Protein 5IIP (pdb70)

B-factor: mean 50.78, std 11.0, range [22.79, 111.02]

Solvent-accessible surface area: 27337 Å² total; per-residue (Å²): 32,82,32,53,89,181,25,41,54,10,78,6,145,29,72,13,85,60,0,58,72,43,11,151,102,121,196,38,70,15,0,4,0,10,37,91,100,64,59,5,48,0,37,0,42,83,128,4,2,85,81,2,78,205,33,161,118,59,3,117,110,12,16,38,65,47,13,56,16,10,22,60,95,15,146,55,164,15,32,85,8,1,78,92,50,94,38,142,23,1,0,0,0,22,111,107,21,99,10,60,0,16,2,32,75,57,70,3,69,78,80,57,145,43,106,175,98,0,126,63,28,41,87,156,22,30,55,7,91,19,139,30,70,33,106,55,0,55,78,34,37,163,115,99,202,116,20,2,1,0,6,39,106,92,78,56,7,62,0,27,2,60,142,14,16,134,77,13,55,185,113,42,2,121,102,8,17,33,55,43,11,46,39,15,55,63,102,28,118,35,135,50,4,31,95,9,0,81,130,51,95,32,174,27,0,0,0,0,19,118,101,41,92,16,58,0,14,2,21,72,67,53,2,74,79,73,71,167,102,107,180,65,77,29,46,88,171,16,38,55,11,60,6,136,25,72,14,108,55,0,62,114,42,17,184,120,108,228,42,109,5,0,2,0,2,36,88,99,65,61,32,53,0,20,0,19,86,27,16,4,60,33,0,63,139,43,110,84,62,2,125,92,11,23,14,84,16,28,24,38,16,60,80,113,42,163,37,118,129,10,17,158,28,0,55,130,77,46,132,32,0,0,0,4,14,109,108,102,90,15,54,1,10,2,22,56,40,50,3,58,90,70,68,152,119,114,180,109,70,58,86,175,22,37,45,7,81,4,133,27,72,10,94,58,0,66,110,38,9,185,135,111,204,53,107,12,0,2,0,1,36,95,105,67,46,32,48,0,21,0,18,90,28,1,3,57,45,1,77,164,52,167,75,59,6,129,59,12,14,13,72,19,25,31,41,21,61,85,124,58,156,57,134,118,12,10,173,38,0,59,138,52,117,20,169,38,0,0,7,11,30,129,93,95,64,14,63,0,15,11,24,72,65,48,2,59,79,66,52,126,101,104,90,212

CATH classification: 3.10.580.10

Secondary structure (DSSP, 8-state):
--S-BPPPEEETTS-HHHHHHHHHHHT-SEEEEE-TT-BEEEEEEHHHHHHHHHTT--STTTSB-----EESSS-S--HHHHHHHT-SEE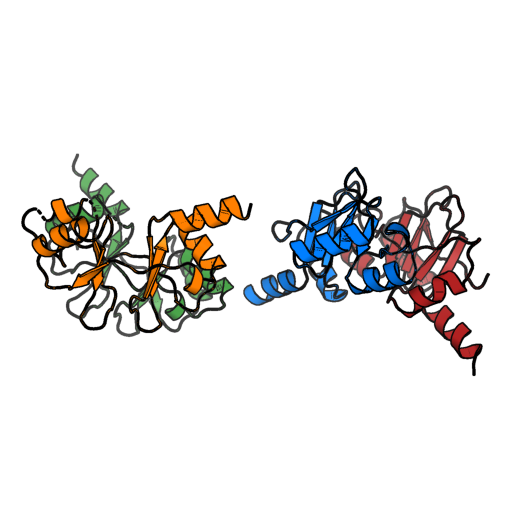EEE-TT-BEEEEEEHHHHHHHHHHH-/-HHHH-BPPPEEETTS-HHHHHHHHHHT---EEEE-TT-BEEEEE--HHHH-----HHHHSB-----EETTS-HHHHHHHHHHHT-SEEEEE-TTSBEEEEEEHHHHHHHHHHH-/--S-BPPPEEETTS-HHHHHHHHHHTT-SEEEEE-TT-BEEEEEEHHHHHHHHHTT--HHHHSB-----EETTS-GGGTHHHHHH---EEEEE-TT-BEEEEEEHHHHHHHHHTT-/---BPPPEEETTS-HHHHHHHHHHHT-SEEEEE-TT-BEEEEEEHHHHHHHHTTT--HHHHSB-----EETT--THHHHHHHHHS---EEEEE-TT-BEEEEEEHHHHHHHHHHH--

Radius of gyration: 31.88 Å; Cα contacts (8 Å, |Δi|>4): 758; chains: 4; bounding box: 97×48×64 Å

Nearest PDB structures (foldseek):
  5iip-assembly1_A  TM=1.009E+00  e=3.448E-26  Staphylococcus aureus
  5iip-assembly2_C  TM=9.701E-01  e=8.096E-23  Staphylococcus aureus
  5iip-assembly1_D  TM=9.818E-01  e=1.829E-21  Staphylococcus aureus
  7ahh-assembly1_D  TM=8.451E-01  e=3.496E-08  Lactococcus lactis subsp. lactis
  1vr9-assembly2_B  TM=7.811E-01  e=4.559E-08  Thermotoga maritima

Sequence (464 aa):
EGVMIKPITIQAEATLNDAVHIMRQKRVDTIFVVDSNNHLLGFLDIEDINQGIRGHKSLRDTMQQHIYTVQIDSKLQSVRTILKRNVRNVPVVDDQQRLVGLITRANVVDIVYDTITVEGVMIKPITIQAEATLNDAVHIMRQKRDTIFVVDSNNHLLGFLDEDINQGGHKSLRDTMQQHIYTVQIDSKLQDSVRTILKRNVRNVPVVDDQQRLVGLITRANVVDIVYDTIEGVMIKPITIQAEATLNDAVHIMRQKRVDTIFVVDSNNHLLGFLDIEDINQGIRGHKSLRDTMQQHIYTVQIDSKLQDSVRTILKRVRNVPVVDDQQRLVGLITRANVVDIVYDTIGVMIKPITIQAEATLNDAVHIMRQKRVDTIFVVDSNNHLLGFLDIEDINQGIRGHKSLRDTMQQHIYTVQIDSKLQDSVRTILKRNVRNVPVVDDQQRLVGLITRANVVDIVYDTIW

Structure (mmCIF, N/CA/C/O backbone):
data_5IIP
#
_entry.id   5IIP
#
_cell.length_a   52.150
_cell.length_b   88.260
_cell.length_c   61.790
_cell.angle_alpha   90.000
_cell.angle_beta   114.790
_cell.angle_gamma   90.000
#
_symmetry.space_group_name_H-M   'P 1 21 1'
#
loop_
_entity.id
_entity.type
_entity.pdbx_description
1 polymer 'Glycine betaine/carnitine/choline ABC transporter%2C ATP-binding protein%2C putative'
2 water water
#
loop_
_atom_site.group_PDB
_atom_site.id
_atom_site.type_symbol
_atom_site.label_atom_id
_atom_site.label_alt_id
_atom_site.label_comp_id
_atom_site.label_asym_id
_atom_site.label_entity_id
_atom_site.label_seq_id
_atom_site.pdbx_PDB_ins_code
_atom_site.Cartn_x
_atom_site.Cartn_y
_atom_site.Cartn_z
_atom_site.occupancy
_atom_site.B_iso_or_equiv
_atom_site.auth_seq_id
_atom_site.auth_comp_id
_atom_site.auth_asym_id
_atom_site.auth_atom_id
_atom_site.pdbx_PDB_model_num
ATOM 1 N N . GLU A 1 38 ? 5.973 -14.214 12.257 1.00 72.41 252 GLU A N 1
ATOM 2 C CA . GLU A 1 38 ? 6.180 -12.811 11.929 1.00 68.57 252 GLU A CA 1
ATOM 3 C C . GLU A 1 38 ? 4.953 -11.974 12.064 1.00 70.14 252 GLU A C 1
ATOM 4 O O . GLU A 1 38 ? 4.641 -11.129 11.262 1.00 65.00 252 GLU A O 1
ATOM 10 N N . GLY A 1 39 ? 4.247 -12.278 13.130 1.00 71.15 253 GLY A N 1
ATOM 11 C CA . GLY A 1 39 ? 3.142 -11.514 13.608 1.00 67.22 253 GLY A CA 1
ATOM 12 C C . GLY A 1 39 ? 3.662 -10.626 14.742 1.00 64.72 253 GLY A C 1
ATOM 13 O O . GLY A 1 39 ? 2.941 -9.784 15.230 1.00 64.55 253 GLY A O 1
ATOM 14 N N . VAL A 1 40 ? 4.889 -10.892 15.130 1.00 63.49 254 VAL A N 1
ATOM 15 C CA . VAL A 1 40 ? 5.568 -10.168 16.162 1.00 59.60 254 VAL A CA 1
ATOM 16 C C . VAL A 1 40 ? 6.199 -8.918 15.602 1.00 63.71 254 VAL A C 1
ATOM 17 O O . VAL A 1 40 ? 6.603 -8.049 16.343 1.00 59.09 254 VAL A O 1
ATOM 21 N N . MET A 1 41 ? 6.301 -8.849 14.296 1.00 57.71 255 MET A N 1
ATOM 22 C CA . MET A 1 41 ? 6.905 -7.714 13.644 1.00 52.71 255 MET A CA 1
ATOM 23 C C . MET A 1 41 ? 6.037 -6.477 13.510 1.00 56.69 255 MET A C 1
ATOM 24 O O . MET A 1 41 ? 4.820 -6.513 13.562 1.00 58.97 255 MET A O 1
ATOM 29 N N . ILE A 1 42 ? 6.710 -5.373 13.300 1.00 53.19 256 ILE A N 1
ATOM 30 C CA . ILE A 1 42 ? 6.073 -4.106 13.157 1.00 47.55 256 ILE A CA 1
ATOM 31 C C . ILE A 1 42 ? 6.671 -3.373 12.011 1.00 49.03 256 ILE A C 1
ATOM 32 O O . ILE A 1 42 ? 7.631 -3.828 11.437 1.00 44.70 256 ILE A O 1
ATOM 37 N N . LYS A 1 43 ? 6.087 -2.231 11.705 1.00 50.38 257 LYS A N 1
ATOM 38 C CA . LYS A 1 43 ? 6.529 -1.407 10.615 1.00 46.37 257 LYS A CA 1
ATOM 39 C C . LYS A 1 43 ? 7.612 -0.457 11.031 1.00 42.45 257 LYS A C 1
ATOM 40 O O . LYS A 1 43 ? 7.482 0.277 11.971 1.00 41.98 257 LYS A O 1
ATOM 46 N N . PRO A 1 44 ? 8.703 -0.461 10.303 1.00 41.20 258 PRO A N 1
ATOM 47 C CA . PRO A 1 44 ? 9.819 0.439 10.560 1.00 43.22 258 PRO A CA 1
ATOM 48 C C . PRO A 1 44 ? 9.681 1.843 9.959 1.00 41.57 258 PRO A C 1
ATOM 49 O O . PRO A 1 44 ? 8.875 2.067 9.094 1.00 42.88 258 PRO A O 1
ATOM 53 N N . ILE A 1 45 ? 10.481 2.775 10.442 1.00 42.25 259 ILE A N 1
ATOM 54 C CA . ILE A 1 45 ? 10.502 4.122 9.938 1.00 40.45 259 ILE A CA 1
ATOM 55 C C . ILE A 1 45 ? 11.570 4.057 8.903 1.00 38.99 259 ILE A C 1
ATOM 56 O O . ILE A 1 45 ? 12.622 3.559 9.169 1.00 36.58 259 ILE A O 1
ATOM 61 N N . THR A 1 46 ? 11.293 4.541 7.714 1.00 41.35 260 THR A N 1
ATOM 62 C CA . THR A 1 46 ? 12.244 4.447 6.648 1.00 36.51 260 THR A CA 1
ATOM 63 C C . THR A 1 46 ? 12.561 5.723 6.017 1.00 35.84 260 THR A C 1
ATOM 64 O O . THR A 1 46 ? 11.834 6.643 6.113 1.00 42.44 260 THR A O 1
ATOM 68 N N . ILE A 1 47 ? 13.692 5.761 5.379 1.00 36.82 261 ILE A N 1
ATOM 69 C CA . ILE A 1 47 ? 14.063 6.915 4.637 1.00 34.20 261 ILE A CA 1
ATOM 70 C C . ILE A 1 47 ? 14.770 6.537 3.357 1.00 36.61 261 ILE A C 1
ATOM 71 O O . ILE A 1 47 ? 15.521 5.608 3.338 1.00 29.76 261 ILE A O 1
ATOM 76 N N . GLN A 1 48 ? 14.520 7.280 2.292 1.00 33.47 262 GLN A N 1
ATOM 77 C CA . GLN A 1 48 ? 15.148 7.019 1.032 1.00 36.83 262 GLN A CA 1
ATOM 78 C C . GLN A 1 48 ? 16.591 7.416 0.995 1.00 33.79 262 GLN A C 1
ATOM 79 O O . GLN A 1 48 ? 16.995 8.295 1.659 1.00 32.26 262 GLN A O 1
ATOM 85 N N . ALA A 1 49 ? 17.366 6.726 0.198 1.00 39.45 263 ALA A N 1
ATOM 86 C CA . ALA A 1 49 ? 18.797 6.947 0.079 1.00 39.20 263 ALA A CA 1
ATOM 87 C C . ALA A 1 49 ? 19.244 8.282 -0.457 1.00 34.66 263 ALA A C 1
ATOM 88 O O . ALA A 1 49 ? 20.298 8.755 -0.134 1.00 33.68 263 ALA A O 1
ATOM 90 N N . GLU A 1 50 ? 18.428 8.868 -1.292 1.00 36.02 264 GLU A N 1
ATOM 91 C CA . GLU A 1 50 ? 18.746 10.109 -1.920 1.00 41.98 264 GLU A CA 1
ATOM 92 C C . GLU A 1 50 ? 18.393 11.321 -1.106 1.00 38.67 264 GLU A C 1
ATOM 93 O O . GLU A 1 50 ? 18.714 12.411 -1.452 1.00 35.75 264 GLU A O 1
ATOM 99 N N . ALA A 1 51 ? 17.749 11.095 0.003 1.00 36.70 265 ALA A N 1
ATOM 100 C CA . ALA A 1 51 ? 17.392 12.161 0.887 1.00 41.01 265 ALA A CA 1
ATOM 101 C C . ALA A 1 51 ? 18.616 12.686 1.596 1.00 33.98 265 ALA A C 1
ATOM 102 O O . ALA A 1 51 ? 19.644 12.094 1.589 1.00 30.36 265 ALA A O 1
ATOM 104 N N . THR A 1 52 ? 18.474 13.844 2.181 1.00 31.82 266 THR A N 1
ATOM 105 C CA . THR A 1 52 ? 19.523 14.474 2.910 1.00 36.45 266 THR A CA 1
ATOM 106 C C . THR A 1 52 ? 19.615 14.033 4.352 1.00 37.90 266 THR A C 1
ATOM 107 O O . THR A 1 52 ? 18.697 13.554 4.910 1.00 36.08 266 THR A O 1
ATOM 111 N N . LEU A 1 53 ? 20.756 14.253 4.954 1.00 36.51 267 LEU A N 1
ATOM 112 C CA . LEU A 1 53 ? 20.974 13.962 6.345 1.00 34.41 267 LEU A CA 1
ATOM 113 C C . LEU A 1 53 ? 20.049 14.823 7.168 1.00 40.05 267 LEU A C 1
ATOM 114 O O . LEU A 1 53 ? 19.590 14.436 8.191 1.00 43.49 267 LEU A O 1
ATOM 119 N N . ASN A 1 54 ? 19.785 16.010 6.689 1.00 42.68 268 ASN A N 1
ATOM 120 C CA . ASN A 1 54 ? 18.896 16.938 7.331 1.00 37.55 268 ASN A CA 1
ATOM 121 C C . ASN A 1 54 ? 17.496 16.388 7.349 1.00 43.69 268 ASN A C 1
ATOM 122 O O . ASN A 1 54 ? 16.795 16.524 8.310 1.00 46.96 268 ASN A O 1
ATOM 127 N N . ASP A 1 55 ? 17.086 15.754 6.280 1.00 40.81 269 ASP A N 1
ATOM 128 C CA . ASP A 1 55 ? 15.780 15.150 6.220 1.00 42.01 269 ASP A CA 1
ATOM 129 C C . ASP A 1 55 ? 15.668 14.048 7.245 1.00 42.02 269 ASP A C 1
ATOM 130 O O . ASP A 1 55 ? 14.628 13.838 7.788 1.00 41.27 269 ASP A O 1
ATOM 135 N N . ALA A 1 56 ? 16.759 13.331 7.462 1.00 36.49 270 ALA A N 1
ATOM 136 C CA . ALA A 1 56 ? 16.842 12.244 8.418 1.00 45.65 270 ALA A CA 1
ATOM 137 C C . ALA A 1 56 ? 16.656 12.754 9.804 1.00 42.29 270 ALA A C 1
ATOM 138 O O . ALA A 1 56 ? 16.037 12.152 10.612 1.00 43.08 270 ALA A O 1
ATOM 140 N N . VAL A 1 57 ? 17.228 13.896 10.068 1.00 48.98 271 VAL A N 1
ATOM 141 C CA . VAL A 1 57 ? 17.116 14.514 11.360 1.00 49.88 271 VAL A CA 1
ATOM 142 C C . VAL A 1 57 ? 15.677 14.856 11.694 1.00 49.65 271 VAL A C 1
ATOM 143 O O . VAL A 1 57 ? 15.238 14.653 12.788 1.00 49.78 271 VAL A O 1
ATOM 147 N N . HIS A 1 58 ? 14.958 15.401 10.740 1.00 51.17 272 HIS A N 1
ATOM 148 C CA . HIS A 1 58 ? 13.592 15.756 10.960 1.00 55.44 272 HIS A CA 1
ATOM 149 C C . HIS A 1 58 ? 12.746 14.562 11.222 1.00 55.91 272 HIS A C 1
ATOM 150 O O . HIS A 1 58 ? 11.886 14.611 12.061 1.00 56.43 272 HIS A O 1
ATOM 157 N N . ILE A 1 59 ? 12.974 13.494 10.476 1.00 54.93 273 ILE A N 1
ATOM 158 C CA . ILE A 1 59 ? 12.166 12.301 10.606 1.00 52.14 273 ILE A CA 1
ATOM 159 C C . ILE A 1 59 ? 12.241 11.647 11.954 1.00 52.86 273 ILE A C 1
ATOM 160 O O . ILE A 1 59 ? 11.238 11.295 12.515 1.00 51.96 273 ILE A O 1
ATOM 165 N N . MET A 1 60 ? 13.437 11.485 12.453 1.00 51.69 274 MET A N 1
ATOM 166 C CA . MET A 1 60 ? 13.626 10.842 13.713 1.00 57.05 274 MET A CA 1
ATOM 167 C C . MET A 1 60 ? 12.930 11.638 14.768 1.00 61.51 274 MET A C 1
ATOM 168 O O . MET A 1 60 ? 12.346 11.081 15.671 1.00 61.00 274 MET A O 1
ATOM 173 N N . ARG A 1 61 ? 13.010 12.952 14.649 1.00 62.90 275 ARG A N 1
ATOM 174 C CA . ARG A 1 61 ? 12.372 13.856 15.593 1.00 62.27 275 ARG A CA 1
ATOM 175 C C . ARG A 1 61 ? 10.888 13.782 15.593 1.00 60.40 275 ARG A C 1
ATOM 176 O O . ARG A 1 61 ? 10.293 13.763 16.630 1.00 65.38 275 ARG A O 1
ATOM 184 N N . GLN A 1 62 ? 10.285 13.784 14.431 1.00 61.69 276 GLN A N 1
ATOM 185 C CA . GLN A 1 62 ? 8.849 13.702 14.361 1.00 62.33 276 GLN A CA 1
ATOM 186 C C . GLN A 1 62 ? 8.369 12.374 14.909 1.00 64.11 276 GLN A C 1
ATOM 187 O O . GLN A 1 62 ? 7.401 12.289 15.651 1.00 66.90 276 GLN A O 1
ATOM 193 N N . LYS A 1 63 ? 9.060 11.330 14.489 0.00 60.44 277 LYS A N 1
ATOM 194 C CA . LYS A 1 63 ? 8.751 9.973 14.880 1.00 58.27 277 LYS A CA 1
ATOM 195 C C . LYS A 1 63 ? 9.333 9.571 16.220 1.00 61.17 277 LYS A C 1
ATOM 196 O O . LYS A 1 63 ? 8.924 8.596 16.795 1.00 59.48 277 LYS A O 1
ATOM 202 N N . ARG A 1 64 ? 10.246 10.362 16.740 1.00 62.03 278 ARG A N 1
ATOM 203 C CA . ARG A 1 64 ? 10.827 10.073 18.030 1.00 62.82 278 ARG A CA 1
ATOM 204 C C . ARG A 1 64 ? 11.452 8.699 18.105 1.00 62.27 278 ARG A C 1
ATOM 205 O O . ARG A 1 64 ? 11.128 7.909 18.954 1.00 64.23 278 ARG A O 1
ATOM 213 N N . VAL A 1 65 ? 12.384 8.438 17.216 1.00 62.21 279 VAL A N 1
ATOM 214 C CA . VAL A 1 65 ? 13.013 7.165 17.200 1.00 57.20 279 VAL A CA 1
ATOM 215 C C . VAL A 1 65 ? 14.494 7.235 17.222 1.00 58.48 279 VAL A C 1
ATOM 216 O O . VAL A 1 65 ? 15.101 8.143 16.748 1.00 61.09 279 VAL A O 1
ATOM 220 N N . ASP A 1 66 ? 15.051 6.238 17.847 1.00 61.47 280 ASP A N 1
ATOM 221 C CA . ASP A 1 66 ? 16.462 6.068 17.917 1.00 59.01 280 ASP A CA 1
ATOM 222 C C . ASP A 1 66 ? 17.021 5.750 16.563 1.00 62.58 280 ASP A C 1
ATOM 223 O O . ASP A 1 66 ? 18.051 6.235 16.214 1.00 64.66 280 ASP A O 1
ATOM 228 N N . THR A 1 67 ? 16.339 4.911 15.806 1.00 59.58 281 THR A N 1
ATOM 229 C CA . THR A 1 67 ? 16.857 4.499 14.529 1.00 59.00 281 THR A CA 1
ATOM 230 C C . THR A 1 67 ? 15.959 4.383 13.308 1.00 53.28 281 THR A C 1
ATOM 231 O O . THR A 1 67 ? 14.803 4.072 13.399 1.00 51.34 281 THR A O 1
ATOM 235 N N . ILE A 1 68 ? 16.543 4.637 12.150 1.00 47.41 282 ILE A N 1
ATOM 236 C CA . ILE A 1 68 ? 15.823 4.546 10.904 1.00 43.64 282 ILE A CA 1
ATOM 237 C C . ILE A 1 68 ? 16.504 3.730 9.864 1.00 33.07 282 ILE A C 1
ATOM 238 O O . ILE A 1 68 ? 17.681 3.644 9.809 1.00 33.12 282 ILE A O 1
ATOM 243 N N . PHE A 1 69 ? 15.704 3.159 9.008 1.00 32.72 283 PHE A N 1
ATOM 244 C CA . PHE A 1 69 ? 16.192 2.328 7.949 1.00 34.67 283 PHE A CA 1
ATOM 245 C C . PHE A 1 69 ? 16.181 3.002 6.616 1.00 32.50 283 PHE A C 1
ATOM 246 O O . PHE A 1 69 ? 15.244 3.644 6.262 1.00 33.84 283 PHE A O 1
ATOM 254 N N . VAL A 1 70 ? 17.275 2.832 5.909 1.00 33.87 284 VAL A N 1
ATOM 255 C CA . VAL A 1 70 ? 17.465 3.391 4.610 1.00 29.94 284 VAL A CA 1
ATOM 256 C C . VAL A 1 70 ? 17.153 2.408 3.522 1.00 30.23 284 VAL A C 1
ATOM 257 O O . VAL A 1 70 ? 17.666 1.349 3.476 1.00 25.65 284 VAL A O 1
ATOM 261 N N . VAL A 1 71 ? 16.290 2.825 2.638 1.00 33.14 285 VAL A N 1
ATOM 262 C CA . VAL A 1 71 ? 15.863 2.034 1.544 1.00 27.82 285 VAL A CA 1
ATOM 263 C C . VAL A 1 71 ? 15.995 2.807 0.267 1.00 33.68 285 VAL A C 1
ATOM 264 O O . VAL A 1 71 ? 16.231 3.981 0.246 1.00 27.89 285 VAL A O 1
ATOM 268 N N . ASP A 1 72 ? 15.834 2.083 -0.814 1.00 35.77 286 ASP A N 1
ATOM 269 C CA . ASP A 1 72 ? 15.831 2.653 -2.118 1.00 32.64 286 ASP A CA 1
ATOM 270 C C . ASP A 1 72 ? 14.409 2.954 -2.504 1.00 32.88 286 ASP A C 1
ATOM 271 O O . ASP A 1 72 ? 13.538 2.872 -1.704 1.00 29.65 286 ASP A O 1
ATOM 276 N N . SER A 1 73 ? 14.203 3.320 -3.740 1.00 36.82 287 SER A N 1
ATOM 277 C CA . SER A 1 73 ? 12.898 3.654 -4.274 1.00 31.79 287 SER A CA 1
ATOM 278 C C . SER A 1 73 ? 11.951 2.503 -4.262 1.00 27.16 287 SER A C 1
ATOM 279 O O . SER A 1 73 ? 10.787 2.679 -4.115 1.00 30.99 287 SER A O 1
ATOM 282 N N . ASN A 1 74 ? 12.488 1.317 -4.403 1.00 31.71 288 ASN A N 1
ATOM 283 C CA . ASN A 1 74 ? 11.718 0.095 -4.443 1.00 33.17 288 ASN A CA 1
ATOM 284 C C . ASN A 1 74 ? 11.636 -0.659 -3.146 1.00 31.81 288 ASN A C 1
ATOM 285 O O . ASN A 1 74 ? 11.170 -1.745 -3.110 1.00 33.69 288 ASN A O 1
ATOM 290 N N . ASN A 1 75 ? 12.092 -0.037 -2.086 1.00 31.31 289 ASN A N 1
ATOM 291 C CA . ASN A 1 75 ? 12.075 -0.590 -0.764 1.00 33.31 289 ASN A CA 1
ATOM 292 C C . ASN A 1 75 ? 13.110 -1.638 -0.406 1.00 32.30 289 ASN A C 1
ATOM 293 O O . ASN A 1 75 ? 12.911 -2.398 0.485 1.00 34.99 289 ASN A O 1
ATOM 298 N N . HIS A 1 76 ? 14.221 -1.651 -1.115 1.00 37.28 290 HIS A N 1
ATOM 299 C CA . HIS A 1 76 ? 15.300 -2.559 -0.853 1.00 27.73 290 HIS A CA 1
ATOM 300 C C . HIS A 1 76 ? 16.092 -1.934 0.207 1.00 32.19 290 HIS A C 1
ATOM 301 O O . HIS A 1 76 ? 16.368 -0.772 0.138 1.00 37.34 290 HIS A O 1
ATOM 308 N N . LEU A 1 77 ? 16.462 -2.732 1.183 1.00 33.62 291 LEU A N 1
ATOM 309 C CA . LEU A 1 77 ? 17.222 -2.281 2.301 1.00 27.30 291 LEU A CA 1
ATOM 310 C C . LEU A 1 77 ? 18.662 -2.100 1.969 1.00 28.70 291 LEU A C 1
ATOM 311 O O . LEU A 1 77 ? 19.277 -2.945 1.398 1.00 30.32 291 LEU A O 1
ATOM 316 N N . LEU A 1 78 ? 19.177 -0.943 2.320 1.00 23.11 292 LEU A N 1
ATOM 317 C CA . LEU A 1 78 ? 20.532 -0.631 2.096 1.00 22.79 292 LEU A CA 1
ATOM 318 C C . LEU A 1 78 ? 21.307 -0.245 3.325 1.00 25.54 292 LEU A C 1
ATOM 319 O O . LEU A 1 78 ? 22.479 -0.409 3.377 1.00 26.86 292 LEU A O 1
ATOM 324 N N . GLY A 1 79 ? 20.649 0.309 4.297 1.00 34.45 293 GLY A N 1
ATOM 325 C CA . GLY A 1 79 ? 21.333 0.791 5.449 1.00 29.03 293 GLY A CA 1
ATOM 326 C C . GLY A 1 79 ? 20.557 1.077 6.680 1.00 24.95 293 GLY A C 1
ATOM 327 O O . GLY A 1 79 ? 19.404 0.908 6.748 1.00 24.67 293 GLY A O 1
ATOM 328 N N . PHE A 1 80 ? 21.272 1.544 7.674 1.00 36.17 294 PHE A N 1
ATOM 329 C CA . PHE A 1 80 ? 20.727 1.858 8.963 1.00 33.58 294 PHE A CA 1
ATOM 330 C C . PHE A 1 80 ? 21.408 3.055 9.596 1.00 30.57 294 PHE A C 1
ATOM 331 O O . PHE A 1 80 ? 22.586 3.187 9.572 1.00 33.85 294 PHE A O 1
ATOM 339 N N . LEU A 1 81 ? 20.615 3.940 10.131 1.00 37.15 295 LEU A N 1
ATOM 340 C CA . LEU A 1 81 ? 21.155 5.099 10.776 1.00 41.61 295 LEU A CA 1
ATOM 341 C C . LEU A 1 81 ? 20.643 5.341 12.173 1.00 39.28 295 LEU A C 1
ATOM 342 O O . LEU A 1 81 ? 19.508 5.098 12.500 1.00 39.93 295 LEU A O 1
ATOM 347 N N . ASP A 1 82 ? 21.519 5.860 12.992 1.00 42.41 296 ASP A N 1
ATOM 348 C CA . ASP A 1 82 ? 21.167 6.256 14.327 1.00 47.98 296 ASP A CA 1
ATOM 349 C C . ASP A 1 82 ? 21.607 7.696 14.444 1.00 43.85 296 ASP A C 1
ATOM 350 O O . ASP A 1 82 ? 22.272 8.199 13.583 1.00 40.61 296 ASP A O 1
ATOM 355 N N . ILE A 1 83 ? 21.227 8.337 15.525 1.00 48.50 297 ILE A N 1
ATOM 356 C CA . ILE A 1 83 ? 21.509 9.738 15.746 1.00 46.21 297 ILE A CA 1
ATOM 357 C C . ILE A 1 83 ? 22.955 10.063 15.748 1.00 40.07 297 ILE A C 1
ATOM 358 O O . ILE A 1 83 ? 23.326 11.087 15.289 1.00 42.91 297 ILE A O 1
ATOM 363 N N . GLU A 1 84 ? 23.766 9.191 16.276 1.00 41.05 298 GLU A N 1
ATOM 364 C CA . GLU A 1 84 ? 25.180 9.426 16.298 1.00 45.46 298 GLU A CA 1
ATOM 365 C C . GLU A 1 84 ? 25.801 9.459 14.912 1.00 44.59 298 GLU A C 1
ATOM 366 O O . GLU A 1 84 ? 26.703 10.204 14.649 1.00 44.34 298 GLU A O 1
ATOM 372 N N . ASP A 1 85 ? 25.332 8.603 14.040 1.00 46.64 299 ASP A N 1
ATOM 373 C CA . ASP A 1 85 ? 25.849 8.536 12.702 1.00 45.39 299 ASP A CA 1
ATOM 374 C C . ASP A 1 85 ? 25.522 9.794 11.957 1.00 43.85 299 ASP A C 1
ATOM 375 O O . ASP A 1 85 ? 26.302 10.288 11.196 1.00 44.21 299 ASP A O 1
ATOM 380 N N . ILE A 1 86 ? 24.333 10.288 12.195 1.00 37.74 300 ILE A N 1
ATOM 381 C CA . ILE A 1 86 ? 23.840 11.490 11.591 1.00 38.01 300 ILE A CA 1
ATOM 382 C C . ILE A 1 86 ? 24.658 12.698 11.989 1.00 42.35 300 ILE A C 1
ATOM 383 O O . ILE A 1 86 ? 24.975 13.520 11.166 1.00 38.59 300 ILE A O 1
ATOM 388 N N . ASN A 1 87 ? 24.996 12.809 13.263 1.00 45.11 301 ASN A N 1
ATOM 389 C CA . ASN A 1 87 ? 25.807 13.908 13.712 1.00 38.93 301 ASN A CA 1
ATOM 390 C C . ASN A 1 87 ? 27.194 13.832 13.118 1.00 36.79 301 ASN A C 1
ATOM 391 O O . ASN A 1 87 ? 27.696 14.797 12.635 1.00 38.97 301 ASN A O 1
ATOM 396 N N . GLN A 1 88 ? 27.807 12.669 13.134 1.00 41.50 302 GLN A N 1
ATOM 397 C CA . GLN A 1 88 ? 29.124 12.510 12.549 1.00 47.90 302 GLN A CA 1
ATOM 398 C C . GLN A 1 88 ? 29.051 12.810 11.064 1.00 45.37 302 GLN A C 1
ATOM 399 O O . GLN A 1 88 ? 29.969 13.329 10.526 1.00 46.28 302 GLN A O 1
ATOM 405 N N . GLY A 1 89 ? 27.952 12.482 10.412 1.00 38.89 303 GLY A N 1
ATOM 406 C CA . GLY A 1 89 ? 27.786 12.757 9.009 1.00 41.58 303 GLY A CA 1
ATOM 407 C C . GLY A 1 89 ? 27.689 14.209 8.586 1.00 42.33 303 GLY A C 1
ATOM 408 O O . GLY A 1 89 ? 28.284 14.624 7.631 1.00 33.81 303 GLY A O 1
ATOM 409 N N . ILE A 1 90 ? 26.889 14.964 9.305 1.00 43.02 304 ILE A N 1
ATOM 410 C CA . ILE A 1 90 ? 26.732 16.368 9.056 1.00 37.08 304 ILE A CA 1
ATOM 411 C C . ILE A 1 90 ? 28.017 17.103 9.340 1.00 40.37 304 ILE A C 1
ATOM 412 O O . ILE A 1 90 ? 28.402 17.969 8.611 1.00 43.62 304 ILE A O 1
ATOM 417 N N . ARG A 1 91 ? 28.661 16.739 10.424 1.00 38.75 305 ARG A N 1
ATOM 418 C CA . ARG A 1 91 ? 29.891 17.361 10.847 1.00 40.34 305 ARG A CA 1
ATOM 419 C C . ARG A 1 91 ? 30.942 17.163 9.797 1.00 43.89 305 ARG A C 1
ATOM 420 O O . ARG A 1 91 ? 31.746 18.011 9.576 1.00 47.37 305 ARG A O 1
ATOM 428 N N . GLY A 1 92 ? 30.893 16.030 9.134 1.00 48.06 306 GLY A N 1
ATOM 429 C CA . GLY A 1 92 ? 31.816 15.695 8.084 1.00 37.11 306 GLY A CA 1
ATOM 430 C C . GLY A 1 92 ? 31.364 15.951 6.673 1.00 43.37 306 GLY A C 1
ATOM 431 O O . GLY A 1 92 ? 32.061 15.621 5.759 1.00 45.35 306 GLY A O 1
ATOM 432 N N . HIS A 1 93 ? 30.207 16.548 6.495 1.00 40.60 307 HIS A N 1
ATOM 433 C CA . HIS A 1 93 ? 29.718 16.849 5.185 1.00 40.98 307 HIS A CA 1
ATOM 434 C C . HIS A 1 93 ? 29.644 15.638 4.275 1.00 43.40 307 HIS A C 1
ATOM 435 O O . HIS A 1 93 ? 30.134 15.652 3.185 1.00 45.27 307 HIS A O 1
ATOM 442 N N . LYS A 1 94 ? 29.002 14.593 4.736 1.00 42.90 308 LYS A N 1
ATOM 443 C CA . LYS A 1 94 ? 28.914 13.396 3.989 1.00 37.02 308 LYS A CA 1
ATOM 444 C C . LYS A 1 94 ? 27.499 13.158 3.593 1.00 41.64 308 LYS A C 1
ATOM 445 O O . LYS A 1 94 ? 26.609 13.616 4.235 1.00 41.21 308 LYS A O 1
ATOM 451 N N . SER A 1 95 ? 27.307 12.439 2.514 1.00 35.63 309 SER A N 1
ATOM 452 C CA . SER A 1 95 ? 25.990 12.109 2.035 1.00 36.30 309 SER A CA 1
ATOM 453 C C . SER A 1 95 ? 25.389 11.050 2.911 1.00 34.82 309 SER A C 1
ATOM 454 O O . SER A 1 95 ? 26.072 10.460 3.657 1.00 30.76 309 SER A O 1
ATOM 457 N N . LEU A 1 96 ? 24.099 10.831 2.811 1.00 30.73 310 LEU A N 1
ATOM 458 C CA . LEU A 1 96 ? 23.412 9.822 3.597 1.00 33.17 310 LEU A CA 1
ATOM 459 C C . LEU A 1 96 ? 23.863 8.406 3.311 1.00 40.45 310 LEU A C 1
ATOM 460 O O . LEU A 1 96 ? 23.991 7.602 4.191 1.00 41.00 310 LEU A O 1
ATOM 465 N N . ARG A 1 97 ? 24.113 8.154 2.047 1.00 38.92 311 ARG A N 1
ATOM 466 C CA . ARG A 1 97 ? 24.576 6.883 1.539 1.00 35.27 311 ARG A CA 1
ATOM 467 C C . ARG A 1 97 ? 25.927 6.519 2.108 1.00 29.84 311 ARG A C 1
ATOM 468 O O . ARG A 1 97 ? 26.202 5.393 2.397 1.00 39.75 311 ARG A O 1
ATOM 476 N N . ASP A 1 98 ? 26.778 7.491 2.267 1.00 34.45 312 ASP A N 1
ATOM 477 C CA . ASP A 1 98 ? 28.094 7.266 2.798 1.00 35.99 312 ASP A CA 1
ATOM 478 C C . ASP A 1 98 ? 28.144 7.330 4.311 1.00 34.04 312 ASP A C 1
ATOM 479 O O . ASP A 1 98 ? 29.174 7.160 4.882 1.00 36.94 312 ASP A O 1
ATOM 484 N N . THR A 1 99 ? 27.021 7.586 4.948 1.00 30.64 313 THR A N 1
ATOM 485 C CA . THR A 1 99 ? 26.960 7.706 6.373 1.00 34.42 313 THR A CA 1
ATOM 486 C C . THR A 1 99 ? 26.289 6.547 7.060 1.00 35.50 313 THR A C 1
ATOM 487 O O . THR A 1 99 ? 26.490 6.338 8.211 1.00 34.90 313 THR A O 1
ATOM 491 N N . MET A 1 100 ? 25.469 5.819 6.341 1.00 35.75 314 MET A N 1
ATOM 492 C CA . MET A 1 100 ? 24.718 4.722 6.891 1.00 34.38 314 MET A CA 1
ATOM 493 C C . MET A 1 100 ? 25.522 3.497 7.189 1.00 34.56 314 MET A C 1
ATOM 494 O O . MET A 1 100 ? 26.593 3.332 6.714 1.00 40.04 314 MET A O 1
ATOM 499 N N . GLN A 1 101 ? 24.975 2.635 8.006 1.00 37.22 315 GLN A N 1
ATOM 500 C CA . GLN A 1 101 ? 25.637 1.412 8.346 1.00 41.50 315 GLN A CA 1
ATOM 501 C C . GLN A 1 101 ? 25.186 0.395 7.335 1.00 35.30 315 GLN A C 1
ATOM 502 O O . GLN A 1 101 ? 24.034 0.218 7.135 1.00 34.89 315 GLN A O 1
ATOM 508 N N . GLN A 1 102 ? 26.114 -0.225 6.665 1.00 33.77 316 GLN A N 1
ATOM 509 C CA . GLN A 1 102 ? 25.753 -1.164 5.662 1.00 38.42 316 GLN A CA 1
ATOM 510 C C . GLN A 1 102 ? 25.619 -2.566 6.186 1.00 43.33 316 GLN A C 1
ATOM 511 O O . GLN A 1 102 ? 24.928 -3.340 5.624 1.00 37.22 316 GLN A O 1
ATOM 517 N N . HIS A 1 103 ? 26.270 -2.864 7.287 1.00 39.18 317 HIS A N 1
ATOM 518 C CA . HIS A 1 103 ? 26.233 -4.169 7.889 1.00 35.78 317 HIS A CA 1
ATOM 519 C C . HIS A 1 103 ? 25.054 -4.344 8.783 1.00 39.65 317 HIS A C 1
ATOM 520 O O . HIS A 1 103 ? 24.889 -3.652 9.743 1.00 41.33 317 HIS A O 1
ATOM 527 N N . ILE A 1 104 ? 24.223 -5.302 8.435 1.00 41.73 318 ILE A N 1
ATOM 528 C CA . ILE A 1 104 ? 23.018 -5.557 9.167 1.00 38.28 318 ILE A CA 1
ATOM 529 C C . ILE A 1 104 ? 22.692 -7.023 9.225 1.00 38.04 318 ILE A C 1
ATOM 530 O O . ILE A 1 104 ? 22.955 -7.718 8.306 1.00 45.31 318 ILE A O 1
ATOM 535 N N . TYR A 1 105 ? 22.094 -7.479 10.301 1.00 36.36 319 TYR A N 1
ATOM 536 C CA . TYR A 1 105 ? 21.711 -8.861 10.429 1.00 35.59 319 TYR A CA 1
ATOM 537 C C . TYR A 1 105 ? 20.273 -8.925 10.090 1.00 29.90 319 TYR A C 1
ATOM 538 O O . TYR A 1 105 ? 19.520 -8.161 10.576 1.00 31.28 319 TYR A O 1
ATOM 547 N N . THR A 1 106 ? 19.904 -9.855 9.247 1.00 35.61 320 THR A N 1
ATOM 548 C CA . THR A 1 106 ? 18.551 -9.933 8.799 1.00 39.54 320 THR A CA 1
ATOM 549 C C . THR A 1 106 ? 17.825 -11.263 8.903 1.00 36.79 320 THR A C 1
ATOM 550 O O . THR A 1 106 ? 18.424 -12.283 9.041 1.00 34.86 320 THR A O 1
ATOM 554 N N . VAL A 1 107 ? 16.510 -11.200 8.855 1.00 35.09 321 VAL A N 1
ATOM 555 C CA . VAL A 1 107 ? 15.681 -12.372 8.865 1.00 38.04 321 VAL A CA 1
ATOM 556 C C . VAL A 1 107 ? 14.632 -12.329 7.811 1.00 40.54 321 VAL A C 1
ATOM 557 O O . VAL A 1 107 ? 14.001 -11.344 7.605 1.00 40.82 321 VAL A O 1
ATOM 561 N N . GLN A 1 108 ? 14.454 -13.462 7.176 1.00 48.17 322 GLN A N 1
ATOM 562 C CA . GLN A 1 108 ? 13.476 -13.649 6.134 1.00 51.53 322 GLN A CA 1
ATOM 563 C C . GLN A 1 108 ? 12.059 -13.653 6.652 1.00 52.38 322 GLN A C 1
ATOM 564 O O . GLN A 1 108 ? 11.788 -14.042 7.758 1.00 52.79 322 GLN A O 1
ATOM 570 N N . ILE A 1 109 ? 11.178 -13.177 5.799 1.00 54.17 323 ILE A N 1
ATOM 571 C CA . ILE A 1 109 ? 9.769 -13.080 6.055 1.00 52.10 323 ILE A CA 1
ATOM 572 C C . ILE A 1 109 ? 9.204 -14.469 6.180 1.00 57.58 323 ILE A C 1
ATOM 573 O O . ILE A 1 109 ? 8.315 -14.723 6.956 1.00 53.53 323 ILE A O 1
ATOM 578 N N . ASP A 1 110 ? 9.753 -15.369 5.393 1.00 61.43 324 ASP A N 1
ATOM 579 C CA . ASP A 1 110 ? 9.325 -16.752 5.384 1.00 62.76 324 ASP A CA 1
ATOM 580 C C . ASP A 1 110 ? 9.713 -17.555 6.615 1.00 63.37 324 ASP A C 1
ATOM 581 O O . ASP A 1 110 ? 9.094 -18.538 6.938 1.00 66.86 324 ASP A O 1
ATOM 586 N N . SER A 1 111 ? 10.729 -17.098 7.308 1.00 61.14 325 SER A N 1
ATOM 587 C CA . SER A 1 111 ? 11.223 -17.770 8.497 1.00 61.50 325 SER A CA 1
ATOM 588 C C . SER A 1 111 ? 10.182 -17.841 9.588 1.00 60.89 325 SER A C 1
ATOM 589 O O . SER A 1 111 ? 9.422 -16.930 9.773 1.00 66.78 325 SER A O 1
ATOM 592 N N . LYS A 1 112 ? 10.127 -18.950 10.299 1.00 58.76 326 LYS A N 1
ATOM 593 C CA . LYS A 1 112 ? 9.192 -19.082 11.392 1.00 64.34 326 LYS A CA 1
ATOM 594 C C . LYS A 1 112 ? 9.824 -18.478 12.618 1.00 59.23 326 LYS A C 1
ATOM 595 O O . LYS A 1 112 ? 11.008 -18.312 12.676 1.00 56.60 326 LYS A O 1
ATOM 601 N N . LEU A 1 113 ? 9.037 -18.199 13.629 1.00 57.63 327 LEU A N 1
ATOM 602 C CA . LEU A 1 113 ? 9.535 -17.511 14.793 1.00 58.79 327 LEU A CA 1
ATOM 603 C C . LEU A 1 113 ? 10.389 -18.377 15.672 1.00 61.04 327 LEU A C 1
ATOM 604 O O . LEU A 1 113 ? 10.186 -18.520 16.856 1.00 63.05 327 LEU A O 1
ATOM 609 N N . GLN A 1 114 ? 11.385 -18.954 15.048 0.00 61.85 328 GLN A N 1
ATOM 610 C CA . GLN A 1 114 ? 12.350 -19.781 15.706 0.00 63.66 328 GLN A CA 1
ATOM 611 C C . GLN A 1 114 ? 13.744 -19.261 15.354 0.00 64.48 328 GLN A C 1
ATOM 612 O O . GLN A 1 114 ? 14.711 -20.002 15.349 0.00 65.33 328 GLN A O 1
ATOM 618 N N . SER A 1 116 ? 13.792 -17.974 15.026 1.00 64.06 330 SER A N 1
ATOM 619 C CA . SER A 1 116 ? 14.969 -17.196 14.761 1.00 63.72 330 SER A CA 1
ATOM 620 C C . SER A 1 116 ? 15.117 -16.252 15.962 1.00 67.52 330 SER A C 1
ATOM 621 O O . SER A 1 116 ? 15.722 -15.211 15.830 1.00 70.56 330 SER A O 1
ATOM 624 N N . VAL A 1 117 ? 14.477 -16.572 17.084 1.00 68.69 331 VAL A N 1
ATOM 625 C CA . VAL A 1 117 ? 14.523 -15.802 18.295 1.00 58.77 331 VAL A CA 1
ATOM 626 C C . VAL A 1 117 ? 15.922 -15.928 18.822 1.00 57.05 331 VAL A C 1
ATOM 627 O O . VAL A 1 117 ? 16.460 -15.007 19.358 1.00 51.01 331 VAL A O 1
ATOM 631 N N . ARG A 1 118 ? 16.493 -17.103 18.634 1.00 58.77 332 ARG A N 1
ATOM 632 C CA . ARG A 1 118 ? 17.850 -17.424 19.053 1.00 60.06 332 ARG A CA 1
ATOM 633 C C . ARG A 1 118 ? 18.828 -16.509 18.360 1.00 60.20 332 ARG A C 1
ATOM 634 O O . ARG A 1 118 ? 19.841 -16.120 18.895 1.00 59.71 332 ARG A O 1
ATOM 642 N N . THR A 1 119 ? 18.524 -16.176 17.135 1.00 59.64 333 THR A N 1
ATOM 643 C CA . THR A 1 119 ? 19.389 -15.289 16.417 1.00 59.90 333 THR A CA 1
ATOM 644 C C . THR A 1 119 ? 19.444 -13.908 17.020 1.00 54.92 333 THR A C 1
ATOM 645 O O . THR A 1 119 ? 20.508 -13.353 17.172 1.00 54.11 333 THR A O 1
ATOM 649 N N . ILE A 1 120 ? 18.301 -13.353 17.346 1.00 50.87 334 ILE A N 1
ATOM 650 C CA . ILE A 1 120 ? 18.281 -12.067 17.960 1.00 45.28 334 ILE A CA 1
ATOM 651 C C . ILE A 1 120 ? 18.973 -12.139 19.308 1.00 47.03 334 ILE A C 1
ATOM 652 O O . ILE A 1 120 ? 19.733 -11.296 19.638 1.00 48.43 334 ILE A O 1
ATOM 657 N N . LEU A 1 121 ? 18.676 -13.146 20.099 1.00 48.81 335 LEU A N 1
ATOM 658 C CA . LEU A 1 121 ? 19.265 -13.293 21.418 1.00 48.52 335 LEU A CA 1
ATOM 659 C C . LEU A 1 121 ? 20.734 -13.576 21.488 1.00 43.90 335 LEU A C 1
ATOM 660 O O . LEU A 1 121 ? 21.411 -13.043 22.317 1.00 45.46 335 LEU A O 1
ATOM 665 N N . LYS A 1 122 ? 21.212 -14.461 20.654 1.00 48.41 336 LYS A N 1
ATOM 666 C CA . LYS A 1 122 ? 22.614 -14.780 20.665 1.00 52.86 336 LYS A CA 1
ATOM 667 C C . LYS A 1 122 ? 23.471 -13.587 20.230 1.00 51.96 336 LYS A C 1
ATOM 668 O O . LYS A 1 122 ? 24.442 -13.263 20.870 1.00 52.57 336 LYS A O 1
ATOM 674 N N . ARG A 1 123 ? 23.108 -12.945 19.139 1.00 49.58 337 ARG A N 1
ATOM 675 C CA . ARG A 1 123 ? 23.846 -11.807 18.657 1.00 47.44 337 ARG A CA 1
ATOM 676 C C . ARG A 1 123 ? 23.554 -10.518 19.391 1.00 49.38 337 ARG A C 1
ATOM 677 O O . ARG A 1 123 ? 24.300 -9.588 19.309 1.00 49.68 337 ARG A O 1
ATOM 685 N N . ASN A 1 124 ? 22.457 -10.460 20.109 1.00 50.69 338 ASN A N 1
ATOM 686 C CA . ASN A 1 124 ? 22.117 -9.282 20.884 1.00 49.62 338 ASN A CA 1
ATOM 687 C C . ASN A 1 124 ? 22.177 -7.955 20.163 1.00 53.63 338 ASN A C 1
ATOM 688 O O . ASN A 1 124 ? 22.994 -7.111 20.453 1.00 52.43 338 ASN A O 1
ATOM 693 N N . VAL A 1 125 ? 21.263 -7.774 19.241 1.00 52.10 339 VAL A N 1
ATOM 694 C CA . VAL A 1 125 ? 21.172 -6.594 18.449 1.00 44.24 339 VAL A CA 1
ATOM 695 C C . VAL A 1 125 ? 19.822 -5.960 18.703 1.00 48.41 339 VAL A C 1
ATOM 696 O O . VAL A 1 125 ? 18.842 -6.641 18.794 1.00 52.52 339 VAL A O 1
ATOM 700 N N . ARG A 1 126 ? 19.778 -4.651 18.861 1.00 48.43 340 ARG A N 1
ATOM 701 C CA . ARG A 1 126 ? 18.544 -3.979 19.185 1.00 47.28 340 ARG A CA 1
ATOM 702 C C . ARG A 1 126 ? 17.509 -4.118 18.127 1.00 48.36 340 ARG A C 1
ATOM 703 O O . ARG A 1 126 ? 16.341 -4.225 18.401 1.00 44.70 340 ARG A O 1
ATOM 711 N N . ASN A 1 127 ? 17.949 -4.097 16.892 1.00 50.49 341 ASN A N 1
ATOM 712 C CA . ASN A 1 127 ? 17.037 -4.151 15.791 1.00 49.76 341 ASN A CA 1
ATOM 713 C C . ASN A 1 127 ? 17.263 -5.203 14.723 1.00 48.18 341 ASN A C 1
ATOM 714 O O . ASN A 1 127 ? 18.348 -5.331 14.232 1.00 50.23 341 ASN A O 1
ATOM 719 N N . VAL A 1 128 ? 16.230 -5.949 14.361 1.00 41.40 342 VAL A N 1
ATOM 720 C CA . VAL A 1 128 ? 16.366 -6.903 13.288 1.00 44.95 342 VAL A CA 1
ATOM 721 C C . VAL A 1 128 ? 15.349 -6.710 12.169 1.00 41.55 342 VAL A C 1
ATOM 722 O O . VAL A 1 128 ? 14.180 -6.961 12.307 1.00 40.42 342 VAL A O 1
ATOM 726 N N . PRO A 1 129 ? 15.815 -6.287 11.014 1.00 41.66 343 PRO A N 1
ATOM 727 C CA . PRO A 1 129 ? 14.957 -6.060 9.856 1.00 36.80 343 PRO A CA 1
ATOM 728 C C . PRO A 1 129 ? 14.393 -7.294 9.214 1.00 34.04 343 PRO A C 1
ATOM 729 O O . PRO A 1 129 ? 15.078 -8.252 9.140 1.00 35.94 343 PRO A O 1
ATOM 733 N N . VAL A 1 130 ? 13.169 -7.256 8.742 1.00 33.43 344 VAL A N 1
ATOM 734 C CA . VAL A 1 130 ? 12.598 -8.399 8.105 1.00 38.15 344 VAL A CA 1
ATOM 735 C C . VAL A 1 130 ? 12.432 -8.128 6.645 1.00 41.85 344 VAL A C 1
ATOM 736 O O . VAL A 1 130 ? 11.851 -7.160 6.272 1.00 44.24 344 VAL A O 1
ATOM 740 N N . VAL A 1 131 ? 12.939 -9.022 5.828 1.00 39.31 345 VAL A N 1
ATOM 741 C CA . VAL A 1 131 ? 12.908 -8.854 4.409 1.00 42.38 345 VAL A CA 1
ATOM 742 C C . VAL A 1 131 ? 12.332 -10.009 3.674 1.00 45.06 345 VAL A C 1
ATOM 743 O O . VAL A 1 131 ? 12.240 -11.074 4.185 1.00 48.66 345 VAL A O 1
ATOM 747 N N . ASP A 1 132 ? 11.954 -9.752 2.446 1.00 43.70 346 ASP A N 1
ATOM 748 C CA . ASP A 1 132 ? 11.426 -10.750 1.555 1.00 47.16 346 ASP A CA 1
ATOM 749 C C . ASP A 1 132 ? 12.537 -11.390 0.743 1.00 44.89 346 ASP A C 1
ATOM 750 O O . ASP A 1 132 ? 13.663 -11.093 0.950 1.00 42.54 346 ASP A O 1
ATOM 755 N N . ASP A 1 133 ? 12.197 -12.267 -0.179 1.00 46.66 347 ASP A N 1
ATOM 756 C CA . ASP A 1 133 ? 13.183 -12.976 -0.988 1.00 47.95 347 ASP A CA 1
ATOM 757 C C . ASP A 1 133 ? 13.974 -12.010 -1.843 1.00 52.51 347 ASP A C 1
ATOM 758 O O . ASP A 1 133 ? 15.069 -12.304 -2.231 1.00 54.75 347 ASP A O 1
ATOM 763 N N . GLN A 1 134 ? 13.420 -10.838 -2.100 1.00 45.33 348 GLN A N 1
ATOM 764 C CA . GLN A 1 134 ? 14.094 -9.844 -2.904 1.00 42.48 348 GLN A CA 1
ATOM 765 C C . GLN A 1 134 ? 14.821 -8.807 -2.058 1.00 45.31 348 GLN A C 1
ATOM 766 O O . GLN A 1 134 ? 15.352 -7.869 -2.568 1.00 38.54 348 GLN A O 1
ATOM 772 N N . GLN A 1 135 ? 14.863 -9.021 -0.758 1.00 45.40 349 GLN A N 1
ATOM 773 C CA . GLN A 1 135 ? 15.520 -8.138 0.188 1.00 39.98 349 GLN A CA 1
ATOM 774 C C . GLN A 1 135 ? 14.877 -6.792 0.370 1.00 35.57 349 GLN A C 1
ATOM 775 O O . GLN A 1 135 ? 15.509 -5.828 0.664 1.00 33.60 349 GLN A O 1
ATOM 781 N N . ARG A 1 136 ? 13.584 -6.765 0.201 1.00 37.31 350 ARG A N 1
ATOM 782 C CA . ARG A 1 136 ? 12.833 -5.583 0.376 1.00 32.28 350 ARG A CA 1
ATOM 783 C C . ARG A 1 136 ? 12.363 -5.569 1.794 1.00 42.38 350 ARG A C 1
ATOM 784 O O . ARG A 1 136 ? 11.934 -6.556 2.298 1.00 37.87 350 ARG A O 1
ATOM 792 N N . LEU A 1 137 ? 12.482 -4.423 2.429 1.00 41.41 351 LEU A N 1
ATOM 793 C CA . LEU A 1 137 ? 12.099 -4.291 3.798 1.00 38.11 351 LEU A CA 1
ATOM 794 C C . LEU A 1 137 ? 10.620 -4.377 3.968 1.00 42.13 351 LEU A C 1
ATOM 795 O O . LEU A 1 137 ? 9.870 -3.691 3.348 1.00 40.99 351 LEU A O 1
ATOM 800 N N . VAL A 1 138 ? 10.229 -5.293 4.829 1.00 49.60 352 VAL A N 1
ATOM 801 C CA . VAL A 1 138 ? 8.857 -5.567 5.125 1.00 46.79 352 VAL A CA 1
ATOM 802 C C . VAL A 1 138 ? 8.520 -5.365 6.573 1.00 42.29 352 VAL A C 1
ATOM 803 O O . VAL A 1 138 ? 7.396 -5.092 6.904 1.00 48.92 352 VAL A O 1
ATOM 807 N N . GLY A 1 139 ? 9.490 -5.535 7.431 1.00 37.61 353 GLY A N 1
ATOM 808 C CA . GLY A 1 139 ? 9.251 -5.384 8.828 1.00 43.09 353 GLY A CA 1
ATOM 809 C C . GLY A 1 139 ? 10.465 -5.215 9.681 1.00 39.47 353 GLY A C 1
ATOM 810 O O . GLY A 1 139 ? 11.562 -5.239 9.225 1.00 37.24 353 GLY A O 1
ATOM 811 N N . LEU A 1 140 ? 10.217 -5.045 10.955 1.00 42.25 354 LEU A N 1
ATOM 812 C CA . LEU A 1 140 ? 11.262 -4.918 11.919 1.00 46.89 354 LEU A CA 1
ATOM 813 C C . LEU A 1 140 ? 10.970 -5.705 13.186 1.00 46.95 354 LEU A C 1
ATOM 814 O O . LEU A 1 140 ? 9.867 -5.728 13.660 1.00 47.42 354 LEU A O 1
ATOM 819 N N . ILE A 1 141 ? 11.990 -6.349 13.725 1.00 49.72 355 ILE A N 1
ATOM 820 C CA . ILE A 1 141 ? 11.886 -7.078 14.968 1.00 49.76 355 ILE A CA 1
ATOM 821 C C . ILE A 1 141 ? 12.851 -6.469 15.974 1.00 44.23 355 ILE A C 1
ATOM 822 O O . ILE A 1 141 ? 14.012 -6.354 15.725 1.00 46.79 355 ILE A O 1
ATOM 827 N N . THR A 1 142 ? 12.311 -6.092 17.112 1.00 50.58 356 THR A N 1
ATOM 828 C CA . THR A 1 142 ? 13.046 -5.480 18.209 1.00 54.28 356 THR A CA 1
ATOM 829 C C . THR A 1 142 ? 13.376 -6.442 19.345 1.00 52.39 356 THR A C 1
ATOM 830 O O . THR A 1 142 ? 12.614 -7.310 19.691 1.00 48.36 356 THR A O 1
ATOM 834 N N . ARG A 1 143 ? 14.551 -6.254 19.907 1.00 55.53 357 ARG A N 1
ATOM 835 C CA . ARG A 1 143 ? 15.029 -7.071 21.009 1.00 54.24 357 ARG A CA 1
ATOM 836 C C . ARG A 1 143 ? 14.171 -6.905 22.209 1.00 52.38 357 ARG A C 1
ATOM 837 O O . ARG A 1 143 ? 13.847 -7.842 22.862 1.00 53.31 357 ARG A O 1
ATOM 845 N N . ALA A 1 144 ? 13.805 -5.679 22.486 1.00 58.49 358 ALA A N 1
ATOM 846 C CA . ALA A 1 144 ? 13.003 -5.401 23.636 1.00 56.33 358 ALA A CA 1
ATOM 847 C C . ALA A 1 144 ? 11.728 -6.113 23.506 1.00 55.86 358 ALA A C 1
ATOM 848 O O . ALA A 1 144 ? 11.279 -6.687 24.447 1.00 62.49 358 ALA A O 1
ATOM 850 N N . ASN A 1 145 ? 11.122 -6.054 22.353 1.00 50.24 359 ASN A N 1
ATOM 851 C CA . ASN A 1 145 ? 9.895 -6.763 22.156 1.00 55.35 359 ASN A CA 1
ATOM 852 C C . ASN A 1 145 ? 10.065 -8.273 22.254 1.00 55.29 359 ASN A C 1
ATOM 853 O O . ASN A 1 145 ? 9.198 -8.945 22.723 1.00 55.29 359 ASN A O 1
ATOM 858 N N . VAL A 1 146 ? 11.169 -8.802 21.755 1.00 52.43 360 VAL A N 1
ATOM 859 C CA . VAL A 1 146 ? 11.424 -10.222 21.805 1.00 51.97 360 VAL A CA 1
ATOM 860 C C . VAL A 1 146 ? 11.630 -10.689 23.216 1.00 54.89 360 VAL A C 1
ATOM 861 O O . VAL A 1 146 ? 11.152 -11.729 23.602 1.00 48.14 360 VAL A O 1
ATOM 865 N N . VAL A 1 147 ? 12.369 -9.908 23.968 1.00 54.31 361 VAL A N 1
ATOM 866 C CA . VAL A 1 147 ? 12.643 -10.239 25.338 1.00 52.63 361 VAL A CA 1
ATOM 867 C C . VAL A 1 147 ? 11.336 -10.283 26.064 1.00 52.98 361 VAL A C 1
ATOM 868 O O . VAL A 1 147 ? 11.146 -11.099 26.904 1.00 50.16 361 VAL A O 1
ATOM 872 N N . ASP A 1 148 ? 10.455 -9.368 25.730 1.00 54.26 362 ASP A N 1
ATOM 873 C CA . ASP A 1 148 ? 9.159 -9.260 26.357 1.00 53.84 362 ASP A CA 1
ATOM 874 C C . ASP A 1 148 ? 8.268 -10.433 26.128 1.00 53.32 362 ASP A C 1
ATOM 875 O O . ASP A 1 148 ? 7.560 -10.815 26.994 1.00 56.12 362 ASP A O 1
ATOM 880 N N . ILE A 1 149 ? 8.287 -10.981 24.938 1.00 55.75 363 ILE A N 1
ATOM 881 C CA . ILE A 1 149 ? 7.491 -12.141 24.593 1.00 53.19 363 ILE A CA 1
ATOM 882 C C . ILE A 1 149 ? 7.935 -13.364 25.397 1.00 55.27 363 ILE A C 1
ATOM 883 O O . ILE A 1 149 ? 7.134 -14.140 25.857 1.00 56.80 363 ILE A O 1
ATOM 888 N N . VAL A 1 150 ? 9.229 -13.538 25.537 1.00 52.93 364 VAL A N 1
ATOM 889 C CA . VAL A 1 150 ? 9.772 -14.638 26.295 1.00 53.08 364 VAL A CA 1
ATOM 890 C C . VAL A 1 150 ? 9.416 -14.525 27.749 1.00 57.65 364 VAL A C 1
ATOM 891 O O . VAL A 1 150 ? 9.001 -15.449 28.371 1.00 60.31 364 VAL A O 1
ATOM 895 N N . TYR A 1 151 ? 9.610 -13.349 28.270 1.00 57.62 365 TYR A N 1
ATOM 896 C CA . TYR A 1 151 ? 9.341 -13.064 29.647 1.00 57.17 365 TYR A CA 1
ATOM 897 C C . TYR A 1 151 ? 7.905 -13.276 29.941 1.00 65.42 365 TYR A C 1
ATOM 898 O O . TYR A 1 151 ? 7.560 -13.870 30.930 1.00 72.60 365 TYR A O 1
ATOM 907 N N . ASP A 1 152 ? 7.038 -12.748 29.109 1.00 63.47 366 ASP A N 1
ATOM 908 C CA . ASP A 1 152 ? 5.611 -12.898 29.331 1.00 66.24 366 ASP A CA 1
ATOM 909 C C . ASP A 1 152 ? 5.202 -14.349 29.273 1.00 62.32 366 ASP A C 1
ATOM 910 O O . ASP A 1 152 ? 4.306 -14.775 29.960 1.00 64.87 366 ASP A O 1
ATOM 915 N N . THR A 1 153 ? 5.883 -15.107 28.449 1.00 60.74 367 THR A N 1
ATOM 916 C CA . THR A 1 153 ? 5.573 -16.496 28.291 1.00 64.48 367 THR A CA 1
ATOM 917 C C . THR A 1 153 ? 6.059 -17.339 29.437 1.00 61.31 367 THR A C 1
ATOM 918 O O . THR A 1 153 ? 5.636 -18.449 29.580 1.00 66.53 367 THR A O 1
ATOM 922 N N . ILE A 1 154 ? 6.946 -16.819 30.261 1.00 63.74 368 ILE A N 1
ATOM 923 C CA . ILE A 1 154 ? 7.466 -17.596 31.380 1.00 69.00 368 ILE A CA 1
ATOM 924 C C . ILE A 1 154 ? 7.094 -17.027 32.748 1.00 59.88 368 ILE A C 1
ATOM 925 O O . ILE A 1 154 ? 6.320 -16.100 32.858 1.00 62.20 368 ILE A O 1
ATOM 930 N N . THR B 1 36 ? -1.771 9.759 28.389 1.00 58.74 250 THR B N 1
ATOM 931 C CA . THR B 1 36 ? -2.161 8.587 29.170 1.00 58.68 250 THR B CA 1
ATOM 932 C C . THR B 1 36 ? -3.570 8.739 29.734 1.00 52.00 250 THR B C 1
ATOM 933 O O . THR B 1 36 ? -4.204 9.729 29.501 1.00 59.36 250 THR B O 1
ATOM 937 N N . VAL B 1 37 ? -4.057 7.769 30.476 1.00 52.53 251 VAL B N 1
ATOM 938 C CA . VAL B 1 37 ? -5.413 7.777 30.966 1.00 46.56 251 VAL B CA 1
ATOM 939 C C . VAL B 1 37 ? -5.792 9.000 31.705 1.00 47.95 251 VAL B C 1
ATOM 940 O O . VAL B 1 37 ? -6.865 9.469 31.516 1.00 49.93 251 VAL B O 1
ATOM 944 N N . GLU B 1 38 ? -4.936 9.516 32.546 1.00 53.35 252 GLU B N 1
ATOM 945 C CA . GLU B 1 38 ? -5.265 10.720 33.285 1.00 55.18 252 GLU B CA 1
ATOM 946 C C . GLU B 1 38 ? -5.539 11.889 32.352 1.00 53.61 252 GLU B C 1
ATOM 947 O O . GLU B 1 38 ? -6.439 12.651 32.589 1.00 54.02 252 GLU B O 1
ATOM 953 N N . GLY B 1 39 ? -4.758 12.033 31.298 1.00 51.92 253 GLY B N 1
ATOM 954 C CA . GLY B 1 39 ? -4.951 13.108 30.354 1.00 51.00 253 GLY B CA 1
ATOM 955 C C . GLY B 1 39 ? -6.202 13.050 29.521 1.00 52.55 253 GLY B C 1
ATOM 956 O O . GLY B 1 39 ? -6.854 14.038 29.274 1.00 50.77 253 GLY B O 1
ATOM 957 N N . VAL B 1 40 ? -6.487 11.854 29.057 1.00 52.64 254 VAL B N 1
ATOM 958 C CA . VAL B 1 40 ? -7.650 11.532 28.233 1.00 48.50 254 VAL B CA 1
ATOM 959 C C . VAL B 1 40 ? -9.054 11.547 28.842 1.00 47.26 254 VAL B C 1
ATOM 960 O O . VAL B 1 40 ? -10.008 11.829 28.172 1.00 49.30 254 VAL B O 1
ATOM 964 N N . MET B 1 41 ? -9.170 11.217 30.103 1.00 46.84 255 MET B N 1
ATOM 965 C CA . MET B 1 41 ? -10.452 11.120 30.754 1.00 42.10 255 MET B CA 1
ATOM 966 C C . MET B 1 41 ? -11.133 12.410 31.049 1.00 45.13 255 MET B C 1
ATOM 967 O O . MET B 1 41 ? -10.498 13.413 31.114 1.00 50.86 255 MET B O 1
ATOM 972 N N . ILE B 1 42 ? -12.437 12.355 31.244 1.00 40.62 256 ILE B N 1
ATOM 973 C CA . ILE B 1 42 ? -13.245 13.510 31.545 1.00 41.85 256 ILE B CA 1
ATOM 974 C C . ILE B 1 42 ? -14.081 13.232 32.739 1.00 39.48 256 ILE B C 1
ATOM 975 O O . ILE B 1 42 ? -14.170 12.124 33.149 1.00 41.87 256 ILE B O 1
ATOM 980 N N . LYS B 1 43 ? -14.692 14.249 33.302 1.00 38.41 257 LYS B N 1
ATOM 981 C CA . LYS B 1 43 ? -15.521 14.053 34.460 1.00 43.20 257 LYS B CA 1
ATOM 982 C C . LYS B 1 43 ? -16.886 13.551 34.125 1.00 47.76 257 LYS B C 1
ATOM 983 O O . LYS B 1 43 ? -17.507 13.975 33.184 1.00 46.51 257 LYS B O 1
ATOM 989 N N . PRO B 1 44 ? -17.391 12.662 34.954 1.00 45.85 258 PRO B N 1
ATOM 990 C CA . PRO B 1 44 ? -18.702 12.103 34.728 1.00 39.21 258 PRO B CA 1
ATOM 991 C C . PRO B 1 44 ? -19.778 12.654 35.621 1.00 46.21 258 PRO B C 1
ATOM 992 O O . PRO B 1 44 ? -19.533 13.197 36.667 1.00 39.96 258 PRO B O 1
ATOM 996 N N . ILE B 1 45 ? -21.000 12.480 35.166 1.00 45.04 259 ILE B N 1
ATOM 997 C CA . ILE B 1 45 ? -22.160 12.939 35.877 1.00 43.26 259 ILE B CA 1
ATOM 998 C C . ILE B 1 45 ? -22.590 11.842 36.793 1.00 38.87 259 ILE B C 1
ATOM 999 O O . ILE B 1 45 ? -22.691 10.733 36.385 1.00 45.83 259 ILE B O 1
ATOM 1004 N N . THR B 1 46 ? -22.833 12.172 38.036 1.00 31.42 260 THR B N 1
ATOM 1005 C CA . THR B 1 46 ? -23.175 11.184 38.995 1.00 38.94 260 THR B CA 1
ATOM 1006 C C . THR B 1 46 ? -24.454 11.407 39.729 1.00 40.77 260 THR B C 1
ATOM 1007 O O . THR B 1 46 ? -24.948 12.488 39.807 1.00 42.98 260 THR B O 1
ATOM 1011 N N . ILE B 1 47 ? -24.978 10.329 40.258 1.00 42.46 261 ILE B N 1
ATOM 1012 C CA . ILE B 1 47 ? -26.175 10.359 41.031 1.00 43.41 261 ILE B CA 1
ATOM 1013 C C . ILE B 1 47 ? -25.998 9.463 42.216 1.00 42.37 261 ILE B C 1
ATOM 1014 O O . ILE B 1 47 ? -25.367 8.474 42.119 1.00 44.27 261 ILE B O 1
ATOM 1019 N N . GLN B 1 48 ? -26.564 9.845 43.330 1.00 45.48 262 GLN B N 1
ATOM 1020 C CA . GLN B 1 48 ? -26.459 9.067 44.519 1.00 46.62 262 GLN B CA 1
ATOM 1021 C C . GLN B 1 48 ? -27.327 7.847 44.440 1.00 51.91 262 GLN B C 1
ATOM 1022 O O . GLN B 1 48 ? -28.279 7.804 43.722 1.00 52.32 262 GLN B O 1
ATOM 1028 N N . ALA B 1 49 ? -26.972 6.848 45.206 1.00 54.88 263 ALA B N 1
ATOM 1029 C CA . ALA B 1 49 ? -27.666 5.583 45.199 1.00 55.51 263 ALA B CA 1
ATOM 1030 C C . ALA B 1 49 ? -29.111 5.546 45.626 1.00 63.05 263 ALA B C 1
ATOM 1031 O O . ALA B 1 49 ? -29.877 4.841 45.006 1.00 68.26 263 ALA B O 1
ATOM 1033 N N . GLU B 1 50 ? -29.501 6.255 46.679 1.00 63.35 264 GLU B N 1
ATOM 1034 C CA . GLU B 1 50 ? -30.883 6.191 47.140 1.00 65.75 264 GLU B CA 1
ATOM 1035 C C . GLU B 1 50 ? -31.746 7.305 46.622 1.00 67.88 264 GLU B C 1
ATOM 1036 O O . GLU B 1 50 ? -32.840 7.483 47.104 1.00 73.51 264 GLU B O 1
ATOM 1042 N N . ALA B 1 51 ? -31.264 8.054 45.657 1.00 64.53 265 ALA B N 1
ATOM 1043 C CA . ALA B 1 51 ? -32.073 9.095 45.113 1.00 63.06 265 ALA B CA 1
ATOM 1044 C C . ALA B 1 51 ? -33.095 8.416 44.292 1.00 60.84 265 ALA B C 1
ATOM 1045 O O . ALA B 1 51 ? -32.981 7.272 43.981 1.00 63.38 265 ALA B O 1
ATOM 1047 N N . THR B 1 52 ? -34.123 9.149 43.966 1.00 65.85 266 THR B N 1
ATOM 1048 C CA . THR B 1 52 ? -35.205 8.655 43.171 1.00 64.26 266 THR B CA 1
ATOM 1049 C C . THR B 1 52 ? -34.839 8.702 41.713 1.00 62.53 266 THR B C 1
ATOM 1050 O O . THR B 1 52 ? -33.918 9.382 41.322 1.00 60.01 266 THR B O 1
ATOM 1054 N N . LEU B 1 53 ? -35.576 7.934 40.935 1.00 63.49 267 LEU B N 1
ATOM 1055 C CA . LEU B 1 53 ? -35.425 7.867 39.493 1.00 65.16 267 LEU B CA 1
ATOM 1056 C C . LEU B 1 53 ? -35.797 9.213 38.916 1.00 63.87 267 LEU B C 1
ATOM 1057 O O . LEU B 1 53 ? -35.295 9.632 37.898 1.00 64.79 267 LEU B O 1
ATOM 1062 N N . ASN B 1 54 ? -36.714 9.864 39.595 1.00 60.34 268 ASN B N 1
ATOM 1063 C CA . ASN B 1 54 ? -37.190 11.156 39.194 1.00 61.29 268 ASN B CA 1
ATOM 1064 C C . ASN B 1 54 ? -36.059 12.155 39.255 1.00 63.77 268 ASN B C 1
ATOM 1065 O O . ASN B 1 54 ? -35.958 13.047 38.439 1.00 61.69 268 ASN B O 1
ATOM 1070 N N . ASP B 1 55 ? -35.209 12.003 40.249 1.00 62.90 269 ASP B N 1
ATOM 1071 C CA . ASP B 1 55 ? -34.044 12.851 40.397 1.00 61.58 269 ASP B CA 1
ATOM 1072 C C . ASP B 1 55 ? -33.073 12.643 39.243 1.00 59.13 269 ASP B C 1
ATOM 1073 O O . ASP B 1 55 ? -32.439 13.550 38.784 1.00 58.27 269 ASP B O 1
ATOM 1078 N N . ALA B 1 56 ? -32.980 11.427 38.769 1.00 59.72 270 ALA B N 1
ATOM 1079 C CA . ALA B 1 56 ? -32.105 11.125 37.663 1.00 58.87 270 ALA B CA 1
ATOM 1080 C C . ALA B 1 56 ? -32.468 11.767 36.360 1.00 59.38 270 ALA B C 1
ATOM 1081 O O . ALA B 1 56 ? -31.613 12.252 35.662 1.00 62.57 270 ALA B O 1
ATOM 1083 N N . VAL B 1 57 ? -33.735 11.761 36.016 1.00 61.30 271 VAL B N 1
ATOM 1084 C CA . VAL B 1 57 ? -34.155 12.353 34.771 1.00 60.62 271 VAL B CA 1
ATOM 1085 C C . VAL B 1 57 ? -33.831 13.822 34.793 1.00 63.82 271 VAL B C 1
ATOM 1086 O O . VAL B 1 57 ? -33.469 14.401 33.779 1.00 58.48 271 VAL B O 1
ATOM 1090 N N . HIS B 1 58 ? -33.984 14.411 35.969 1.00 58.70 272 HIS B N 1
ATOM 1091 C CA . HIS B 1 58 ? -33.769 15.814 36.138 1.00 60.60 272 HIS B CA 1
ATOM 1092 C C . HIS B 1 58 ? -32.369 16.129 35.768 1.00 64.43 272 HIS B C 1
ATOM 1093 O O . HIS B 1 58 ? -32.117 17.062 35.030 1.00 66.00 272 HIS B O 1
ATOM 1100 N N . ILE B 1 59 ? -31.452 15.343 36.305 1.00 59.13 273 ILE B N 1
ATOM 1101 C CA . ILE B 1 59 ? -30.035 15.515 36.064 1.00 58.45 273 ILE B CA 1
ATOM 1102 C C . ILE B 1 59 ? -29.527 15.291 34.652 1.00 59.94 273 ILE B C 1
ATOM 1103 O O . ILE B 1 59 ? -28.625 15.980 34.246 1.00 61.94 273 ILE B O 1
ATOM 1108 N N . MET B 1 60 ? -30.050 14.326 33.924 1.00 60.40 274 MET B N 1
ATOM 1109 C CA . MET B 1 60 ? -29.541 14.095 32.597 1.00 59.65 274 MET B CA 1
ATOM 1110 C C . MET B 1 60 ? -29.795 15.306 31.790 1.00 63.18 274 MET B C 1
ATOM 1111 O O . MET B 1 60 ? -28.961 15.779 31.060 1.00 64.23 274 MET B O 1
ATOM 1116 N N . ARG B 1 61 ? -31.020 15.764 31.908 1.00 62.69 275 ARG B N 1
ATOM 1117 C CA . ARG B 1 61 ? -31.460 16.932 31.196 1.00 64.81 275 ARG B CA 1
ATOM 1118 C C . ARG B 1 61 ? -30.707 18.167 31.617 1.00 65.48 275 ARG B C 1
ATOM 1119 O O . ARG B 1 61 ? -30.208 18.880 30.786 1.00 66.79 275 ARG B O 1
ATOM 1127 N N . GLN B 1 62 ? -30.635 18.424 32.910 1.00 63.52 276 GLN B N 1
ATOM 1128 C CA . GLN B 1 62 ? -29.961 19.603 33.401 1.00 65.63 276 GLN B CA 1
ATOM 1129 C C . GLN B 1 62 ? -28.496 19.690 33.094 1.00 68.47 276 GLN B C 1
ATOM 1130 O O . GLN B 1 62 ? -28.016 20.762 32.831 1.00 72.82 276 GLN B O 1
ATOM 1136 N N . LYS B 1 63 ? -27.774 18.597 33.191 1.00 69.73 277 LYS B N 1
ATOM 1137 C CA . LYS B 1 63 ? -26.348 18.639 32.956 1.00 73.83 277 LYS B CA 1
ATOM 1138 C C . LYS B 1 63 ? -25.985 17.814 31.750 1.00 75.38 277 LYS B C 1
ATOM 1139 O O . LYS B 1 63 ? -25.256 16.877 31.862 1.00 79.99 277 LYS B O 1
ATOM 1145 N N . ARG B 1 64 ? -26.499 18.184 30.589 1.00 75.31 278 ARG B N 1
ATOM 1146 C CA . ARG B 1 64 ? -26.278 17.454 29.350 1.00 75.05 278 ARG B CA 1
ATOM 1147 C C . ARG B 1 64 ? -27.085 16.176 29.384 1.00 73.60 278 ARG B C 1
ATOM 1148 O O . ARG B 1 64 ? -26.655 15.153 28.871 1.00 73.74 278 ARG B O 1
ATOM 1156 N N . ASP B 1 66 ? -26.381 12.119 28.700 1.00 57.35 280 ASP B N 1
ATOM 1157 C CA . ASP B 1 66 ? -26.925 10.896 28.159 1.00 61.41 280 ASP B CA 1
ATOM 1158 C C . ASP B 1 66 ? -26.614 9.689 29.011 1.00 60.22 280 ASP B C 1
ATOM 1159 O O . ASP B 1 66 ? -27.377 8.762 29.043 1.00 65.49 280 ASP B O 1
ATOM 1164 N N . THR B 1 67 ? -25.472 9.682 29.653 1.00 56.76 281 THR B N 1
ATOM 1165 C CA . THR B 1 67 ? -25.109 8.563 30.476 1.00 54.92 281 THR B CA 1
ATOM 1166 C C . THR B 1 67 ? -24.690 8.946 31.894 1.00 47.96 281 THR B C 1
ATOM 1167 O O . THR B 1 67 ? -23.771 9.696 32.068 1.00 49.28 281 THR B O 1
ATOM 1171 N N . ILE B 1 68 ? -25.354 8.415 32.906 1.00 44.78 282 ILE B N 1
ATOM 1172 C CA . ILE B 1 68 ? -24.990 8.711 34.291 1.00 48.69 282 ILE B CA 1
ATOM 1173 C C . ILE B 1 68 ? -24.612 7.515 35.143 1.00 39.13 282 ILE B C 1
ATOM 1174 O O . ILE B 1 68 ? -25.137 6.455 35.029 1.00 35.77 282 ILE B O 1
ATOM 1179 N N . PHE B 1 69 ? -23.684 7.755 36.032 1.00 37.88 283 PHE B N 1
ATOM 1180 C CA . PHE B 1 69 ? -23.140 6.750 36.910 1.00 36.52 283 PHE B CA 1
ATOM 1181 C C . PHE B 1 69 ? -23.544 6.863 38.350 1.00 36.03 283 PHE B C 1
ATOM 1182 O O . PHE B 1 69 ? -23.472 7.902 38.916 1.00 40.17 283 PHE B O 1
ATOM 1190 N N . VAL B 1 70 ? -23.984 5.768 38.928 1.00 28.85 284 VAL B N 1
ATOM 1191 C CA . VAL B 1 70 ? -24.440 5.756 40.297 1.00 37.21 284 VAL B CA 1
ATOM 1192 C C . VAL B 1 70 ? -23.324 5.486 41.285 1.00 36.03 284 VAL B C 1
ATOM 1193 O O . VAL B 1 70 ? -22.531 4.635 41.094 1.00 35.41 284 VAL B O 1
ATOM 1197 N N . VAL B 1 71 ? -23.277 6.270 42.333 1.00 41.69 285 VAL B N 1
ATOM 1198 C CA . VAL B 1 71 ? -22.249 6.169 43.323 1.00 37.79 285 VAL B CA 1
ATOM 1199 C C . VAL B 1 71 ? -22.795 6.214 44.722 1.00 42.41 285 VAL B C 1
ATOM 1200 O O . VAL B 1 71 ? -23.923 6.568 44.961 1.00 44.04 285 VAL B O 1
ATOM 1204 N N . ASP B 1 72 ? -21.946 5.837 45.649 1.00 38.43 286 ASP B N 1
ATOM 1205 C CA . ASP B 1 72 ? -22.272 5.894 47.035 1.00 42.46 286 ASP B CA 1
ATOM 1206 C C . ASP B 1 72 ? -21.595 7.084 47.676 1.00 40.39 286 ASP B C 1
ATOM 1207 O O . ASP B 1 72 ? -20.930 7.852 47.037 1.00 36.63 286 ASP B O 1
ATOM 1212 N N . SER B 1 73 ? -21.763 7.188 48.966 1.00 44.20 287 SER B N 1
ATOM 1213 C CA . SER B 1 73 ? -21.231 8.291 49.737 1.00 43.25 287 SER B CA 1
ATOM 1214 C C . SER B 1 73 ? -19.747 8.412 49.615 1.00 42.83 287 SER B C 1
ATOM 1215 O O . SER B 1 73 ? -19.212 9.481 49.759 1.00 41.55 287 SER B O 1
ATOM 1218 N N . ASN B 1 74 ? -19.083 7.322 49.324 1.00 37.13 288 ASN B N 1
ATOM 1219 C CA . ASN B 1 74 ? -17.662 7.355 49.174 1.00 38.07 288 ASN B CA 1
ATOM 1220 C C . ASN B 1 74 ? -17.174 7.380 47.750 1.00 40.92 288 ASN B C 1
ATOM 1221 O O . ASN B 1 74 ? -16.040 7.122 47.503 1.00 40.50 288 ASN B O 1
ATOM 1226 N N . ASN B 1 75 ? -18.062 7.690 46.827 1.00 40.70 289 ASN B N 1
ATOM 1227 C CA . ASN B 1 75 ? -17.755 7.779 45.431 1.00 39.05 289 ASN B CA 1
ATOM 1228 C C . ASN B 1 75 ? -17.477 6.478 44.736 1.00 34.68 289 ASN B C 1
ATOM 1229 O O . ASN B 1 75 ? -16.903 6.486 43.702 1.00 39.48 289 ASN B O 1
ATOM 1234 N N . HIS B 1 76 ? -17.883 5.364 45.298 1.00 41.46 290 HIS B N 1
ATOM 1235 C CA . HIS B 1 76 ? -17.680 4.097 44.651 1.00 36.73 290 HIS B CA 1
ATOM 1236 C C . HIS B 1 76 ? -18.683 3.886 43.565 1.00 35.05 290 HIS B C 1
ATOM 1237 O O . HIS B 1 76 ? -19.807 4.244 43.694 1.00 37.37 290 HIS B O 1
ATOM 1244 N N . LEU B 1 77 ? -18.256 3.243 42.509 1.00 35.49 291 LEU B N 1
ATOM 1245 C CA . LEU B 1 77 ? -19.110 2.960 41.390 1.00 34.13 291 LEU B CA 1
ATOM 1246 C C . LEU B 1 77 ? -19.984 1.777 41.657 1.00 31.07 291 LEU B C 1
ATOM 1247 O O . LEU B 1 77 ? -19.513 0.748 41.967 1.00 36.28 291 LEU B O 1
ATOM 1252 N N . LEU B 1 78 ? -21.275 1.957 41.546 1.00 37.40 292 LEU B N 1
ATOM 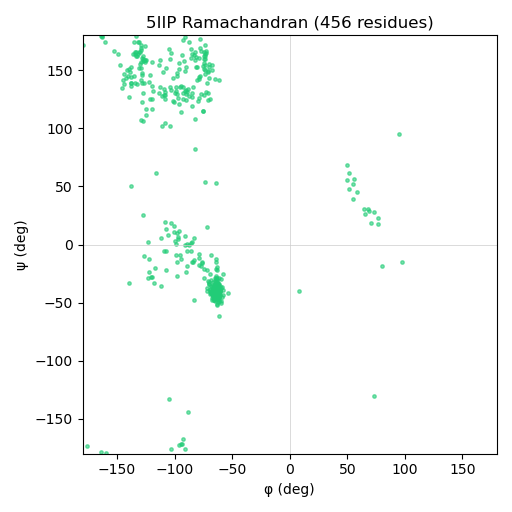1253 C CA . LEU B 1 78 ? -22.196 0.912 41.775 1.00 30.45 292 LEU B CA 1
ATOM 1254 C C . LEU B 1 78 ? -22.865 0.517 40.519 1.00 34.13 292 LEU B C 1
ATOM 1255 O O . LEU B 1 78 ? -23.157 -0.618 40.325 1.00 44.70 292 LEU B O 1
ATOM 1260 N N . GLY B 1 79 ? -23.126 1.465 39.667 1.00 35.79 293 GLY B N 1
ATOM 1261 C CA . GLY B 1 79 ? -23.775 1.171 38.434 1.00 37.38 293 GLY B CA 1
ATOM 1262 C C . GLY B 1 79 ? -23.899 2.361 37.558 1.00 37.60 293 GLY B C 1
ATOM 1263 O O . GLY B 1 79 ? -23.392 3.381 37.868 1.00 33.14 293 GLY B O 1
ATOM 1264 N N . PHE B 1 80 ? -24.597 2.218 36.459 1.00 35.08 294 PHE B N 1
ATOM 1265 C CA . PHE B 1 80 ? -24.788 3.316 35.561 1.00 40.40 294 PHE B CA 1
ATOM 1266 C C . PHE B 1 80 ? -26.140 3.220 34.894 1.00 44.63 294 PHE B C 1
ATOM 1267 O O . PHE B 1 80 ? -26.683 2.170 34.796 1.00 47.20 294 PHE B O 1
ATOM 1275 N N . LEU B 1 81 ? -26.687 4.343 34.461 1.00 44.85 295 LEU B N 1
ATOM 1276 C CA . LEU B 1 81 ? -28.000 4.377 33.852 1.00 46.21 295 LEU B CA 1
ATOM 1277 C C . LEU B 1 81 ? -28.070 4.928 32.462 1.00 48.93 295 LEU B C 1
ATOM 1278 O O . LEU B 1 81 ? -27.436 5.896 32.149 1.00 50.21 295 LEU B O 1
ATOM 1283 N N . ASP B 1 82 ? -28.889 4.295 31.643 1.00 55.67 296 ASP B N 1
ATOM 1284 C CA . ASP B 1 82 ? -29.120 4.714 30.272 1.00 59.61 296 ASP B CA 1
ATOM 1285 C C . ASP B 1 82 ? -30.473 5.365 30.228 1.00 58.38 296 ASP B C 1
ATOM 1286 O O . ASP B 1 82 ? -30.997 5.738 31.253 1.00 53.01 296 ASP B O 1
ATOM 1291 N N . GLU B 1 84 ? -32.568 4.763 28.122 1.00 61.84 298 GLU B N 1
ATOM 1292 C CA . GLU B 1 84 ? -33.732 3.900 28.151 1.00 69.74 298 GLU B CA 1
ATOM 1293 C C . GLU B 1 84 ? -34.071 3.298 29.511 1.00 70.36 298 GLU B C 1
ATOM 1294 O O . GLU B 1 84 ? -35.224 3.235 29.878 1.00 69.15 298 GLU B O 1
ATOM 1300 N N . ASP B 1 85 ? -33.076 2.888 30.272 1.00 66.09 299 ASP B N 1
ATOM 1301 C CA . ASP B 1 85 ? -33.344 2.277 31.551 1.00 67.63 299 ASP B CA 1
ATOM 1302 C C . ASP B 1 85 ? -34.128 3.155 32.480 1.00 66.19 299 ASP B C 1
ATOM 1303 O O . ASP B 1 85 ? -34.969 2.659 33.176 1.00 69.66 299 ASP B O 1
ATOM 1308 N N . ILE B 1 86 ? -33.858 4.439 32.510 1.00 65.51 300 ILE B N 1
ATOM 1309 C CA . ILE B 1 86 ? -34.578 5.291 33.404 1.00 66.66 300 ILE B CA 1
ATOM 1310 C C . ILE B 1 86 ? -36.039 5.302 33.055 1.00 71.16 300 ILE B C 1
ATOM 1311 O O . ILE B 1 86 ? -36.875 5.241 33.931 1.00 71.78 300 ILE B O 1
ATOM 1316 N N . ASN B 1 87 ? -36.359 5.374 31.775 1.00 71.84 301 ASN B N 1
ATOM 1317 C CA . ASN B 1 87 ? -37.754 5.407 31.392 1.00 71.05 301 ASN B CA 1
ATOM 1318 C C . ASN B 1 87 ? -38.431 4.094 31.726 0.00 71.17 301 ASN B C 1
ATOM 1319 O O . ASN B 1 87 ? -39.585 4.083 32.112 0.00 71.94 301 ASN B O 1
ATOM 1324 N N . GLN B 1 88 ? -37.712 2.990 31.608 1.00 71.35 302 GLN B N 1
ATOM 1325 C CA . GLN B 1 88 ? -38.290 1.696 31.914 1.00 72.32 302 GLN B CA 1
ATOM 1326 C C . GLN B 1 88 ? -38.623 1.507 33.386 1.00 68.73 302 GLN B C 1
ATOM 1327 O O . GLN B 1 88 ? -39.558 0.825 33.723 1.00 68.08 302 GLN B O 1
ATOM 1333 N N . GLY B 1 89 ? -37.852 2.108 34.264 1.00 69.76 303 GLY B N 1
ATOM 1334 C CA . GLY B 1 89 ? -38.085 1.959 35.680 1.00 68.69 303 GLY B CA 1
ATOM 1335 C C . GLY B 1 89 ? -39.387 2.517 36.162 1.00 66.53 303 GLY B C 1
ATOM 1336 O O . GLY B 1 89 ? -39.686 2.358 37.319 1.00 63.47 303 GLY B O 1
ATOM 1337 N N . GLY B 1 92 ? -42.717 1.809 34.845 1.00 66.77 306 GLY B N 1
ATOM 1338 C CA . GLY B 1 92 ? -42.165 0.515 35.185 1.00 69.27 306 GLY B CA 1
ATOM 1339 C C . GLY B 1 92 ? -42.281 0.220 36.661 1.00 71.09 306 GLY B C 1
ATOM 1340 O O . GLY B 1 92 ? -42.225 -0.899 37.099 1.00 70.78 306 GLY B O 1
ATOM 1341 N N . HIS B 1 93 ? -42.491 1.267 37.421 1.00 70.58 307 HIS B N 1
ATOM 1342 C CA . HIS B 1 93 ? -42.635 1.168 38.851 1.00 67.93 307 HIS B CA 1
ATOM 1343 C C . HIS B 1 93 ? -41.481 0.568 39.629 1.00 69.10 307 HIS B C 1
ATOM 1344 O O . HIS B 1 93 ? -41.685 -0.215 40.538 1.00 70.14 307 HIS B O 1
ATOM 1351 N N . LYS B 1 94 ? -40.263 0.993 39.302 1.00 71.16 308 LYS B N 1
ATOM 1352 C CA . LYS B 1 94 ? -39.055 0.509 39.983 1.00 68.78 308 LYS B CA 1
ATOM 1353 C C . LYS B 1 94 ? -38.075 1.568 40.507 1.00 63.40 308 LYS B C 1
ATOM 1354 O O . LYS B 1 94 ? -38.030 2.676 40.048 1.00 59.12 308 LYS B O 1
ATOM 1360 N N . SER B 1 95 ? -37.292 1.153 41.487 1.00 67.21 309 SER B N 1
ATOM 1361 C CA . SER B 1 95 ? -36.262 1.951 42.145 1.00 62.38 309 SER B CA 1
ATOM 1362 C C . SER B 1 95 ? -34.999 2.092 41.334 1.00 60.87 309 SER B C 1
ATOM 1363 O O . SER B 1 95 ? -34.811 1.412 40.375 1.00 62.74 309 SER B O 1
ATOM 1366 N N . LEU B 1 96 ? -34.151 3.013 41.735 1.00 60.14 310 LEU B N 1
ATOM 1367 C CA . LEU B 1 96 ? -32.908 3.277 41.026 1.00 61.70 310 LEU B CA 1
ATOM 1368 C C . LEU B 1 96 ? -31.915 2.141 41.057 1.00 59.78 310 LEU B C 1
ATOM 1369 O O . LEU B 1 96 ? -31.355 1.776 40.065 1.00 55.43 310 LEU B O 1
ATOM 1374 N N . ARG B 1 97 ? -31.693 1.609 42.236 1.00 58.48 311 ARG B N 1
ATOM 1375 C CA . ARG B 1 97 ? -30.754 0.540 42.427 1.00 55.89 311 ARG B CA 1
ATOM 1376 C C . ARG B 1 97 ? -31.187 -0.647 41.661 1.00 53.24 311 ARG B C 1
ATOM 1377 O O . ARG B 1 97 ? -30.387 -1.373 41.143 1.00 54.83 311 ARG B O 1
ATOM 1385 N N . ASP B 1 98 ? -32.475 -0.855 41.621 1.00 56.96 312 ASP B N 1
ATOM 1386 C CA . ASP B 1 98 ? -33.050 -1.955 40.885 1.00 59.25 312 ASP B CA 1
ATOM 1387 C C . ASP B 1 98 ? -32.961 -1.840 39.389 1.00 52.07 312 ASP B C 1
ATOM 1388 O O . ASP B 1 98 ? -32.838 -2.818 38.700 1.00 59.14 312 ASP B O 1
ATOM 1393 N N . THR B 1 99 ? -33.055 -0.641 38.891 1.00 50.11 313 THR B N 1
ATOM 1394 C CA . THR B 1 99 ? -33.049 -0.443 37.479 1.00 54.77 313 THR B CA 1
ATOM 1395 C C . THR B 1 99 ? -31.706 -0.260 36.825 1.00 52.68 313 THR B C 1
ATOM 1396 O O . THR B 1 99 ? -31.587 -0.426 35.639 1.00 53.14 313 THR B O 1
ATOM 1400 N N . MET B 1 100 ? -30.701 0.076 37.606 1.00 47.55 314 MET B N 1
ATOM 1401 C CA . MET B 1 100 ? -29.354 0.310 37.109 1.00 45.12 314 MET B CA 1
ATOM 1402 C C . MET B 1 100 ? -28.596 -0.895 36.632 1.00 44.83 314 MET B C 1
ATOM 1403 O O . MET B 1 100 ? -28.826 -1.984 37.067 1.00 48.16 314 MET B O 1
ATOM 1408 N N . GLN B 1 101 ? -27.677 -0.661 35.718 1.00 48.12 315 GLN B N 1
ATOM 1409 C CA . GLN B 1 101 ? -26.834 -1.701 35.184 1.00 46.98 315 GLN B CA 1
ATOM 1410 C C . GLN B 1 101 ? -25.665 -1.873 36.113 1.00 44.68 315 GLN B C 1
ATOM 1411 O O . GLN B 1 101 ? -25.002 -0.934 36.455 1.00 43.78 315 GLN B O 1
ATOM 1417 N N . GLN B 1 102 ? -25.431 -3.092 36.543 1.00 41.71 316 GLN B N 1
ATOM 1418 C CA . GLN B 1 102 ? -24.358 -3.368 37.442 1.00 38.60 316 GLN B CA 1
ATOM 1419 C C . GLN B 1 102 ? -23.111 -3.872 36.793 1.00 39.27 316 GLN B C 1
ATOM 1420 O O . GLN B 1 102 ? -22.097 -3.835 37.384 1.00 38.49 316 GLN B O 1
ATOM 1426 N N . HIS B 1 103 ? -23.181 -4.304 35.559 1.00 38.08 31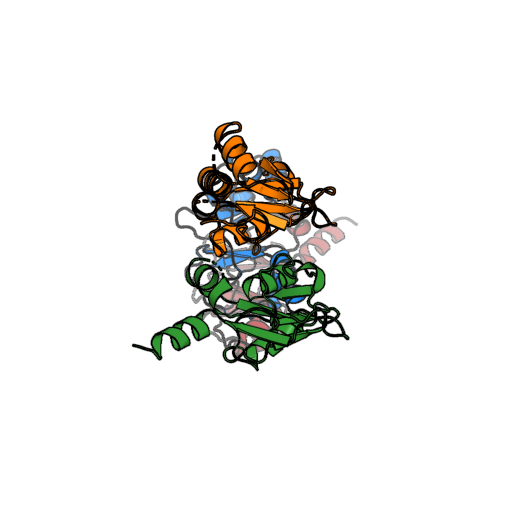7 HIS B N 1
ATOM 1427 C CA . HIS B 1 103 ? -22.023 -4.805 34.868 1.00 39.71 317 HIS B CA 1
ATOM 1428 C C . HIS B 1 103 ? -21.358 -3.733 34.060 1.00 39.79 317 HIS B C 1
ATOM 1429 O O . HIS B 1 103 ? -21.907 -3.243 33.122 1.00 39.82 317 HIS B O 1
ATOM 1436 N N . ILE B 1 104 ? -20.152 -3.384 34.457 1.00 39.19 318 ILE B N 1
ATOM 1437 C CA . ILE B 1 104 ? -19.396 -2.355 33.822 1.00 34.89 318 ILE B CA 1
ATOM 1438 C C . ILE B 1 104 ? -17.953 -2.728 33.727 1.00 40.25 318 ILE B C 1
ATOM 1439 O O . ILE B 1 104 ? -17.428 -3.327 34.618 1.00 35.34 318 ILE B O 1
ATOM 1444 N N . TYR B 1 105 ? -17.306 -2.322 32.650 1.00 40.91 319 TYR B N 1
ATOM 1445 C CA . TYR B 1 105 ? -15.888 -2.550 32.453 1.00 41.02 319 TYR B CA 1
ATOM 1446 C C . TYR B 1 105 ? -15.117 -1.344 32.932 1.00 34.83 319 TYR B C 1
ATOM 1447 O O . TYR B 1 105 ? -15.491 -0.254 32.660 1.00 38.89 319 TYR B O 1
ATOM 1456 N N . THR B 1 106 ? -14.036 -1.553 33.649 1.00 32.10 320 THR B N 1
ATOM 1457 C CA . THR B 1 106 ? -13.284 -0.453 34.178 1.00 35.19 320 THR B CA 1
ATOM 1458 C C . THR B 1 106 ? -11.805 -0.484 33.967 1.00 35.91 320 THR B C 1
ATOM 1459 O O . THR B 1 106 ? -11.250 -1.487 33.645 1.00 36.53 320 THR B O 1
ATOM 1463 N N . VAL B 1 107 ? -11.174 0.649 34.156 1.00 28.88 321 VAL B N 1
ATOM 1464 C CA . VAL B 1 107 ? -9.770 0.723 34.032 1.00 26.65 321 VAL B CA 1
ATOM 1465 C C . VAL B 1 107 ? -9.243 1.562 35.142 1.00 35.44 321 VAL B C 1
ATOM 1466 O O . VAL B 1 107 ? -9.912 2.393 35.678 1.00 33.82 321 VAL B O 1
ATOM 1470 N N . GLN B 1 108 ? -8.016 1.289 35.502 1.00 40.46 322 GLN B N 1
ATOM 1471 C CA . GLN B 1 108 ? -7.353 1.999 36.539 1.00 39.18 322 GLN B CA 1
ATOM 1472 C C . GLN B 1 108 ? -6.782 3.320 36.118 1.00 41.09 322 GLN B C 1
ATOM 1473 O O . GLN B 1 108 ? -6.424 3.523 34.999 1.00 39.87 322 GLN B O 1
ATOM 1479 N N . ILE B 1 109 ? -6.695 4.184 37.095 1.00 36.17 323 ILE B N 1
ATOM 1480 C CA . ILE B 1 109 ? -6.197 5.534 36.993 1.00 36.77 323 ILE B CA 1
ATOM 1481 C C . ILE B 1 109 ? -4.748 5.568 36.591 1.00 43.16 323 ILE B C 1
ATOM 1482 O O . ILE B 1 109 ? -4.317 6.421 35.860 1.00 51.41 323 ILE B O 1
ATOM 1487 N N . ASP B 1 110 ? -4.000 4.615 37.101 1.00 46.73 324 ASP B N 1
ATOM 1488 C CA . ASP B 1 110 ? -2.594 4.503 36.850 1.00 49.88 324 ASP B CA 1
ATOM 1489 C C . ASP B 1 110 ? -2.228 3.656 35.688 1.00 50.16 324 ASP B C 1
ATOM 1490 O O . ASP B 1 110 ? -1.088 3.504 35.421 1.00 58.42 324 ASP B O 1
ATOM 1495 N N . SER B 1 111 ? -3.186 3.087 35.007 1.00 47.74 325 SER B N 1
ATOM 1496 C CA . SER B 1 111 ? -2.913 2.242 33.862 1.00 49.67 325 SER B CA 1
ATOM 1497 C C . SER B 1 111 ? -2.507 2.984 32.617 1.00 47.04 325 SER B C 1
ATOM 1498 O O . SER B 1 111 ? -2.737 4.157 32.493 1.00 45.52 325 SER B O 1
ATOM 1501 N N . LYS B 1 112 ? -1.905 2.263 31.693 1.00 47.02 326 LYS B N 1
ATOM 1502 C CA . LYS B 1 112 ? -1.509 2.823 30.430 1.00 50.79 326 LYS B CA 1
ATOM 1503 C C . LYS B 1 112 ? -2.682 3.062 29.540 1.00 44.63 326 LYS B C 1
ATOM 1504 O O . LYS B 1 112 ? -3.648 2.347 29.547 1.00 43.57 326 LYS B O 1
ATOM 1510 N N . LEU B 1 113 ? -2.559 4.097 28.756 1.00 51.45 327 LEU B N 1
ATOM 1511 C CA . LEU B 1 113 ? -3.578 4.474 27.820 1.00 53.13 327 LEU B CA 1
ATOM 1512 C C . LEU B 1 113 ? -3.774 3.408 26.769 1.00 47.90 327 LEU B C 1
ATOM 1513 O O . LEU B 1 113 ? -4.859 3.163 26.322 1.00 53.86 327 LEU B O 1
ATOM 1518 N N . GLN B 1 114 ? -2.697 2.777 26.387 1.00 50.08 328 GLN B N 1
ATOM 1519 C CA . GLN B 1 114 ? -2.735 1.815 25.315 1.00 50.96 328 GLN B CA 1
ATOM 1520 C C . GLN B 1 114 ? -3.630 0.684 25.570 1.00 55.12 328 GLN B C 1
ATOM 1521 O O . GLN B 1 114 ? -4.408 0.307 24.739 1.00 54.48 328 GLN B O 1
ATOM 1527 N N . ASP B 1 115 ? -3.465 0.093 26.715 1.00 57.70 329 ASP B N 1
ATOM 1528 C CA . ASP B 1 115 ? -4.242 -1.053 27.054 1.00 60.34 329 ASP B CA 1
ATOM 1529 C C . ASP B 1 115 ? -5.693 -0.744 27.249 1.00 53.98 329 ASP B C 1
ATOM 1530 O O . ASP B 1 115 ? -6.542 -1.518 26.908 1.00 59.02 329 ASP B O 1
ATOM 1535 N N . SER B 1 116 ? -5.968 0.394 27.814 1.00 48.79 330 SER B N 1
ATOM 1536 C CA . SER B 1 116 ? -7.328 0.828 27.978 1.00 52.28 330 SER B CA 1
ATOM 1537 C C . SER B 1 116 ? -7.944 1.145 26.618 1.00 56.98 330 SER B C 1
ATOM 1538 O O . SER B 1 116 ? -9.128 0.996 26.424 1.00 51.99 330 SER B O 1
ATOM 1541 N N . VAL B 1 117 ? -7.126 1.592 25.684 1.00 52.80 331 VAL B N 1
ATOM 1542 C CA . VAL B 1 117 ? -7.589 1.878 24.353 1.00 52.77 331 VAL B CA 1
ATOM 1543 C C . VAL B 1 117 ? -8.045 0.596 23.702 1.00 48.39 331 VAL B C 1
ATOM 1544 O O . VAL B 1 117 ? -9.042 0.555 23.049 1.00 42.84 331 VAL B O 1
ATOM 1548 N N . ARG B 1 118 ? -7.271 -0.446 23.880 1.00 49.79 332 ARG B N 1
ATOM 1549 C CA . ARG B 1 118 ? -7.582 -1.755 23.324 1.00 52.86 332 ARG B CA 1
ATOM 1550 C C . ARG B 1 118 ? -8.855 -2.353 23.887 1.00 51.09 332 ARG B C 1
ATOM 1551 O O . ARG B 1 118 ? -9.589 -3.009 23.207 1.00 51.03 332 ARG B O 1
ATOM 1559 N N . THR B 1 119 ? -9.069 -2.121 25.159 1.00 50.57 333 THR B N 1
ATOM 1560 C CA . THR B 1 119 ? -10.234 -2.579 25.867 1.00 47.82 333 THR B CA 1
ATOM 1561 C C . THR B 1 119 ? -11.498 -1.954 25.330 1.00 43.79 333 THR B C 1
ATOM 1562 O O . THR B 1 119 ? -12.473 -2.623 25.152 1.00 46.89 333 THR B O 1
ATOM 1566 N N . ILE B 1 120 ? -11.484 -0.661 25.114 1.00 41.35 334 ILE B N 1
ATOM 1567 C CA . ILE B 1 120 ? -12.625 -0.009 24.565 1.00 42.66 334 ILE B CA 1
ATOM 1568 C C . ILE B 1 120 ? -12.878 -0.501 23.158 1.00 46.87 334 ILE B C 1
ATOM 1569 O O . ILE B 1 120 ? -13.998 -0.747 22.811 1.00 47.60 334 ILE B O 1
ATOM 1574 N N . LEU B 1 121 ? -11.857 -0.581 22.338 1.00 40.75 335 LEU B N 1
ATOM 1575 C CA . LEU B 1 121 ? -12.054 -1.026 20.991 1.00 45.02 335 LEU B CA 1
ATOM 1576 C C . LEU B 1 121 ? -12.455 -2.466 20.876 1.00 46.41 335 LEU B C 1
ATOM 1577 O O . LEU B 1 121 ? -13.373 -2.768 20.170 1.00 45.71 335 LEU B O 1
ATOM 1582 N N . LYS B 1 122 ? -11.769 -3.364 21.554 1.00 45.63 336 LYS B N 1
ATOM 1583 C CA . LYS B 1 122 ? -12.130 -4.764 21.481 1.00 48.93 336 LYS B CA 1
ATOM 1584 C C . LYS B 1 122 ? -13.498 -5.092 22.052 1.00 45.61 336 LYS B C 1
ATOM 1585 O O . LYS B 1 122 ? -14.175 -5.911 21.520 1.00 51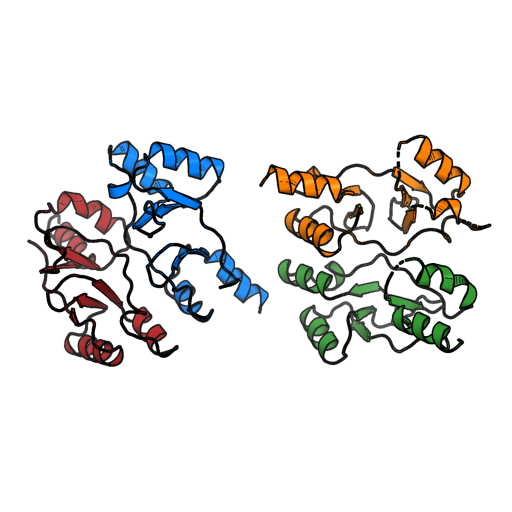.06 336 LYS B O 1
ATOM 1591 N N . ARG B 1 123 ? -13.899 -4.478 23.140 1.00 48.10 337 ARG B N 1
ATOM 1592 C CA . ARG B 1 123 ? -15.207 -4.738 23.692 1.00 45.78 337 ARG B CA 1
ATOM 1593 C C . ARG B 1 123 ? -16.276 -3.906 23.046 1.00 45.66 337 ARG B C 1
ATOM 1594 O O . ARG B 1 123 ? -17.437 -4.169 23.208 1.00 42.54 337 ARG B O 1
ATOM 1602 N N . ASN B 1 124 ? -15.847 -2.879 22.335 1.00 48.34 338 ASN B N 1
ATOM 1603 C CA . ASN B 1 124 ? -16.715 -1.929 21.679 1.00 41.58 338 ASN B CA 1
ATOM 1604 C C . ASN B 1 124 ? -17.768 -1.334 22.576 1.00 48.35 338 ASN B C 1
ATOM 1605 O O . ASN B 1 124 ? -18.926 -1.467 22.339 1.00 55.05 338 ASN B O 1
ATOM 1610 N N . VAL B 1 125 ? -17.336 -0.642 23.606 1.00 47.17 339 VAL B N 1
ATOM 1611 C CA . VAL B 1 125 ? -18.224 -0.042 24.540 1.00 39.68 339 VAL B CA 1
ATOM 1612 C C . VAL B 1 125 ? -18.213 1.453 24.424 1.00 43.09 339 VAL B C 1
ATOM 1613 O O . VAL B 1 125 ? -17.239 2.043 24.059 1.00 40.75 339 VAL B O 1
ATOM 1617 N N . ARG B 1 126 ? -19.348 2.044 24.699 1.00 36.56 340 ARG B N 1
ATOM 1618 C CA . ARG B 1 126 ? -19.487 3.470 24.640 1.00 41.21 340 ARG B CA 1
ATOM 1619 C C . ARG B 1 126 ? -18.688 4.203 25.687 1.00 44.64 340 ARG B C 1
ATOM 1620 O O . ARG B 1 126 ? -18.059 5.184 25.414 1.00 42.71 340 ARG B O 1
ATOM 1628 N N . ASN B 1 127 ? -18.754 3.707 26.905 1.00 49.63 341 ASN B N 1
ATOM 1629 C CA . ASN B 1 127 ? -18.108 4.300 28.051 1.00 43.27 341 ASN B CA 1
ATOM 1630 C C . ASN B 1 127 ? -17.246 3.375 28.887 1.00 41.02 341 ASN B C 1
ATOM 1631 O O . ASN B 1 127 ? -17.614 2.273 29.129 1.00 41.09 341 ASN B O 1
ATOM 1636 N N . VAL B 1 128 ? -16.107 3.832 29.340 1.00 34.88 342 VAL B N 1
ATOM 1637 C CA . VAL B 1 128 ? -15.305 3.053 30.230 1.00 38.65 342 VAL B CA 1
ATOM 1638 C C . VAL B 1 128 ? -14.959 3.925 31.427 1.00 33.78 342 VAL B C 1
ATOM 1639 O O . VAL B 1 128 ? -14.163 4.813 31.334 1.00 33.98 342 VAL B O 1
ATOM 1643 N N . PRO B 1 129 ? -15.543 3.677 32.577 1.00 39.88 343 PRO B N 1
ATOM 1644 C CA . PRO B 1 129 ? -15.216 4.478 33.752 1.00 34.38 343 PRO B CA 1
ATOM 1645 C C . PRO B 1 129 ? -13.829 4.234 34.310 1.00 29.07 343 PRO B C 1
ATOM 1646 O O . PRO B 1 129 ? -13.335 3.167 34.200 1.00 33.51 343 PRO B O 1
ATOM 1650 N N . VAL B 1 130 ? -13.235 5.247 34.898 1.00 32.92 344 VAL B N 1
ATOM 1651 C CA . VAL B 1 130 ? -11.924 5.177 35.468 1.00 33.21 344 VAL B CA 1
ATOM 1652 C C . VAL B 1 130 ? -12.036 5.225 36.972 1.00 36.40 344 VAL B C 1
ATOM 1653 O O . VAL B 1 130 ? -12.667 6.074 37.523 1.00 33.32 344 VAL B O 1
ATOM 1657 N N . VAL B 1 131 ? -11.405 4.279 37.618 1.00 32.82 345 VAL B N 1
ATOM 1658 C CA . VAL B 1 131 ? -11.475 4.167 39.026 1.00 31.82 345 VAL B CA 1
ATOM 1659 C C . VAL B 1 131 ? -10.109 4.110 39.629 1.00 36.33 345 VAL B C 1
ATOM 1660 O O . VAL B 1 131 ? -9.165 3.811 38.982 1.00 42.26 345 VAL B O 1
ATOM 1664 N N . ASP B 1 132 ? -10.015 4.445 40.891 1.00 36.07 346 ASP B N 1
ATOM 1665 C CA . ASP B 1 132 ? -8.762 4.399 41.588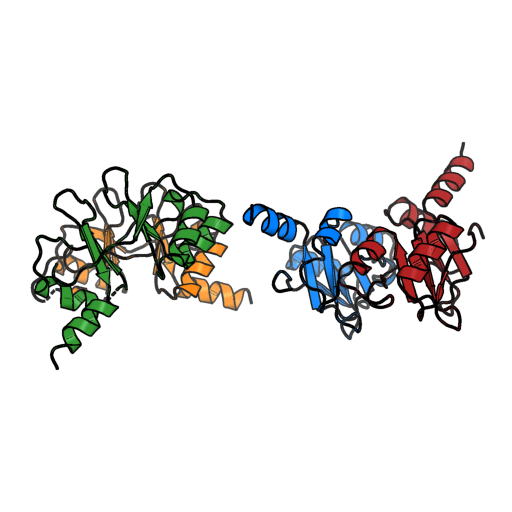 1.00 38.87 346 ASP B CA 1
ATOM 1666 C C . ASP B 1 132 ? -8.607 3.069 42.265 1.00 39.11 346 ASP B C 1
ATOM 1667 O O . ASP B 1 132 ? -9.358 2.174 42.026 1.00 41.06 346 ASP B O 1
ATOM 1672 N N . ASP B 1 133 ? -7.653 2.946 43.150 1.00 41.23 347 ASP B N 1
ATOM 1673 C CA . ASP B 1 133 ? -7.443 1.685 43.834 1.00 45.98 347 ASP B CA 1
ATOM 1674 C C . ASP B 1 133 ? -8.539 1.254 44.822 1.00 43.56 347 ASP B C 1
ATOM 1675 O O . ASP B 1 133 ? -8.534 0.148 45.288 1.00 44.10 347 ASP B O 1
ATOM 1680 N N . GLN B 1 134 ? -9.483 2.127 45.111 1.00 43.25 348 GLN B N 1
ATOM 1681 C CA . GLN B 1 134 ? -10.569 1.828 46.002 1.00 37.43 348 GLN B CA 1
ATOM 1682 C C . GLN B 1 134 ? -11.871 1.665 45.281 1.00 39.35 348 GLN B C 1
ATOM 1683 O O . GLN B 1 134 ? -12.897 1.664 45.883 1.00 35.79 348 GLN B O 1
ATOM 1689 N N . GLN B 1 135 ? -11.799 1.534 43.976 1.00 39.02 349 GLN B N 1
ATOM 1690 C CA . GLN B 1 135 ? -12.948 1.399 43.110 1.00 36.32 349 GLN B CA 1
ATOM 1691 C C . GLN B 1 135 ? -13.820 2.620 43.107 1.00 32.44 349 GLN B C 1
ATOM 1692 O O . GLN B 1 135 ? -14.991 2.542 42.912 1.00 32.38 349 GLN B O 1
ATOM 1698 N N . ARG B 1 136 ? -13.191 3.750 43.316 1.00 32.26 350 ARG B N 1
ATOM 1699 C CA . ARG B 1 136 ? -13.827 5.019 43.360 1.00 33.17 350 ARG B CA 1
ATOM 1700 C C . ARG B 1 136 ? -13.760 5.696 42.006 1.00 36.62 350 ARG B C 1
ATOM 1701 O O . ARG B 1 136 ? -12.755 5.682 41.380 1.00 38.06 350 ARG B O 1
ATOM 1709 N N . LEU B 1 137 ? -14.861 6.269 41.559 1.00 35.77 351 LEU B N 1
ATOM 1710 C CA . LEU B 1 137 ? -14.927 6.898 40.265 1.00 34.98 351 LEU B CA 1
ATOM 1711 C C . LEU B 1 137 ? -14.173 8.171 40.177 1.00 33.83 351 LEU B C 1
ATOM 1712 O O . LEU B 1 137 ? -14.391 9.065 40.928 1.00 39.44 351 LEU B O 1
ATOM 1717 N N . VAL B 1 138 ? -13.267 8.231 39.229 1.00 33.60 352 VAL B N 1
ATOM 1718 C CA . VAL B 1 138 ? -12.492 9.403 39.028 1.00 29.86 352 VAL B CA 1
ATOM 1719 C C . VAL B 1 138 ? -12.592 10.018 37.636 1.00 32.23 352 VAL B C 1
ATOM 1720 O O . VAL B 1 138 ? -12.332 11.166 37.469 1.00 35.48 352 VAL B O 1
ATOM 1724 N N . GLY B 1 139 ? -12.947 9.249 36.635 1.00 37.13 353 GLY B N 1
ATOM 1725 C CA . GLY B 1 139 ? -13.004 9.756 35.291 1.00 38.47 353 GLY B CA 1
ATOM 1726 C C . GLY B 1 139 ? -13.780 8.942 34.290 1.00 36.53 353 GLY B C 1
ATOM 1727 O O . GLY B 1 139 ? -14.312 7.943 34.616 1.00 31.82 353 GLY B O 1
ATOM 1728 N N . LEU B 1 140 ? -13.846 9.408 33.059 1.00 36.27 354 LEU B N 1
ATOM 1729 C CA . LEU B 1 140 ? -14.514 8.700 32.004 1.00 34.44 354 LEU B CA 1
ATOM 1730 C C . LEU B 1 140 ? -13.809 8.737 30.700 1.00 34.20 354 LEU B C 1
ATOM 1731 O O . LEU B 1 140 ? -13.511 9.768 30.213 1.00 40.10 354 LEU B O 1
ATOM 1736 N N . ILE B 1 141 ? -13.574 7.576 30.125 1.00 38.58 355 ILE B N 1
ATOM 1737 C CA . ILE B 1 141 ? -12.989 7.446 28.816 1.00 34.43 355 ILE B CA 1
ATOM 1738 C C . ILE B 1 141 ? -14.079 6.978 27.905 1.00 30.16 355 ILE B C 1
ATOM 1739 O O . ILE B 1 141 ? -14.707 6.011 28.140 1.00 32.53 355 ILE B O 1
ATOM 1744 N N . THR B 1 142 ? -14.283 7.716 26.845 1.00 40.28 356 THR B N 1
ATOM 1745 C CA . THR B 1 142 ? -15.303 7.428 25.873 1.00 41.38 356 THR B CA 1
ATOM 1746 C C . THR B 1 142 ? -14.722 6.913 24.608 1.00 34.58 356 THR B C 1
ATOM 1747 O O . THR B 1 142 ? -13.615 7.200 24.297 1.00 38.70 356 THR B O 1
ATOM 1751 N N . ARG B 1 143 ? -15.505 6.118 23.911 1.00 40.90 357 ARG B N 1
ATOM 1752 C CA . ARG B 1 143 ? -15.140 5.543 22.637 1.00 45.94 357 ARG B CA 1
ATOM 1753 C C . ARG B 1 143 ? -14.975 6.627 21.615 1.00 36.48 357 ARG B C 1
ATOM 1754 O O . ARG B 1 143 ? -14.166 6.536 20.765 1.00 38.40 357 ARG B O 1
ATOM 1762 N N . ALA B 1 144 ? -15.772 7.654 21.722 1.00 32.52 358 ALA B N 1
ATOM 1763 C CA . ALA B 1 144 ? -15.686 8.753 20.803 1.00 40.45 358 ALA B CA 1
ATOM 1764 C C . ALA B 1 144 ? -14.358 9.469 20.853 1.00 45.97 358 ALA B C 1
ATOM 1765 O O . ALA B 1 144 ? -13.822 9.819 19.837 1.00 48.11 358 ALA B O 1
ATOM 1767 N N . ASN B 1 145 ? -13.852 9.720 22.039 1.00 40.02 359 ASN B N 1
ATOM 1768 C CA . ASN B 1 145 ? -12.578 10.371 22.200 1.00 41.82 359 ASN B CA 1
ATOM 1769 C C . ASN B 1 145 ? -11.453 9.530 21.687 1.00 41.14 359 ASN B C 1
ATOM 1770 O O . ASN B 1 145 ? -10.529 10.000 21.104 1.00 44.89 359 ASN B O 1
ATOM 1775 N N . VAL B 1 146 ? -11.534 8.261 21.964 1.00 40.41 360 VAL B N 1
ATOM 1776 C CA . VAL B 1 146 ? -10.529 7.334 21.553 1.00 38.91 360 VAL B CA 1
ATOM 1777 C C . VAL B 1 146 ? -10.451 7.215 20.047 1.00 42.72 360 VAL B C 1
ATOM 1778 O O . VAL B 1 146 ? -9.391 7.169 19.510 1.00 42.05 360 VAL B O 1
ATOM 1782 N N . VAL B 1 147 ? -11.585 7.159 19.379 1.00 42.00 361 VAL B N 1
ATOM 1783 C CA . VAL B 1 147 ? -11.628 7.045 17.941 1.00 41.67 361 VAL B CA 1
ATOM 1784 C C . VAL B 1 147 ? -11.060 8.274 17.284 1.00 43.78 361 VAL B C 1
ATOM 1785 O O . VAL B 1 147 ? -10.473 8.182 16.251 1.00 43.49 361 VAL B O 1
ATOM 1789 N N . ASP B 1 148 ? -11.281 9.423 17.875 1.00 41.04 362 ASP B N 1
ATOM 1790 C CA . ASP B 1 148 ? -10.711 10.630 17.370 1.00 40.03 362 ASP B CA 1
ATOM 1791 C C . ASP B 1 148 ? -9.202 10.610 17.525 1.00 46.24 362 ASP B C 1
ATOM 1792 O O . ASP B 1 148 ? -8.494 11.036 16.665 1.00 46.42 362 ASP B O 1
ATOM 1797 N N . ILE B 1 149 ? -8.718 10.126 18.647 1.00 43.60 363 ILE B N 1
ATOM 1798 C CA . ILE B 1 149 ? -7.304 10.107 18.896 1.00 45.35 363 ILE B CA 1
ATOM 1799 C C . ILE B 1 149 ? -6.589 9.224 17.913 1.00 44.35 363 ILE B C 1
ATOM 1800 O O . ILE B 1 149 ? -5.532 9.541 17.431 1.00 44.14 363 ILE B O 1
ATOM 1805 N N . VAL B 1 150 ? -7.186 8.095 17.644 1.00 45.86 364 VAL B N 1
ATOM 1806 C CA . VAL B 1 150 ? -6.646 7.132 16.707 1.00 47.91 364 VAL B CA 1
ATOM 1807 C C . VAL B 1 150 ? -6.619 7.582 15.241 1.00 48.42 364 VAL B C 1
ATOM 1808 O O . VAL B 1 150 ? -5.663 7.368 14.569 1.00 47.60 364 VAL B O 1
ATOM 1812 N N . TYR B 1 151 ? -7.685 8.177 14.752 1.00 42.85 365 TYR B N 1
ATOM 1813 C CA . TYR B 1 151 ? -7.738 8.646 13.387 1.00 52.17 365 TYR B CA 1
ATOM 1814 C C . TYR B 1 151 ? -6.806 9.792 13.124 1.00 54.18 365 TYR B C 1
ATOM 1815 O O . TYR B 1 151 ? -6.171 9.851 12.105 1.00 53.70 365 TYR B O 1
ATOM 1824 N N . ASP B 1 152 ? -6.753 10.712 14.065 1.00 54.14 366 ASP B N 1
ATOM 1825 C CA . ASP B 1 152 ? -5.947 11.911 13.950 1.00 52.29 366 ASP B CA 1
ATOM 1826 C C . ASP B 1 152 ? -4.488 11.613 14.068 1.00 51.96 366 ASP B C 1
ATOM 1827 O O . ASP B 1 152 ? -3.678 12.190 13.397 1.00 53.66 366 ASP B O 1
ATOM 1832 N N . THR B 1 153 ? -4.163 10.694 14.928 1.00 47.59 367 THR B N 1
ATOM 1833 C CA . THR B 1 153 ? -2.805 10.287 15.082 1.00 51.45 367 THR B CA 1
ATOM 1834 C C . THR B 1 153 ? -2.394 9.549 13.821 1.00 57.24 367 THR B C 1
ATOM 1835 O O . THR B 1 153 ? -1.241 9.479 13.483 1.00 58.03 367 THR B O 1
ATOM 1839 N N . ILE B 1 154 ? -3.374 8.985 13.133 1.00 60.13 368 ILE B N 1
ATOM 1840 C CA . ILE B 1 154 ? -3.180 8.211 11.922 1.00 60.13 368 ILE B CA 1
ATOM 1841 C C . ILE B 1 154 ? -2.326 6.974 12.179 1.00 62.09 368 ILE B C 1
ATOM 1842 O O . ILE B 1 154 ? -2.876 5.893 12.365 1.00 63.13 368 ILE B O 1
ATOM 1847 N N . GLU C 1 38 ? -31.949 -21.189 39.293 1.00 57.24 252 GLU C N 1
ATOM 1848 C CA . GLU C 1 38 ? -32.491 -21.913 40.431 1.00 63.48 252 GLU C CA 1
ATOM 1849 C C . GLU C 1 38 ? -32.711 -23.329 39.952 1.00 64.08 252 GLU C C 1
ATOM 1850 O O . GLU C 1 38 ? -32.024 -24.272 40.305 1.00 60.47 252 GLU C O 1
ATOM 1856 N N . GLY C 1 39 ? -33.703 -23.432 39.108 1.00 61.70 253 GLY C N 1
ATOM 1857 C CA . GLY C 1 39 ? -34.000 -24.634 38.398 1.00 63.35 253 GLY C CA 1
ATOM 1858 C C . GLY C 1 39 ? -33.412 -24.509 37.007 1.00 62.37 253 GLY C C 1
ATOM 1859 O O . GLY C 1 39 ? -33.584 -25.397 36.219 1.00 63.88 253 GLY C O 1
ATOM 1860 N N . VAL C 1 40 ? -32.768 -23.384 36.744 1.00 65.12 254 VAL C N 1
ATOM 1861 C CA . VAL C 1 40 ? -32.156 -23.101 35.470 1.00 55.74 254 VAL C CA 1
ATOM 1862 C C . VAL C 1 40 ? -30.671 -22.774 35.534 1.00 52.15 254 VAL C C 1
ATOM 1863 O O . VAL C 1 40 ? -30.077 -22.475 34.533 1.00 47.91 254 VAL C O 1
ATOM 1867 N N . MET C 1 41 ? -30.088 -22.815 36.715 1.00 48.32 255 MET C N 1
ATOM 1868 C CA . MET C 1 41 ? -28.690 -22.510 36.894 1.00 43.02 255 MET C CA 1
ATOM 1869 C C . MET C 1 41 ? -27.828 -23.723 36.843 1.00 42.45 255 MET C C 1
ATOM 1870 O O . MET C 1 41 ? -28.304 -24.807 36.972 1.00 53.08 255 MET C O 1
ATOM 1875 N N . ILE C 1 42 ? -26.543 -23.518 36.655 1.00 39.31 256 ILE C N 1
ATOM 1876 C CA . ILE C 1 42 ? -25.585 -24.596 36.546 1.00 39.26 256 ILE C CA 1
ATOM 1877 C C . ILE C 1 42 ? -24.353 -24.394 37.357 1.00 41.29 256 ILE C C 1
ATOM 1878 O O . ILE C 1 42 ? -24.222 -23.416 38.006 1.00 44.41 256 ILE C O 1
ATOM 1883 N N . LYS C 1 43 ? -23.439 -25.332 37.311 1.00 42.41 257 LYS C N 1
ATOM 1884 C CA . LYS C 1 43 ? -22.209 -25.214 38.068 1.00 41.58 257 LYS C CA 1
ATOM 1885 C C . LYS C 1 43 ? -21.303 -24.160 37.507 1.00 41.13 257 LYS C C 1
ATOM 1886 O O . LYS C 1 43 ? -21.042 -24.152 36.337 1.00 41.11 257 LYS C O 1
ATOM 1892 N N . PRO C 1 44 ? -20.804 -23.263 38.333 1.00 40.49 258 PRO C N 1
ATOM 1893 C CA . PRO C 1 44 ? -19.898 -22.242 37.854 1.00 35.95 258 PRO C CA 1
ATOM 1894 C C . PRO C 1 44 ? -18.510 -22.712 37.954 1.00 33.27 258 PRO C C 1
ATOM 1895 O O . PRO C 1 44 ? -18.214 -23.509 38.784 1.00 42.35 258 PRO C O 1
ATOM 1899 N N . ILE C 1 45 ? -17.663 -22.203 37.108 1.00 33.71 259 ILE C N 1
ATOM 1900 C CA . ILE C 1 45 ? -16.297 -22.590 37.128 1.00 37.45 259 ILE C CA 1
ATOM 1901 C C . ILE C 1 45 ? -15.563 -21.571 37.931 1.00 33.87 259 ILE C C 1
ATOM 1902 O O . ILE C 1 45 ? -15.580 -20.426 37.626 1.00 38.01 259 ILE C O 1
ATOM 1907 N N . THR C 1 46 ? -14.926 -22.018 38.990 1.00 39.15 260 THR C N 1
ATOM 1908 C CA . THR C 1 46 ? -14.277 -21.131 39.908 1.00 36.28 260 THR C CA 1
ATOM 1909 C C . THR C 1 46 ? -12.823 -21.306 40.076 1.00 36.68 260 THR C C 1
ATOM 1910 O O . THR C 1 46 ? -12.297 -22.339 39.828 1.00 43.44 260 THR C O 1
ATOM 1914 N N . ILE C 1 47 ? -12.191 -20.244 40.508 1.00 38.81 261 ILE C N 1
ATOM 1915 C CA . ILE C 1 47 ? -10.784 -20.227 40.775 1.00 43.26 261 ILE C CA 1
ATOM 1916 C C . ILE C 1 47 ? -10.580 -19.422 42.031 1.00 47.01 261 ILE C C 1
ATOM 1917 O O . ILE C 1 47 ? -11.367 -18.555 42.318 1.00 41.83 261 ILE C O 1
ATOM 1922 N N . GLN C 1 48 ? -9.531 -19.728 42.774 1.00 48.03 262 GLN C N 1
ATOM 1923 C CA . GLN C 1 48 ? -9.199 -19.000 43.981 1.00 48.55 262 GLN C CA 1
ATOM 1924 C C . GLN C 1 48 ? -8.467 -17.730 43.649 1.00 46.05 262 GLN C C 1
ATOM 1925 O O . GLN C 1 48 ? -7.806 -17.627 42.664 1.00 45.69 262 GLN C O 1
ATOM 1931 N N . ALA C 1 49 ? -8.604 -16.766 44.527 1.00 53.80 263 ALA C N 1
ATOM 1932 C CA . ALA C 1 49 ? -8.033 -15.443 44.371 1.00 52.02 263 ALA C CA 1
ATOM 1933 C C . ALA C 1 49 ? -6.544 -15.350 44.304 1.00 54.14 263 ALA C C 1
ATOM 1934 O O . ALA C 1 49 ? -6.023 -14.526 43.608 1.00 55.05 263 ALA C O 1
ATOM 1936 N N . GLU C 1 50 ? -5.862 -16.196 45.028 1.00 54.51 264 GLU C N 1
ATOM 1937 C CA . GLU C 1 50 ? -4.428 -16.158 45.082 1.00 59.58 264 GLU C CA 1
ATOM 1938 C C . GLU C 1 50 ? -3.739 -16.920 43.979 1.00 57.17 264 GLU C C 1
ATOM 1939 O O . GLU C 1 50 ? -2.533 -16.980 43.927 1.00 58.93 264 GLU C O 1
ATOM 1945 N N . ALA C 1 51 ? -4.519 -17.501 43.102 1.00 56.34 265 ALA C N 1
ATOM 1946 C CA . ALA C 1 51 ? -3.985 -18.265 42.014 1.00 57.26 265 ALA C CA 1
ATOM 1947 C C . ALA C 1 51 ? -3.479 -17.381 40.913 1.00 54.68 265 ALA C C 1
ATOM 1948 O O . ALA C 1 51 ? -3.583 -16.179 40.966 1.00 54.48 265 ALA C O 1
ATOM 1950 N N . THR C 1 52 ? -2.911 -18.001 39.911 1.00 51.59 266 THR C N 1
ATOM 1951 C CA . THR C 1 52 ? -2.332 -17.282 38.818 1.00 52.58 266 THR C CA 1
ATOM 1952 C C . THR C 1 52 ? -3.164 -17.284 37.583 1.00 54.47 266 THR C C 1
ATOM 1953 O O . THR C 1 52 ? -4.068 -18.049 37.454 1.00 51.25 266 THR C O 1
ATOM 1957 N N . LEU C 1 53 ? -2.832 -16.392 36.678 1.00 55.54 267 LEU C N 1
ATOM 1958 C CA . LEU C 1 53 ? -3.491 -16.263 35.406 1.00 45.63 267 LEU C CA 1
ATOM 1959 C C . LEU C 1 53 ? -3.268 -17.489 34.599 1.00 46.94 267 LEU C C 1
ATOM 1960 O O . LEU C 1 53 ? -4.071 -17.839 33.784 1.00 49.00 267 LEU C O 1
ATOM 1965 N N . ASN C 1 54 ? -2.148 -18.139 34.831 1.00 53.33 268 ASN C N 1
ATOM 1966 C CA . ASN C 1 54 ? -1.801 -19.357 34.117 1.00 53.54 268 ASN C CA 1
ATOM 1967 C C . ASN C 1 54 ? -2.787 -20.427 34.418 1.00 47.72 268 ASN C C 1
ATOM 1968 O O . ASN C 1 54 ? -3.261 -21.113 33.550 1.00 47.25 268 ASN C O 1
ATOM 1973 N N . ASP C 1 55 ? -3.086 -20.558 35.681 1.00 45.65 269 ASP C N 1
ATOM 1974 C CA . ASP C 1 55 ? -4.031 -21.546 36.103 1.00 48.75 269 ASP C CA 1
ATOM 1975 C C . ASP C 1 55 ? -5.389 -21.297 35.505 1.00 48.14 269 ASP C C 1
ATOM 1976 O O . ASP C 1 55 ? -6.034 -22.202 35.064 1.00 49.71 269 ASP C O 1
ATOM 1981 N N . ALA C 1 56 ? -5.814 -20.062 35.477 1.00 49.31 270 ALA C N 1
ATOM 1982 C CA . ALA C 1 56 ? -7.104 -19.749 34.936 1.00 46.50 270 ALA C CA 1
ATOM 1983 C C . ALA C 1 56 ? -7.181 -20.122 33.489 1.00 50.19 270 ALA C C 1
ATOM 1984 O O . ALA C 1 56 ? -8.180 -20.610 33.049 1.00 47.58 270 ALA C O 1
ATOM 1986 N N . VAL C 1 57 ? -6.130 -19.877 32.741 1.00 48.39 271 VAL C N 1
ATOM 1987 C CA . VAL C 1 57 ? -6.125 -20.235 31.345 1.00 53.81 271 VAL C CA 1
ATOM 1988 C C . VAL C 1 57 ? -6.206 -21.736 31.111 1.00 52.55 271 VAL C C 1
ATOM 1989 O O . VAL C 1 57 ? -6.813 -22.161 30.167 1.00 52.36 271 VAL C O 1
ATOM 1993 N N . HIS C 1 58 ? -5.551 -22.517 31.954 1.00 54.34 272 HIS C N 1
ATOM 1994 C CA . HIS C 1 58 ? -5.593 -23.955 31.868 1.00 52.54 272 HIS C CA 1
ATOM 1995 C C . HIS C 1 58 ? -6.970 -24.426 32.155 1.00 50.87 272 HIS C C 1
ATOM 1996 O O . HIS C 1 58 ? -7.441 -25.338 31.555 1.00 56.13 272 HIS C O 1
ATOM 2003 N N . ILE C 1 59 ? -7.597 -23.805 33.116 1.00 52.44 273 ILE C N 1
ATOM 2004 C CA . ILE C 1 59 ? -8.919 -24.188 33.491 1.00 54.38 273 ILE C CA 1
ATOM 2005 C C . ILE C 1 59 ? -9.946 -23.929 32.442 1.00 51.41 273 ILE C C 1
ATOM 2006 O O . ILE C 1 59 ? -10.833 -24.704 32.270 1.00 49.26 273 ILE C O 1
ATOM 2011 N N . MET C 1 60 ? -9.836 -22.817 31.770 1.00 52.97 274 MET C N 1
ATOM 2012 C CA . MET C 1 60 ? -10.822 -22.491 30.787 1.00 55.59 274 MET C CA 1
ATOM 2013 C C . MET C 1 60 ? -10.819 -23.515 29.710 1.00 52.65 274 MET C C 1
ATOM 2014 O O . MET C 1 60 ? -11.844 -23.841 29.174 1.00 57.50 274 MET C O 1
ATOM 2019 N N . ARG C 1 61 ? -9.648 -23.986 29.359 1.00 58.01 275 ARG C N 1
ATOM 2020 C CA . ARG C 1 61 ? -9.539 -25.010 28.349 1.00 56.07 275 ARG C CA 1
ATOM 2021 C C . ARG C 1 61 ? -10.085 -26.371 28.728 1.00 59.15 275 ARG C C 1
ATOM 2022 O O . ARG C 1 61 ? -10.710 -26.999 27.917 1.00 61.22 275 ARG C O 1
ATOM 2030 N N . GLN C 1 62 ? -9.844 -26.838 29.932 1.00 52.66 276 GLN C N 1
ATOM 2031 C CA . GLN C 1 62 ? -10.355 -28.122 30.312 1.00 53.65 276 GLN C CA 1
ATOM 2032 C C . GLN C 1 62 ? -11.818 -28.083 30.334 1.00 51.45 276 GLN C C 1
ATOM 2033 O O . GLN C 1 62 ? -12.446 -29.021 29.981 1.00 54.79 276 GLN C O 1
ATOM 2039 N N . LYS C 1 63 ? -12.362 -26.981 30.781 1.00 52.84 277 LYS C N 1
ATOM 2040 C CA . LYS C 1 63 ? -13.784 -26.818 30.829 1.00 52.52 277 LYS C CA 1
ATOM 2041 C C . LYS C 1 63 ? -13.948 -25.948 29.646 1.00 57.55 277 LYS C C 1
ATOM 2042 O O . LYS C 1 63 ? -13.200 -25.008 29.471 1.00 67.30 277 LYS C O 1
ATOM 2048 N N . ARG C 1 64 ? -14.890 -26.263 28.804 1.00 59.24 278 ARG C N 1
ATOM 2049 C CA . ARG C 1 64 ? -15.035 -25.501 27.614 1.00 56.98 278 ARG C CA 1
ATOM 2050 C C . ARG C 1 64 ? -15.814 -24.331 28.012 1.00 56.36 278 ARG C C 1
ATOM 2051 O O . ARG C 1 64 ? -17.012 -24.287 27.848 1.00 57.99 278 ARG C O 1
ATOM 2059 N N . VAL C 1 65 ? -15.121 -23.367 28.567 1.00 55.54 279 VAL C N 1
ATOM 2060 C CA . VAL C 1 65 ? -15.789 -22.195 29.031 1.00 56.42 279 VAL C CA 1
ATOM 2061 C C . VAL C 1 65 ? -15.152 -20.873 28.704 1.00 55.07 279 VAL C C 1
ATOM 2062 O O . VAL C 1 65 ? -13.971 -20.726 28.627 1.00 54.28 279 VAL C O 1
ATOM 2066 N N . ASP C 1 66 ? -16.023 -19.919 28.476 1.00 63.43 280 ASP C N 1
ATOM 2067 C CA . ASP C 1 66 ? -15.672 -18.547 28.159 1.00 60.68 280 ASP C CA 1
ATOM 2068 C C . ASP C 1 66 ? -15.102 -17.749 29.318 1.00 59.56 280 ASP C C 1
ATOM 2069 O O . ASP C 1 66 ? -14.184 -16.990 29.121 1.00 60.86 280 ASP C O 1
ATOM 2074 N N . THR C 1 67 ? -15.639 -17.905 30.520 1.00 58.18 281 THR C N 1
ATOM 2075 C CA . THR C 1 67 ? -15.067 -17.220 31.675 1.00 50.62 281 THR C CA 1
ATOM 2076 C C . THR C 1 67 ? -15.212 -17.937 32.991 1.00 48.27 281 THR C C 1
ATOM 2077 O O . THR C 1 67 ? -15.988 -18.828 33.129 1.00 51.64 281 THR C O 1
ATOM 2081 N N . ILE C 1 68 ? -14.427 -17.486 33.946 1.00 47.48 282 ILE C N 1
ATOM 2082 C CA . ILE C 1 68 ? -14.362 -18.040 35.266 1.00 47.33 282 ILE C CA 1
ATOM 2083 C C . ILE C 1 68 ? -14.599 -16.993 36.338 1.00 44.68 282 ILE C C 1
ATOM 2084 O O . ILE C 1 68 ? -14.402 -15.842 36.128 1.00 39.32 282 ILE C O 1
ATOM 2089 N N . PHE C 1 69 ? -15.024 -17.425 37.496 1.00 37.78 283 PHE C N 1
ATOM 2090 C CA . PHE C 1 69 ? -15.336 -16.543 38.561 1.00 35.81 283 PHE C CA 1
ATOM 2091 C C . PHE C 1 69 ? -14.409 -16.691 39.721 1.00 37.74 283 PHE C C 1
ATOM 2092 O O . PHE C 1 69 ? -14.211 -17.763 40.176 1.00 39.77 283 PHE C O 1
ATOM 2100 N N . VAL C 1 70 ? -13.871 -15.601 40.217 1.00 38.59 284 VAL C N 1
ATOM 2101 C CA . VAL C 1 70 ? -12.986 -15.645 41.356 1.00 40.36 284 VAL C CA 1
ATOM 2102 C C . VAL C 1 70 ? -13.727 -15.635 42.690 1.00 42.90 284 VAL C C 1
ATOM 2103 O O . VAL C 1 70 ? -14.587 -14.823 42.908 1.00 43.12 284 VAL C O 1
ATOM 2107 N N . VAL C 1 71 ? -13.368 -16.566 43.564 1.00 43.20 285 VAL C N 1
ATOM 2108 C CA . VAL C 1 71 ? -13.962 -16.732 44.871 1.00 42.51 285 VAL C CA 1
ATOM 2109 C C . VAL C 1 71 ? -12.908 -16.883 45.917 1.00 45.70 285 VAL C C 1
ATOM 2110 O O . VAL C 1 71 ? -11.800 -17.149 45.606 1.0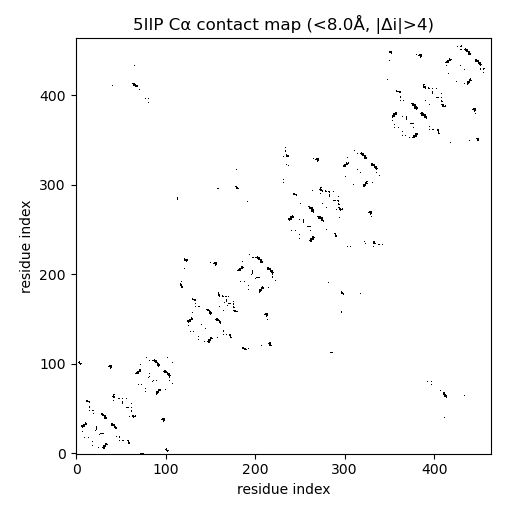0 46.50 285 VAL C O 1
ATOM 2114 N N . ASP C 1 72 ? -13.288 -16.685 47.163 1.00 47.06 286 ASP C N 1
ATOM 2115 C CA . ASP C 1 72 ? -12.395 -16.853 48.287 1.00 51.92 286 ASP C CA 1
ATOM 2116 C C . ASP C 1 72 ? -12.537 -18.252 48.784 1.00 49.20 286 ASP C C 1
ATOM 2117 O O . ASP C 1 72 ? -13.365 -18.977 48.325 1.00 48.02 286 ASP C O 1
ATOM 2122 N N . SER C 1 73 ? -11.741 -18.611 49.762 1.00 49.08 287 SER C N 1
ATOM 2123 C CA . SER C 1 73 ? -11.746 -19.959 50.286 1.00 50.66 287 SER C CA 1
ATOM 2124 C C . SER C 1 73 ? -13.047 -20.314 50.912 1.00 50.11 287 SER C C 1
ATOM 2125 O O . SER C 1 73 ? -13.340 -21.454 51.146 1.00 53.64 287 SER C O 1
ATOM 2128 N N . ASN C 1 74 ? -13.827 -19.312 51.162 1.00 49.37 288 ASN C N 1
ATOM 2129 C CA . ASN C 1 74 ? -15.094 -19.531 51.735 1.00 51.18 288 ASN C CA 1
ATOM 2130 C C . ASN C 1 74 ? -16.195 -19.361 50.736 1.00 54.39 288 ASN C C 1
ATOM 2131 O O . ASN C 1 74 ? -17.342 -19.349 51.096 1.00 54.03 288 ASN C O 1
ATOM 2136 N N . ASN C 1 75 ? -15.805 -19.214 49.488 1.00 54.31 289 ASN C N 1
ATOM 2137 C CA . ASN C 1 75 ? -16.734 -19.055 48.400 1.00 53.71 289 ASN C CA 1
ATOM 2138 C C . ASN C 1 75 ? -17.489 -17.745 48.239 1.00 51.59 289 ASN C C 1
ATOM 2139 O O . ASN C 1 75 ? -18.559 -17.722 47.674 1.00 50.58 289 ASN C O 1
ATOM 2144 N N . HIS C 1 76 ? -16.910 -16.657 48.693 1.00 50.30 290 HIS C N 1
ATOM 2145 C CA . HIS C 1 76 ? -17.534 -15.382 48.511 1.00 52.32 290 HIS C CA 1
ATOM 2146 C C . HIS C 1 76 ? -16.983 -14.882 47.198 1.00 45.03 290 HIS C C 1
ATOM 2147 O O . HIS C 1 76 ? -15.800 -14.939 46.965 1.00 44.02 290 HIS C O 1
ATOM 2154 N N . LEU C 1 77 ? -17.865 -14.416 46.334 1.00 45.19 291 LEU C N 1
ATOM 2155 C CA . LEU C 1 77 ? -17.490 -13.933 45.020 1.00 40.11 291 LEU C CA 1
ATOM 2156 C C . LEU C 1 77 ? -16.795 -12.611 45.048 1.00 39.87 291 LEU C C 1
ATOM 2157 O O . LEU C 1 77 ? -17.227 -11.695 45.677 1.00 44.77 291 LEU C O 1
ATOM 2162 N N . LEU C 1 78 ? -15.687 -12.538 44.360 1.00 39.98 292 LEU C N 1
ATOM 2163 C CA . LEU C 1 78 ? -14.951 -11.330 44.288 1.00 36.90 292 LEU C CA 1
ATOM 2164 C C . LEU C 1 78 ? -14.818 -10.766 42.887 1.00 45.93 292 LEU C C 1
ATOM 2165 O O . LEU C 1 78 ? -14.750 -9.586 42.708 1.00 44.43 292 LEU C O 1
ATOM 2170 N N . GLY C 1 79 ? -14.748 -11.631 41.898 1.00 46.50 293 GLY C N 1
ATOM 2171 C CA . GLY C 1 79 ? -14.539 -11.210 40.540 1.00 42.40 293 GLY C CA 1
ATOM 2172 C C . GLY C 1 79 ? -14.925 -12.133 39.427 1.00 39.44 293 GLY C C 1
ATOM 2173 O O . GLY C 1 79 ? -15.404 -13.209 39.621 1.00 38.33 293 GLY C O 1
ATOM 2174 N N . PHE C 1 80 ? -14.677 -11.656 38.228 1.00 40.24 294 PHE C N 1
ATOM 2175 C CA . PHE C 1 80 ? -15.000 -12.383 37.042 1.00 43.33 294 PHE C CA 1
ATOM 2176 C C . PHE C 1 80 ? -13.964 -12.164 35.964 1.00 43.91 294 PHE C C 1
ATOM 2177 O O . PHE C 1 80 ? -13.478 -11.096 35.787 1.00 47.55 294 PHE C O 1
ATOM 2185 N N . LEU C 1 81 ? -13.608 -13.228 35.288 1.00 44.96 295 LEU C N 1
ATOM 2186 C CA . LEU C 1 81 ? -12.608 -13.188 34.271 1.00 47.29 295 LEU C CA 1
ATOM 2187 C C . LEU C 1 81 ? -13.055 -13.810 32.978 1.00 51.08 295 LEU C C 1
ATOM 2188 O O . LEU C 1 81 ? -13.712 -14.805 32.968 1.00 49.64 295 LEU C O 1
ATOM 2193 N N . ASP C 1 82 ? -12.654 -13.204 31.883 1.00 53.06 296 ASP C N 1
ATOM 2194 C CA . ASP C 1 82 ? -12.951 -13.682 30.553 1.00 49.27 296 ASP C CA 1
ATOM 2195 C C . ASP C 1 82 ? -11.654 -13.689 29.810 1.00 49.98 296 ASP C C 1
ATOM 2196 O O . ASP C 1 82 ? -10.668 -13.213 30.297 1.00 50.06 296 ASP C O 1
ATOM 2201 N N . ILE C 1 83 ? -11.661 -14.201 28.610 1.00 55.25 297 ILE C N 1
ATOM 2202 C CA . ILE C 1 83 ? -10.442 -14.312 27.848 1.00 55.59 297 ILE C CA 1
ATOM 2203 C C . ILE C 1 83 ? -9.759 -12.987 27.629 1.00 54.37 297 ILE C C 1
ATOM 2204 O O . ILE C 1 83 ? -8.572 -12.896 27.778 1.00 51.19 297 ILE C O 1
ATOM 2209 N N . GLU C 1 84 ? -10.513 -11.961 27.298 1.00 54.76 298 GLU C N 1
ATOM 2210 C CA . GLU C 1 84 ? -9.923 -10.667 27.041 1.00 51.18 298 GLU C CA 1
ATOM 2211 C C . GLU C 1 84 ? -9.215 -10.100 28.226 1.00 54.88 298 GLU C C 1
ATOM 2212 O O . GLU C 1 84 ? -8.123 -9.613 28.118 1.00 52.90 298 GLU C O 1
ATOM 2218 N N . ASP C 1 85 ? -9.849 -10.182 29.372 1.00 55.98 299 ASP C N 1
ATOM 2219 C CA . ASP C 1 85 ? -9.285 -9.653 30.580 1.00 52.88 299 ASP C CA 1
ATOM 2220 C C . ASP C 1 85 ? -7.987 -10.311 30.918 1.00 52.81 299 ASP C C 1
ATOM 2221 O O . ASP C 1 85 ? -7.089 -9.688 31.403 1.00 53.65 299 ASP C O 1
ATOM 2226 N N . ILE C 1 86 ? -7.931 -11.599 30.696 1.00 53.20 300 ILE C N 1
ATOM 2227 C CA . ILE C 1 86 ? -6.769 -12.411 31.011 1.00 52.37 300 ILE C CA 1
ATOM 2228 C C . ILE C 1 86 ? -5.508 -12.041 30.239 1.00 53.02 300 ILE C C 1
ATOM 2229 O O . ILE C 1 86 ? -4.430 -11.998 30.785 1.00 52.53 300 ILE C O 1
ATOM 2234 N N . ASN C 1 87 ? -5.669 -11.782 28.963 1.00 54.66 301 ASN C N 1
ATOM 2235 C CA . ASN C 1 87 ? -4.570 -11.403 28.120 1.00 55.58 301 ASN C CA 1
ATOM 2236 C C . ASN C 1 87 ? -3.983 -10.090 28.572 1.00 58.28 301 ASN C C 1
ATOM 2237 O O . ASN C 1 87 ? -2.780 -9.897 28.579 1.00 58.71 301 ASN C O 1
ATOM 2242 N N . GLN C 1 88 ? -4.854 -9.178 28.944 1.00 57.09 302 GLN C N 1
ATOM 2243 C CA . GLN C 1 88 ? -4.421 -7.892 29.406 1.00 53.81 302 GLN C CA 1
ATOM 2244 C C . GLN C 1 88 ? -3.603 -8.010 30.642 1.00 56.57 302 GLN C C 1
ATOM 2245 O O . GLN C 1 88 ? -2.607 -7.353 30.780 1.00 62.60 302 GLN C O 1
ATOM 2251 N N . GLY C 1 89 ? -4.047 -8.837 31.557 1.00 55.88 303 GLY C N 1
ATOM 2252 C CA . GLY C 1 89 ? -3.344 -9.059 32.790 1.00 54.72 303 GLY C CA 1
ATOM 2253 C C . GLY C 1 89 ? -2.008 -9.697 32.599 1.00 55.13 303 GLY C C 1
ATOM 2254 O O . GLY C 1 89 ? -1.088 -9.442 33.316 1.00 55.24 303 GLY C O 1
ATOM 2255 N N . ILE C 1 90 ? -1.932 -10.588 31.643 1.00 54.68 304 ILE C N 1
ATOM 2256 C CA . ILE C 1 90 ? -0.702 -11.271 31.360 1.00 59.87 304 ILE C CA 1
ATOM 2257 C C . ILE C 1 90 ? 0.329 -10.274 30.876 1.00 61.88 304 ILE C C 1
ATOM 2258 O O . ILE C 1 90 ? 1.467 -10.317 31.288 1.00 62.37 304 ILE C O 1
ATOM 2263 N N . ARG C 1 91 ? -0.095 -9.375 30.004 1.00 61.40 305 ARG C N 1
ATOM 2264 C CA . ARG C 1 91 ? 0.776 -8.361 29.449 1.00 61.93 305 ARG C CA 1
ATOM 2265 C C . ARG C 1 91 ? 1.297 -7.433 30.525 1.00 60.62 305 ARG C C 1
ATOM 2266 O O . ARG C 1 91 ? 2.426 -7.007 30.489 1.00 65.10 305 ARG C O 1
ATOM 2274 N N . GLY C 1 92 ? 0.467 -7.142 31.495 1.00 55.89 306 GLY C N 1
ATOM 2275 C CA . GLY C 1 92 ? 0.844 -6.282 32.580 1.00 57.82 306 GLY C CA 1
ATOM 2276 C C . GLY C 1 92 ? 1.471 -6.996 33.735 1.00 60.39 306 GLY C C 1
ATOM 2277 O O . GLY C 1 92 ? 1.830 -6.396 34.719 1.00 59.69 306 GLY C O 1
ATOM 2278 N N . HIS C 1 93 ? 1.598 -8.295 33.599 1.00 62.48 307 HIS C N 1
ATOM 2279 C CA . HIS C 1 93 ? 2.184 -9.113 34.622 1.00 59.24 307 HIS C CA 1
ATOM 2280 C C . HIS C 1 93 ? 1.424 -8.860 35.895 1.00 60.15 307 HIS C C 1
ATOM 2281 O O . HIS C 1 93 ? 1.998 -8.769 36.957 1.00 64.18 307 HIS C O 1
ATOM 2288 N N . LYS C 1 94 ? 0.118 -8.726 35.760 1.00 58.50 308 LYS C N 1
ATOM 2289 C CA . LYS C 1 94 ? -0.731 -8.443 36.881 1.00 56.93 308 LYS C CA 1
ATOM 2290 C C . LYS C 1 94 ? -1.241 -9.666 37.538 1.00 53.45 308 LYS C C 1
ATOM 2291 O O . LYS C 1 94 ? -1.463 -10.666 36.914 1.00 52.17 308 LYS C O 1
ATOM 2297 N N . SER C 1 95 ? -1.464 -9.552 38.824 1.00 55.23 309 SER C N 1
ATOM 2298 C CA . SER C 1 95 ? -1.990 -10.634 39.598 1.00 51.80 309 SER C CA 1
ATOM 2299 C C . SER C 1 95 ? -3.441 -10.817 39.276 1.00 54.37 309 SER C C 1
ATOM 2300 O O . SER C 1 95 ? -4.065 -9.973 38.687 1.00 53.65 309 SER C O 1
ATOM 2303 N N . LEU C 1 96 ? -3.962 -11.940 39.716 1.00 52.69 310 LEU C N 1
ATOM 2304 C CA . LEU C 1 96 ? -5.334 -12.312 39.472 1.00 51.11 310 LEU C CA 1
ATOM 2305 C C . LEU C 1 96 ? -6.335 -11.346 40.044 1.00 54.55 310 LEU C C 1
ATOM 2306 O O . LEU C 1 96 ? -7.324 -11.117 39.416 1.00 54.11 310 LEU C O 1
ATOM 2311 N N . ARG C 1 97 ? -6.110 -10.813 41.237 1.00 54.60 311 ARG C N 1
ATOM 2312 C CA . ARG C 1 97 ? -7.016 -9.845 41.813 1.00 55.24 311 ARG C CA 1
ATOM 2313 C C . ARG C 1 97 ? -7.026 -8.564 41.045 1.00 55.47 311 ARG C C 1
ATOM 2314 O O . ARG C 1 97 ? -8.043 -7.932 40.918 1.00 60.05 311 ARG C O 1
ATOM 2322 N N . ASP C 1 98 ? -5.864 -8.168 40.574 1.00 58.75 312 ASP C N 1
ATOM 2323 C CA . ASP C 1 98 ? -5.684 -6.939 39.830 1.00 54.65 312 ASP C CA 1
ATOM 2324 C C . ASP C 1 98 ? -6.389 -6.912 38.500 1.00 55.78 312 ASP C C 1
ATOM 2325 O O . ASP C 1 98 ? -6.814 -5.875 38.049 1.00 59.13 312 ASP C O 1
ATOM 2330 N N . THR C 1 99 ? -6.483 -8.047 37.851 1.00 49.89 313 THR C N 1
ATOM 2331 C CA . THR C 1 99 ? -7.105 -8.087 36.543 1.00 52.11 313 THR C CA 1
ATOM 2332 C C . THR C 1 99 ? -8.582 -8.448 36.496 1.00 52.52 313 THR C C 1
ATOM 2333 O O . THR C 1 99 ? -9.203 -8.293 35.477 1.00 50.31 313 THR C O 1
ATOM 2337 N N . MET C 1 100 ? -9.126 -8.940 37.587 1.00 51.73 314 MET C N 1
ATOM 2338 C CA . MET C 1 100 ? -10.501 -9.341 37.615 1.00 48.28 314 MET C CA 1
ATOM 2339 C C . MET C 1 100 ? -11.456 -8.176 37.633 1.00 48.89 314 MET C C 1
ATOM 2340 O O . MET C 1 100 ? -11.117 -7.107 38.036 1.00 44.23 314 MET C O 1
ATOM 2345 N N . GLN C 1 101 ? -12.651 -8.425 37.148 1.00 48.23 315 GLN C N 1
ATOM 2346 C CA . GLN C 1 101 ? -13.676 -7.440 37.071 1.00 43.84 315 GLN C CA 1
ATOM 2347 C C . GLN C 1 101 ? -14.408 -7.530 38.328 1.00 35.64 315 GLN C C 1
ATOM 2348 O O . GLN C 1 101 ? -14.715 -8.579 38.759 1.00 36.44 315 GLN C O 1
ATOM 2354 N N . GLN C 1 102 ? -14.649 -6.401 38.931 1.00 34.40 316 GLN C N 1
ATOM 2355 C CA . GLN C 1 102 ? -15.345 -6.366 40.166 1.00 37.78 316 GLN C CA 1
ATOM 2356 C C . GLN C 1 102 ? -16.729 -5.794 40.084 1.00 39.96 316 GLN C C 1
ATOM 2357 O O . GLN C 1 102 ? -17.419 -5.823 41.054 1.00 44.28 316 GLN C O 1
ATOM 2363 N N . HIS C 1 103 ? -17.144 -5.279 38.948 1.00 34.33 317 HIS C N 1
ATOM 2364 C CA . HIS C 1 103 ? -18.478 -4.757 38.827 1.00 31.65 317 HIS C CA 1
ATOM 2365 C C . HIS C 1 103 ? -19.344 -5.751 38.055 1.00 36.37 317 HIS C C 1
ATOM 2366 O O . HIS C 1 103 ? -19.302 -5.855 36.876 1.00 34.50 317 HIS C O 1
ATOM 2373 N N . ILE C 1 104 ? -20.156 -6.481 38.779 1.00 38.72 318 ILE C N 1
ATOM 2374 C CA . ILE C 1 104 ? -20.951 -7.537 38.238 1.00 38.36 318 ILE C CA 1
ATOM 2375 C C . ILE C 1 104 ? -22.414 -7.531 38.573 1.00 41.55 318 ILE C C 1
ATOM 2376 O O . ILE C 1 104 ? -22.815 -7.053 39.589 1.00 37.60 318 ILE C O 1
ATOM 2381 N N . TYR C 1 105 ? -23.194 -8.149 37.710 1.00 41.52 319 TYR C N 1
ATOM 2382 C CA . TYR C 1 105 ? -24.609 -8.280 37.905 1.00 41.27 319 TYR C CA 1
ATOM 2383 C C . TYR C 1 105 ? -24.921 -9.669 38.429 1.00 38.69 319 TYR C C 1
ATOM 2384 O O . TYR C 1 105 ? -24.578 -10.637 37.828 1.00 38.35 319 TYR C O 1
ATOM 2393 N N . THR C 1 106 ? -25.572 -9.727 39.577 1.00 46.58 320 THR C N 1
ATOM 2394 C CA . THR C 1 106 ? -25.915 -10.963 40.237 1.00 38.43 320 THR C CA 1
ATOM 2395 C C . THR C 1 106 ? -27.331 -10.968 40.714 1.00 40.49 320 THR C C 1
ATOM 2396 O O . THR C 1 106 ? -27.964 -9.951 40.813 1.00 40.99 320 THR C O 1
ATOM 2400 N N . VAL C 1 107 ? -27.814 -12.153 41.018 1.00 44.17 321 VAL C N 1
ATOM 2401 C CA . VAL C 1 107 ? -29.144 -12.349 41.521 1.00 46.54 321 VAL C CA 1
ATOM 2402 C C . VAL C 1 107 ? -29.057 -13.322 42.655 1.00 46.54 321 VAL C C 1
ATOM 2403 O O . VAL C 1 107 ? -28.100 -14.007 42.803 1.00 43.92 321 VAL C O 1
ATOM 2407 N N . GLN C 1 108 ? -30.103 -13.375 43.440 1.00 55.23 322 GLN C N 1
ATOM 2408 C CA . GLN C 1 108 ? -30.174 -14.239 44.583 1.00 54.25 322 GLN C CA 1
ATOM 2409 C C . GLN C 1 108 ? -30.911 -15.501 44.315 1.00 57.32 322 GLN C C 1
ATOM 2410 O O . GLN C 1 108 ? -31.859 -15.522 43.569 1.00 62.86 322 GLN C O 1
ATOM 2416 N N . ILE C 1 109 ? -30.489 -16.555 44.974 1.00 58.44 323 ILE C N 1
ATOM 2417 C CA . ILE C 1 109 ? -31.147 -17.842 44.880 1.00 60.32 323 ILE C CA 1
ATOM 2418 C C . ILE C 1 109 ? -32.538 -17.686 45.439 1.00 63.53 323 ILE C C 1
ATOM 2419 O O . ILE C 1 109 ? -33.443 -18.356 45.032 1.00 63.72 323 ILE C O 1
ATOM 2424 N N . ASP C 1 110 ? -32.640 -16.727 46.333 1.00 68.56 324 ASP C N 1
ATOM 2425 C CA . ASP C 1 110 ? -33.864 -16.309 47.027 1.00 69.39 324 ASP C CA 1
ATOM 2426 C C . ASP C 1 110 ? -34.932 -15.728 46.080 1.00 69.71 324 ASP C C 1
ATOM 2427 O O . ASP C 1 110 ? -36.115 -15.787 46.338 1.00 72.98 324 ASP C O 1
ATOM 2432 N N . SER C 1 111 ? -34.464 -15.150 44.996 1.00 66.99 325 SER C N 1
ATOM 2433 C CA . SER C 1 111 ? -35.303 -14.487 44.021 1.00 65.89 325 SER C CA 1
ATOM 2434 C C . SER C 1 111 ? -36.099 -15.397 43.121 1.00 61.05 325 SER C C 1
ATOM 2435 O O . SER C 1 111 ? -35.763 -16.535 42.912 1.00 61.23 325 SER C O 1
ATOM 2438 N N . LYS C 1 112 ? -37.147 -14.866 42.540 1.00 60.21 326 LYS C N 1
ATOM 2439 C CA . LYS C 1 112 ? -37.927 -15.649 41.610 1.00 62.55 326 LYS C CA 1
ATOM 2440 C C . LYS C 1 112 ? -37.425 -15.249 40.270 1.00 62.42 326 LYS C C 1
ATOM 2441 O O . LYS C 1 112 ? -37.102 -14.118 40.049 1.00 58.99 326 LYS C O 1
ATOM 2447 N N . LEU C 1 113 ? -37.384 -16.187 39.362 1.00 61.70 327 LEU C N 1
ATOM 2448 C CA . LEU C 1 113 ? -36.841 -15.918 38.060 1.00 56.58 327 LEU C CA 1
ATOM 2449 C C . LEU C 1 113 ? -37.520 -14.846 37.267 1.00 58.73 327 LEU C C 1
ATOM 2450 O O . LEU C 1 113 ? -36.875 -14.080 36.604 1.00 63.98 327 LEU C O 1
ATOM 2455 N N . GLN C 1 114 ? -38.815 -14.760 37.361 1.00 55.76 328 GLN C N 1
ATOM 2456 C CA . GLN C 1 114 ? -39.539 -13.803 36.569 1.00 62.03 328 GLN C CA 1
ATOM 2457 C C . GLN C 1 114 ? -39.223 -12.321 36.860 1.00 63.01 328 GLN C C 1
ATOM 2458 O O . GLN C 1 114 ? -39.569 -11.466 36.078 1.00 66.17 328 GLN C O 1
ATOM 2464 N N . ASP C 1 115 ? -38.533 -12.010 37.941 1.00 58.97 329 ASP C N 1
ATOM 2465 C CA . ASP C 1 115 ? -38.186 -10.632 38.223 1.00 55.67 329 ASP C CA 1
ATOM 2466 C C . ASP C 1 115 ? -36.878 -10.205 37.609 1.00 56.06 329 ASP C C 1
ATOM 2467 O O . ASP C 1 115 ? -36.499 -9.062 37.732 1.00 49.13 329 ASP C O 1
ATOM 2472 N N . SER C 1 116 ? -36.153 -11.136 37.006 1.00 56.59 330 SER C N 1
ATOM 2473 C CA . SER C 1 116 ? -34.879 -10.819 36.393 1.00 53.17 330 SER C CA 1
ATOM 2474 C C . SER C 1 116 ? -34.728 -11.236 34.946 1.00 52.48 330 SER C C 1
ATOM 2475 O O . SER C 1 116 ? -33.777 -10.877 34.302 1.00 51.22 330 SER C O 1
ATOM 2478 N N . VAL C 1 117 ? -35.666 -12.005 34.446 1.00 54.13 331 VAL C N 1
ATOM 2479 C CA . VAL C 1 117 ? -35.620 -12.502 33.091 1.00 49.09 331 VAL C CA 1
ATOM 2480 C C . VAL C 1 117 ? -35.639 -11.396 32.070 1.00 47.07 331 VAL C C 1
ATOM 2481 O O . VAL C 1 117 ? -35.001 -11.507 31.075 1.00 43.31 331 VAL C O 1
ATOM 2485 N N . ARG C 1 118 ? -36.396 -10.357 32.310 1.00 45.60 332 ARG C N 1
ATOM 2486 C CA . ARG C 1 118 ? -36.471 -9.276 31.367 1.00 51.24 332 ARG C CA 1
ATOM 2487 C C . ARG C 1 118 ? -35.153 -8.546 31.215 1.00 51.85 332 ARG C C 1
ATOM 2488 O O . ARG C 1 118 ? -34.783 -8.178 30.124 1.00 50.85 332 ARG C O 1
ATOM 2496 N N . THR C 1 119 ? -34.452 -8.324 32.311 1.00 52.15 333 THR C N 1
ATOM 2497 C CA . THR C 1 119 ? -33.167 -7.669 32.267 1.00 49.74 333 THR C CA 1
ATOM 2498 C C . THR C 1 119 ? -32.097 -8.500 31.616 1.00 46.16 333 THR C C 1
ATOM 2499 O O . THR C 1 119 ? -31.318 -7.996 30.879 1.00 48.84 333 THR C O 1
ATOM 2503 N N . ILE C 1 120 ? -32.056 -9.779 31.918 1.00 46.04 334 ILE C N 1
ATOM 2504 C CA . ILE C 1 120 ? -31.064 -10.655 31.345 1.00 47.28 334 ILE C CA 1
ATOM 2505 C C . ILE C 1 120 ? -31.210 -10.727 29.853 1.00 42.81 334 ILE C C 1
ATOM 2506 O O . ILE C 1 120 ? -30.262 -10.693 29.138 1.00 42.38 334 ILE C O 1
ATOM 2511 N N . LEU C 1 121 ? -32.431 -10.850 29.405 1.00 44.85 335 LEU C N 1
ATOM 2512 C CA . LEU C 1 121 ? -32.706 -10.990 28.012 1.00 41.52 335 LEU C CA 1
ATOM 2513 C C . LEU C 1 121 ? -32.550 -9.710 27.276 1.00 43.37 335 LEU C C 1
ATOM 2514 O O . LEU C 1 121 ? -32.198 -9.720 26.141 1.00 48.17 335 LEU C O 1
ATOM 2519 N N . LYS C 1 122 ? -32.777 -8.602 27.940 1.00 50.93 336 LYS C N 1
ATOM 2520 C CA . LYS C 1 122 ? -32.657 -7.316 27.312 1.00 46.19 336 LYS C CA 1
ATOM 2521 C C . LYS C 1 122 ? -31.262 -6.781 27.269 1.00 46.36 336 LYS C C 1
ATOM 2522 O O . LYS C 1 122 ? -30.811 -6.338 26.258 1.00 53.33 336 LYS C O 1
ATOM 2528 N N . ARG C 1 123 ? -30.585 -6.831 28.391 1.00 50.92 337 ARG C N 1
ATOM 2529 C CA . ARG C 1 123 ? -29.249 -6.326 28.516 1.00 45.15 337 ARG C CA 1
ATOM 2530 C C . ARG C 1 123 ? -28.243 -7.368 28.171 1.00 47.21 337 ARG C C 1
ATOM 2531 O O . ARG C 1 123 ? -28.474 -8.137 27.267 1.00 46.04 337 ARG C O 1
ATOM 2539 N N . VAL C 1 125 ? -24.912 -9.068 28.678 1.00 40.45 339 VAL C N 1
ATOM 2540 C CA . VAL C 1 125 ? -24.424 -9.759 29.857 1.00 42.72 339 VAL C CA 1
ATOM 2541 C C . VAL C 1 125 ? -24.675 -11.230 29.752 1.00 36.94 339 VAL C C 1
ATOM 2542 O O . VAL C 1 125 ? -25.731 -11.696 30.027 1.00 36.54 339 VAL C O 1
ATOM 2546 N N . ARG C 1 126 ? -23.673 -11.934 29.295 1.00 37.53 340 ARG C N 1
ATOM 2547 C CA . ARG C 1 126 ? -23.738 -13.349 29.090 1.00 40.67 340 ARG C CA 1
ATOM 2548 C C . ARG C 1 126 ? -23.792 -14.203 30.329 1.00 39.41 340 ARG C C 1
ATOM 2549 O O . ARG C 1 126 ? -24.422 -15.215 30.324 1.00 42.80 340 ARG C O 1
ATOM 2557 N N . ASN C 1 127 ? -23.140 -13.788 31.393 1.00 40.38 341 ASN C N 1
ATOM 2558 C CA . ASN C 1 127 ? -23.115 -14.555 32.628 1.00 46.06 341 ASN C CA 1
ATOM 2559 C C . ASN C 1 127 ? -23.698 -13.917 33.867 1.00 38.06 341 ASN C C 1
ATOM 2560 O O . ASN C 1 127 ? -23.372 -12.826 34.163 1.00 40.98 341 ASN C O 1
ATOM 2565 N N . VAL C 1 128 ? -24.540 -14.621 34.597 1.00 37.06 342 VAL C N 1
ATOM 2566 C CA . VAL C 1 128 ? -25.082 -14.077 35.800 1.00 36.65 342 VAL C CA 1
ATOM 2567 C C . VAL C 1 128 ? -24.903 -14.988 36.982 1.00 37.15 342 VAL C C 1
ATOM 2568 O O . VAL C 1 128 ? -25.576 -15.957 37.128 1.00 35.78 342 VAL C O 1
ATOM 2572 N N . PRO C 1 129 ? -24.005 -14.652 37.879 1.00 39.43 343 PRO C N 1
ATOM 2573 C CA . PRO C 1 129 ? -23.782 -15.473 39.052 1.00 36.70 343 PRO C CA 1
ATOM 2574 C C . PRO C 1 129 ? -24.933 -15.481 40.012 1.00 40.79 343 PRO C C 1
ATOM 2575 O O . PRO C 1 129 ? -25.642 -14.527 40.117 1.00 36.42 343 PRO C O 1
ATOM 2579 N N . VAL C 1 130 ? -25.092 -16.577 40.729 1.00 42.95 344 VAL C N 1
ATOM 2580 C CA . VAL C 1 130 ? -26.134 -16.730 41.715 1.00 45.65 344 VAL C CA 1
ATOM 2581 C C . VAL C 1 130 ? -25.480 -16.791 43.055 1.00 43.42 344 VAL C C 1
ATOM 2582 O O . VAL C 1 130 ? -24.515 -17.437 43.212 1.00 52.28 344 VAL C O 1
ATOM 2586 N N . VAL C 1 131 ? -26.005 -16.098 44.028 1.00 47.23 345 VAL C N 1
ATOM 2587 C CA . VAL C 1 131 ? -25.377 -16.054 45.332 1.00 53.24 345 VAL C CA 1
ATOM 2588 C C . VAL C 1 131 ? -26.328 -16.328 46.449 1.00 53.43 345 VAL C C 1
ATOM 2589 O O . VAL C 1 131 ? -27.508 -16.313 46.265 1.00 54.22 345 VAL C O 1
ATOM 2593 N N . ASP C 1 132 ? -25.789 -16.592 47.611 1.00 50.21 346 ASP C N 1
ATOM 2594 C CA . ASP C 1 132 ? -26.630 -16.823 48.744 1.00 55.83 346 ASP C CA 1
ATOM 2595 C C . ASP C 1 132 ? -26.756 -15.539 49.509 1.00 59.57 346 ASP C C 1
ATOM 2596 O O . ASP C 1 132 ? -26.336 -14.509 49.066 1.00 56.65 346 ASP C O 1
ATOM 2601 N N . ASP C 1 133 ? -27.373 -15.638 50.667 1.00 64.80 347 ASP C N 1
ATOM 2602 C CA . ASP C 1 133 ? -27.618 -14.516 51.538 1.00 62.35 347 ASP C CA 1
ATOM 2603 C C . ASP C 1 133 ? -26.290 -13.968 51.966 1.00 65.19 347 ASP C C 1
ATOM 2604 O O . ASP C 1 133 ? -26.071 -12.768 52.076 1.00 63.28 347 ASP C O 1
ATOM 2609 N N . GLN C 1 134 ? -25.376 -14.889 52.168 1.00 63.87 348 GLN C N 1
ATOM 2610 C CA . GLN C 1 134 ? -24.060 -14.563 52.634 1.00 61.29 348 GLN C CA 1
ATOM 2611 C C . GLN C 1 134 ? -23.135 -14.140 51.554 1.00 62.78 348 GLN C C 1
ATOM 2612 O O . GLN C 1 134 ? -21.981 -13.911 51.805 1.00 58.97 348 GLN C O 1
ATOM 2618 N N . GLN C 1 135 ? -23.678 -14.020 50.367 1.00 62.97 349 GLN C N 1
ATOM 2619 C CA . GLN C 1 135 ? -22.926 -13.582 49.234 1.00 60.10 349 GLN C CA 1
ATOM 2620 C C . GLN C 1 135 ? -22.020 -14.638 48.667 1.00 56.58 349 GLN C C 1
ATOM 2621 O O . GLN C 1 135 ? -21.101 -14.337 47.937 1.00 50.21 349 GLN C O 1
ATOM 2627 N N . ARG C 1 136 ? -22.313 -15.875 49.043 1.00 57.22 350 ARG C N 1
ATOM 2628 C CA . ARG C 1 136 ? -21.594 -17.040 48.576 1.00 54.62 350 ARG C CA 1
ATOM 2629 C C . ARG C 1 136 ? -22.079 -17.390 47.201 1.00 49.72 350 ARG C C 1
ATOM 2630 O O . ARG C 1 136 ? -23.244 -17.260 46.904 1.00 48.71 350 ARG C O 1
ATOM 2638 N N . LEU C 1 137 ? -21.171 -17.853 46.374 1.00 46.65 351 LEU C N 1
ATOM 2639 C CA . LEU C 1 137 ? -21.487 -18.204 45.013 1.00 46.70 351 LEU C CA 1
ATOM 2640 C C . LEU C 1 137 ? -22.074 -19.576 44.945 1.00 44.98 351 LEU C C 1
ATOM 2641 O O . LEU C 1 137 ? -21.402 -20.542 45.134 1.00 44.11 351 LEU C O 1
ATOM 2646 N N . VAL C 1 138 ? -23.360 -19.643 44.681 1.00 44.77 352 VAL 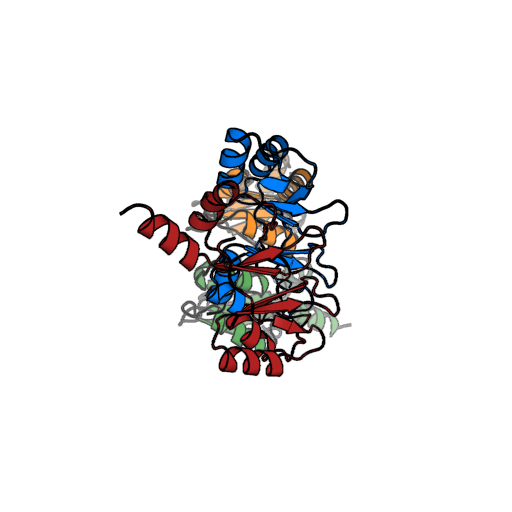C N 1
ATOM 2647 C CA . VAL C 1 138 ? -24.027 -20.899 44.616 1.00 44.33 352 VAL C CA 1
ATOM 2648 C C . VAL C 1 138 ? -24.441 -21.427 43.273 1.00 46.23 352 VAL C C 1
ATOM 2649 O O . VAL C 1 138 ? -24.959 -22.498 43.220 1.00 49.95 352 VAL C O 1
ATOM 2653 N N . GLY C 1 139 ? -24.275 -20.674 42.203 1.00 46.00 353 GLY C N 1
ATOM 2654 C CA . GLY C 1 139 ? -24.633 -21.133 40.882 1.00 37.70 353 GLY C CA 1
ATOM 2655 C C . GLY C 1 139 ? -24.355 -20.147 39.784 1.00 41.72 353 GLY C C 1
ATOM 2656 O O . GLY C 1 139 ? -24.060 -19.027 40.032 1.00 45.08 353 GLY C O 1
ATOM 2657 N N . LEU C 1 140 ? -24.503 -20.562 38.545 1.00 43.28 354 LEU C N 1
ATOM 2658 C CA . LEU C 1 140 ? -24.346 -19.677 37.410 1.00 38.97 354 LEU C CA 1
ATOM 2659 C C . LEU C 1 140 ? -25.539 -19.690 36.465 1.00 35.20 354 LEU C C 1
ATOM 2660 O O . LEU C 1 140 ? -26.085 -20.702 36.195 1.00 39.50 354 LEU C O 1
ATOM 2665 N N . ILE C 1 141 ? -25.935 -18.546 35.973 1.00 32.23 355 ILE C N 1
ATOM 2666 C CA . ILE C 1 141 ? -26.989 -18.469 35.002 1.00 39.08 355 ILE C CA 1
ATOM 2667 C C . ILE C 1 141 ? -26.438 -17.837 33.747 1.00 30.15 355 ILE C C 1
ATOM 2668 O O . ILE C 1 141 ? -26.064 -16.722 33.763 1.00 32.63 355 ILE C O 1
ATOM 2673 N N . THR C 1 142 ? -26.424 -18.562 32.656 1.00 33.02 356 THR C N 1
ATOM 2674 C CA . THR C 1 142 ? -25.956 -18.007 31.418 1.00 41.55 356 THR C CA 1
ATOM 2675 C C . THR C 1 142 ? -27.118 -17.530 30.636 1.00 38.61 356 THR C C 1
ATOM 2676 O O . THR C 1 142 ? -28.193 -18.020 30.784 1.00 35.89 356 THR C O 1
ATOM 2680 N N . ARG C 1 143 ? -26.882 -16.528 29.823 1.00 41.22 357 ARG C N 1
ATOM 2681 C CA . ARG C 1 143 ? -27.903 -15.973 28.971 1.00 40.17 357 ARG C CA 1
ATOM 2682 C C . ARG C 1 143 ? -28.339 -16.983 27.934 1.00 35.85 357 ARG C C 1
ATOM 2683 O O . ARG C 1 143 ? -29.481 -17.069 27.596 1.00 35.24 357 ARG C O 1
ATOM 2691 N N . ALA C 1 144 ? -27.403 -17.755 27.437 1.00 39.38 358 ALA C N 1
ATOM 2692 C CA . ALA C 1 144 ? -27.709 -18.759 26.447 1.00 40.53 358 ALA C CA 1
ATOM 2693 C C . ALA C 1 144 ? -28.675 -19.798 26.985 1.00 40.63 358 ALA C C 1
ATOM 2694 O O . ALA C 1 144 ? -29.545 -20.241 26.297 1.00 40.00 358 ALA C O 1
ATOM 2696 N N . ASN C 1 145 ? -28.499 -20.202 28.222 1.00 42.62 359 ASN C N 1
ATOM 2697 C CA . ASN C 1 145 ? -29.386 -21.148 28.838 1.00 40.58 359 ASN C CA 1
ATOM 2698 C C . ASN C 1 145 ? -30.748 -20.578 28.996 1.00 43.15 359 ASN C C 1
ATOM 2699 O O . ASN C 1 145 ? -31.702 -21.251 28.795 1.00 43.54 359 ASN C O 1
ATOM 2704 N N . VAL C 1 146 ? -30.840 -19.325 29.377 1.00 43.71 360 VAL C N 1
ATOM 2705 C CA . VAL C 1 146 ? -32.118 -18.693 29.566 1.00 42.42 360 VAL C CA 1
ATOM 2706 C C . VAL C 1 146 ? -32.865 -18.655 28.281 1.00 41.80 360 VAL C C 1
ATOM 2707 O O . VAL C 1 146 ? -34.043 -18.836 28.287 1.00 44.03 360 VAL C O 1
ATOM 2711 N N . VAL C 1 147 ? -32.199 -18.372 27.197 1.00 38.77 361 VAL C N 1
ATOM 2712 C CA . VAL C 1 147 ? -32.888 -18.316 25.944 1.00 45.84 361 VAL C CA 1
ATOM 2713 C C . VAL C 1 147 ? -33.434 -19.675 25.584 1.00 47.83 361 VAL C C 1
ATOM 2714 O O . VAL C 1 147 ? -34.553 -19.793 25.154 1.00 53.04 361 VAL C O 1
ATOM 2718 N N . ASP C 1 148 ? -32.620 -20.693 25.759 1.00 47.80 362 ASP C N 1
ATOM 2719 C CA . ASP C 1 148 ? -33.002 -22.046 25.439 1.00 50.02 362 ASP C CA 1
ATOM 2720 C C . ASP C 1 148 ? -34.143 -22.483 26.298 1.00 49.53 362 ASP C C 1
ATOM 2721 O O . ASP C 1 148 ? -34.981 -23.238 25.890 1.00 58.75 362 ASP C O 1
ATOM 2726 N N . ILE C 1 149 ? -34.141 -22.022 27.518 1.00 50.62 363 ILE C N 1
ATOM 2727 C CA . ILE C 1 149 ? -35.187 -22.356 28.428 1.00 52.22 363 ILE C CA 1
ATOM 2728 C C . ILE C 1 149 ? -36.508 -21.727 28.043 1.00 50.42 363 ILE C C 1
ATOM 2729 O O . ILE C 1 149 ? -37.530 -22.336 28.161 1.00 53.83 363 ILE C O 1
ATOM 2734 N N . VAL C 1 150 ? -36.492 -20.493 27.620 1.00 52.01 364 VAL C N 1
ATOM 2735 C CA . VAL C 1 150 ? -37.713 -19.862 27.205 1.00 56.62 364 VAL C CA 1
ATOM 2736 C C . VAL C 1 150 ? -38.219 -20.443 25.896 1.00 55.53 364 VAL C C 1
ATOM 2737 O O . VAL C 1 150 ? -39.392 -20.457 25.649 1.00 57.30 364 VAL C O 1
ATOM 2741 N N . TYR C 1 151 ? -37.311 -20.879 25.056 1.00 50.48 365 TYR C N 1
ATOM 2742 C CA . TYR C 1 151 ? -37.681 -21.460 23.803 1.00 56.17 365 TYR C CA 1
ATOM 2743 C C . TYR C 1 151 ? -38.226 -22.853 23.967 1.00 65.63 365 TYR C C 1
ATOM 2744 O O . TYR C 1 151 ? -38.873 -23.359 23.083 1.00 60.77 365 TYR C O 1
ATOM 2753 N N . ASP C 1 152 ? -37.906 -23.492 25.072 1.00 60.46 366 ASP C N 1
ATOM 2754 C CA . ASP C 1 152 ? -38.433 -24.805 25.310 1.00 59.79 366 ASP C CA 1
ATOM 2755 C C . ASP C 1 152 ? -39.898 -24.668 25.631 1.00 62.21 366 ASP C C 1
ATOM 2756 O O . ASP C 1 152 ? -40.501 -25.583 26.108 1.00 67.06 366 ASP C O 1
ATOM 2761 N N . THR C 1 153 ? -40.453 -23.515 25.344 1.00 67.98 367 THR C N 1
ATOM 2762 C CA . THR C 1 153 ? -41.862 -23.282 25.605 1.00 69.00 367 THR C CA 1
ATOM 2763 C C . THR C 1 153 ? -42.534 -22.521 24.451 1.00 67.34 367 THR C C 1
ATOM 2764 O O . THR C 1 153 ? -43.208 -21.529 24.618 1.00 65.16 367 THR C O 1
ATOM 2768 N N . ILE C 1 154 ? -42.295 -23.055 23.273 1.00 65.38 368 ILE C N 1
ATOM 2769 C CA . ILE C 1 154 ? -42.833 -22.589 22.006 1.00 67.19 368 ILE C CA 1
ATOM 2770 C C . ILE C 1 154 ? -42.343 -23.507 20.900 1.00 67.01 368 ILE C C 1
ATOM 2771 O O . ILE C 1 154 ? -42.095 -24.667 21.177 1.00 71.71 368 ILE C O 1
ATOM 2776 N N . GLY D 1 39 ? 45.917 -3.063 0.404 1.00 64.79 253 GLY D N 1
ATOM 2777 C CA . GLY D 1 39 ? 47.341 -3.315 0.447 1.00 66.65 253 GLY D CA 1
ATOM 2778 C C . GLY D 1 39 ? 47.808 -3.980 1.724 1.00 70.29 253 GLY D C 1
ATOM 2779 O O . GLY D 1 39 ? 48.903 -4.479 1.804 1.00 69.25 253 GLY D O 1
ATOM 2780 N N . VAL D 1 40 ? 46.951 -3.972 2.734 1.00 71.97 254 VAL D N 1
ATOM 2781 C CA . VAL D 1 40 ? 47.211 -4.612 4.018 1.00 64.71 254 VAL D CA 1
ATOM 2782 C C . VAL D 1 40 ? 46.309 -5.835 4.270 1.00 66.70 254 VAL D C 1
ATOM 2783 O O . VAL D 1 40 ? 46.289 -6.420 5.341 1.00 64.11 254 VAL D O 1
ATOM 2787 N N . MET D 1 41 ? 45.552 -6.163 3.257 1.00 66.54 255 MET D N 1
ATOM 2788 C CA . MET D 1 41 ? 44.604 -7.246 3.284 1.00 59.16 255 MET D CA 1
ATOM 2789 C C . MET D 1 41 ? 45.190 -8.613 3.124 1.00 60.57 255 MET D C 1
ATOM 2790 O O . MET D 1 41 ? 46.329 -8.776 2.757 1.00 65.90 255 MET D O 1
ATOM 2795 N N . ILE D 1 42 ? 44.357 -9.594 3.372 1.00 55.40 256 ILE D N 1
ATOM 2796 C CA . ILE D 1 42 ? 44.727 -10.960 3.240 1.00 55.34 256 ILE D CA 1
ATOM 2797 C C . ILE D 1 42 ? 43.692 -11.676 2.417 1.00 56.36 256 ILE D C 1
ATOM 2798 O O . ILE D 1 42 ? 42.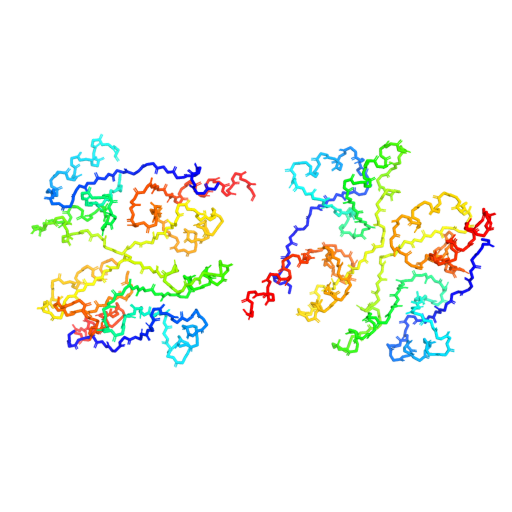636 -11.173 2.198 1.00 54.95 256 ILE D O 1
ATOM 2803 N N . LYS D 1 43 ? 44.011 -12.861 1.957 1.00 55.79 257 LYS D N 1
ATOM 2804 C CA . LYS D 1 43 ? 43.089 -13.620 1.159 1.00 54.25 257 LYS D CA 1
ATOM 2805 C C . LYS D 1 43 ? 41.913 -14.191 1.918 1.00 56.14 257 LYS D C 1
ATOM 2806 O O . LYS D 1 43 ? 42.051 -14.704 3.009 1.00 54.21 257 LYS D O 1
ATOM 2812 N N . PRO D 1 44 ? 40.737 -14.138 1.325 1.00 49.02 258 PRO D N 1
ATOM 2813 C CA . PRO D 1 44 ? 39.547 -14.676 1.961 1.00 47.47 258 PRO D CA 1
ATOM 2814 C C . PRO D 1 44 ? 39.227 -16.099 1.625 1.00 47.75 258 PRO D C 1
ATOM 2815 O O . PRO D 1 44 ? 39.622 -16.599 0.620 1.00 48.98 258 PRO D O 1
ATOM 2819 N N . ILE D 1 45 ? 38.473 -16.720 2.499 1.00 52.77 259 ILE D N 1
ATOM 2820 C CA . ILE D 1 45 ? 38.021 -18.074 2.342 1.00 48.07 259 ILE D CA 1
ATOM 2821 C C . ILE D 1 45 ? 36.630 -17.989 1.795 1.00 51.19 259 ILE D C 1
ATOM 2822 O O . ILE D 1 45 ? 35.808 -17.281 2.319 1.00 47.56 259 ILE D O 1
ATOM 2827 N N . THR D 1 46 ? 36.361 -18.717 0.733 1.00 48.64 260 THR D N 1
ATOM 2828 C CA . THR D 1 46 ? 35.094 -18.621 0.095 1.00 42.56 260 THR D CA 1
ATOM 2829 C C . THR D 1 46 ? 34.429 -19.907 -0.135 1.00 41.96 260 THR D C 1
ATOM 2830 O O . THR D 1 46 ? 34.987 -20.941 0.085 1.00 39.59 260 THR D O 1
ATOM 2834 N N . ILE D 1 47 ? 33.191 -19.783 -0.562 1.00 39.12 261 ILE D N 1
ATOM 2835 C CA . ILE D 1 47 ? 32.365 -20.896 -0.917 1.00 42.88 261 ILE D CA 1
ATOM 2836 C C . ILE D 1 47 ? 31.502 -20.478 -2.075 1.00 43.08 261 ILE D C 1
ATOM 2837 O O . ILE D 1 47 ? 31.052 -19.373 -2.112 1.00 35.07 261 ILE D O 1
ATOM 2842 N N . GLN D 1 48 ? 31.278 -21.369 -3.009 1.00 35.38 262 GLN D N 1
ATOM 2843 C CA . GLN D 1 48 ? 30.452 -21.059 -4.138 1.00 41.47 262 GLN D CA 1
ATOM 2844 C C . GLN D 1 48 ? 29.017 -21.063 -3.710 1.00 40.14 262 GLN D C 1
ATOM 2845 O O . GLN D 1 48 ? 28.663 -21.715 -2.783 1.00 41.41 262 GLN D O 1
ATOM 2851 N N . ALA D 1 49 ? 28.195 -20.312 -4.399 1.00 39.13 263 ALA D N 1
ATOM 2852 C CA . ALA D 1 49 ? 26.782 -20.174 -4.078 1.00 43.96 263 ALA D CA 1
ATOM 2853 C C . ALA D 1 49 ? 25.936 -21.414 -4.180 1.00 42.72 263 ALA D C 1
ATOM 2854 O O . ALA D 1 49 ? 24.961 -21.543 -3.509 1.00 42.69 263 ALA D O 1
ATOM 2856 N N . GLU D 1 50 ? 26.320 -22.313 -5.049 1.00 40.04 264 GLU D N 1
ATOM 2857 C CA . GLU D 1 50 ? 25.579 -23.522 -5.264 1.00 42.27 264 GLU D CA 1
ATOM 2858 C C . GLU D 1 50 ? 25.808 -24.570 -4.226 1.00 43.08 264 GLU D C 1
ATOM 2859 O O . GLU D 1 50 ? 25.101 -25.536 -4.163 1.00 42.13 264 GLU D O 1
ATOM 2865 N N . ALA D 1 51 ? 26.803 -24.355 -3.402 1.00 43.27 265 ALA D N 1
ATOM 2866 C CA . ALA D 1 51 ? 27.158 -25.289 -2.376 1.00 37.43 265 ALA D CA 1
ATOM 2867 C C . ALA D 1 51 ? 26.183 -25.301 -1.231 1.00 40.66 265 ALA D C 1
ATOM 2868 O O . ALA D 1 51 ? 25.291 -24.509 -1.172 1.00 37.94 265 ALA D O 1
ATOM 2870 N N . THR D 1 52 ? 26.364 -26.257 -0.348 1.00 37.46 266 THR D N 1
ATOM 2871 C CA . THR D 1 52 ? 25.499 -26.479 0.767 1.00 39.17 266 THR D CA 1
ATOM 2872 C C . THR D 1 52 ? 26.060 -26.040 2.084 1.00 39.89 266 THR D C 1
ATOM 2873 O O . THR D 1 52 ? 27.196 -25.722 2.189 1.00 43.51 266 THR D O 1
ATOM 2877 N N . LEU D 1 53 ? 25.210 -26.013 3.088 1.00 39.36 267 LEU D N 1
ATOM 2878 C CA . LEU D 1 53 ? 25.609 -25.637 4.414 1.00 43.42 267 LEU D CA 1
ATOM 2879 C C . LEU D 1 53 ? 26.584 -26.600 4.996 1.00 40.36 267 LEU D C 1
ATOM 2880 O O . LEU D 1 53 ? 27.511 -26.208 5.639 1.00 43.55 267 LEU D O 1
ATOM 2885 N N . ASN D 1 54 ? 26.383 -27.867 4.755 1.00 43.75 268 ASN D N 1
ATOM 2886 C CA . ASN D 1 54 ? 27.302 -28.853 5.238 1.00 42.28 268 ASN D CA 1
ATOM 2887 C C . ASN D 1 54 ? 28.660 -28.642 4.629 1.00 40.55 268 ASN D C 1
ATOM 2888 O O . ASN D 1 54 ? 29.642 -28.837 5.272 1.00 41.49 268 ASN D O 1
ATOM 2893 N N . ASP D 1 55 ? 28.708 -28.225 3.382 1.00 40.82 269 ASP D N 1
ATOM 2894 C CA . ASP D 1 55 ? 29.969 -27.947 2.716 1.00 42.06 269 ASP D CA 1
ATOM 2895 C C . ASP D 1 55 ? 30.685 -26.806 3.405 1.00 42.29 269 ASP D C 1
ATOM 2896 O O . ASP D 1 55 ? 31.872 -26.828 3.518 1.00 40.31 269 ASP D O 1
ATOM 2901 N N . ALA D 1 56 ? 29.920 -25.812 3.836 1.00 39.36 270 ALA D N 1
ATOM 2902 C CA . ALA D 1 56 ? 30.414 -24.634 4.518 1.00 41.29 270 ALA D CA 1
ATOM 2903 C C . ALA D 1 56 ? 31.042 -24.979 5.819 1.00 40.49 270 ALA D C 1
ATOM 2904 O O . ALA D 1 56 ? 32.015 -24.412 6.208 1.00 39.24 270 ALA D O 1
ATOM 2906 N N . VAL D 1 57 ? 30.447 -25.918 6.501 1.00 40.85 271 VAL D N 1
ATOM 2907 C CA . VAL D 1 57 ? 30.986 -26.408 7.739 1.00 43.20 271 VAL D CA 1
ATOM 2908 C C . VAL D 1 57 ? 32.360 -27.057 7.504 1.00 45.90 271 VAL D C 1
ATOM 2909 O O . VAL D 1 57 ? 33.255 -26.849 8.263 1.00 45.34 271 VAL D O 1
ATOM 2913 N N . HIS D 1 58 ? 32.515 -27.856 6.460 1.00 46.24 272 HIS D N 1
ATOM 2914 C CA . HIS D 1 58 ? 33.773 -28.518 6.193 1.00 53.27 272 HIS D CA 1
ATOM 2915 C C . HIS D 1 58 ? 34.871 -27.582 5.882 1.00 50.08 272 HIS D C 1
ATOM 2916 O O . HIS D 1 58 ? 35.975 -27.759 6.324 1.00 48.69 272 HIS D O 1
ATOM 2923 N N . ILE D 1 59 ? 34.554 -26.582 5.095 1.00 48.53 273 ILE D N 1
ATOM 2924 C CA . ILE D 1 59 ? 35.518 -25.592 4.671 1.00 46.06 273 ILE D CA 1
ATOM 2925 C C . ILE D 1 59 ? 36.065 -24.806 5.815 1.00 52.32 273 ILE D C 1
ATOM 2926 O O . ILE D 1 59 ? 37.212 -24.460 5.829 1.00 54.28 273 ILE D O 1
ATOM 2931 N N . MET D 1 60 ? 35.213 -24.500 6.760 1.00 52.47 274 MET D N 1
ATOM 2932 C CA . MET D 1 60 ? 35.640 -23.754 7.907 1.00 57.34 274 MET D CA 1
ATOM 2933 C C . MET D 1 60 ? 36.654 -24.525 8.721 1.00 56.92 274 MET D C 1
ATOM 2934 O O . MET D 1 60 ? 37.623 -23.953 9.156 1.00 57.42 274 MET D O 1
ATOM 2939 N N . ARG D 1 61 ? 36.436 -25.820 8.903 1.00 59.58 275 ARG D N 1
ATOM 2940 C CA . ARG D 1 61 ? 37.358 -26.661 9.642 1.00 56.42 275 ARG D CA 1
ATOM 2941 C C . ARG D 1 61 ? 38.653 -26.703 8.933 1.00 59.69 275 ARG D C 1
ATOM 2942 O O . ARG D 1 61 ? 39.671 -26.593 9.553 1.00 68.01 275 ARG D O 1
ATOM 2950 N N . GLN D 1 62 ? 38.656 -26.841 7.625 1.00 59.82 276 GLN D N 1
ATOM 2951 C CA . GLN D 1 62 ? 39.949 -26.972 6.974 1.00 62.36 276 GLN D CA 1
ATOM 2952 C C . GLN D 1 62 ? 40.848 -25.801 7.156 1.00 60.15 276 GLN D C 1
ATOM 2953 O O . GLN D 1 62 ? 42.025 -25.969 7.390 1.00 66.52 276 GLN D O 1
ATOM 2959 N N . LYS D 1 63 ? 40.302 -24.615 6.981 1.00 60.40 277 LYS D N 1
ATOM 2960 C CA . LYS D 1 63 ? 41.053 -23.391 7.148 1.00 62.10 277 LYS D CA 1
ATOM 2961 C C . LYS D 1 63 ? 40.878 -22.808 8.535 1.00 58.90 277 LYS D C 1
ATOM 2962 O O . LYS D 1 63 ? 41.550 -21.885 8.900 1.00 58.06 277 LYS D O 1
ATOM 2968 N N . ARG D 1 64 ? 39.951 -23.385 9.272 1.00 62.23 278 ARG D N 1
ATOM 2969 C CA . ARG D 1 64 ? 39.651 -23.034 10.650 1.00 62.87 278 ARG D CA 1
ATOM 2970 C C . ARG D 1 64 ? 39.446 -21.571 10.904 1.00 62.37 278 ARG D C 1
ATOM 2971 O O . ARG D 1 64 ? 40.065 -20.985 11.765 1.00 64.58 278 ARG D O 1
ATOM 2979 N N . VAL D 1 65 ? 38.520 -21.021 10.150 1.00 59.25 279 VAL D N 1
ATOM 2980 C CA . VAL D 1 65 ? 38.178 -19.645 10.217 1.00 53.24 279 VAL D CA 1
ATOM 2981 C C . VAL D 1 65 ? 36.788 -19.505 10.746 1.00 52.20 279 VAL D C 1
ATOM 2982 O O . VAL D 1 65 ? 36.004 -20.398 10.690 1.00 50.19 279 VAL D O 1
ATOM 2986 N N . ASP D 1 66 ? 36.520 -18.319 11.263 1.00 58.32 280 ASP D N 1
ATOM 2987 C CA . ASP D 1 66 ? 35.227 -17.927 11.812 1.00 58.54 280 ASP D CA 1
ATOM 2988 C C . ASP D 1 66 ? 34.082 -17.768 10.828 1.00 54.84 280 ASP D C 1
ATOM 2989 O O . ASP D 1 66 ? 32.986 -18.121 11.144 1.00 57.21 280 ASP D O 1
ATOM 2994 N N . THR D 1 67 ? 34.314 -17.220 9.655 1.00 49.17 281 THR D N 1
ATOM 2995 C CA . THR D 1 67 ? 33.279 -17.184 8.640 1.00 49.83 281 THR D CA 1
ATOM 2996 C C . THR D 1 67 ? 33.836 -17.148 7.218 1.00 51.62 281 THR D C 1
ATOM 2997 O O . THR D 1 67 ? 35.001 -16.938 6.983 1.00 50.50 281 THR D O 1
ATOM 3001 N N . ILE D 1 68 ? 32.945 -17.393 6.283 1.00 46.16 282 ILE D N 1
ATOM 3002 C CA . ILE D 1 68 ? 33.280 -17.477 4.906 1.00 45.79 282 ILE D CA 1
ATOM 3003 C C . ILE D 1 68 ? 32.426 -16.574 4.082 1.00 42.18 282 ILE D C 1
ATOM 3004 O O . ILE D 1 68 ? 31.348 -16.211 4.441 1.00 36.70 282 ILE D O 1
ATOM 3009 N N . PHE D 1 69 ? 32.947 -16.268 2.928 1.00 44.65 283 PHE D N 1
ATOM 3010 C CA . PHE D 1 69 ? 32.289 -15.434 1.988 1.00 39.06 283 PHE D CA 1
ATOM 3011 C C . PHE D 1 69 ? 31.798 -16.183 0.769 1.00 39.22 283 PHE D C 1
ATOM 3012 O O . PHE D 1 69 ? 32.499 -16.951 0.196 1.00 37.53 283 PHE D O 1
ATOM 3020 N N . VAL D 1 70 ? 30.564 -15.917 0.396 1.00 39.53 284 VAL D N 1
ATOM 3021 C CA . VAL D 1 70 ? 29.935 -16.505 -0.744 1.00 34.88 284 VAL D CA 1
ATOM 3022 C C . VAL D 1 70 ? 30.147 -15.683 -1.987 1.00 34.40 284 VAL D C 1
ATOM 3023 O O . VAL D 1 70 ? 29.909 -14.529 -1.992 1.00 34.68 284 VAL D O 1
ATOM 3027 N N . VAL D 1 71 ? 30.594 -16.318 -3.045 1.00 36.21 285 VAL D N 1
ATOM 3028 C CA . VAL D 1 71 ? 30.806 -15.661 -4.298 1.00 36.25 285 VAL D CA 1
ATOM 3029 C C . VAL D 1 71 ? 30.217 -16.514 -5.368 1.00 40.01 285 VAL D C 1
ATOM 3030 O O . VAL D 1 71 ? 29.969 -17.653 -5.152 1.00 37.54 285 VAL D O 1
ATOM 3034 N N . ASP D 1 72 ? 29.993 -15.925 -6.522 1.00 40.01 286 ASP D N 1
ATOM 3035 C CA . ASP D 1 72 ? 29.491 -16.615 -7.674 1.00 35.57 286 ASP D CA 1
ATOM 3036 C C . ASP D 1 72 ? 30.569 -17.114 -8.624 1.00 39.36 286 ASP D C 1
ATOM 3037 O O . ASP D 1 72 ? 31.723 -17.046 -8.360 1.00 39.59 286 ASP D O 1
ATOM 3042 N N . SER D 1 73 ? 30.157 -17.598 -9.767 1.00 45.22 287 SER D N 1
ATOM 3043 C CA . SER D 1 73 ? 31.073 -18.162 -10.735 1.00 43.42 287 SER D CA 1
ATOM 3044 C C . SER D 1 73 ? 32.087 -17.176 -11.184 1.00 41.75 287 SER D C 1
ATOM 3045 O O . SER D 1 73 ? 33.170 -17.539 -11.509 1.00 46.65 287 SER D O 1
ATOM 3048 N N . ASN D 1 74 ? 31.727 -15.923 -11.188 1.00 45.91 288 ASN D N 1
ATOM 3049 C CA . ASN D 1 74 ? 32.615 -14.883 -11.597 1.00 44.95 288 ASN D CA 1
ATOM 3050 C C . ASN D 1 74 ? 33.198 -14.100 -10.444 1.00 46.49 288 ASN D C 1
ATOM 3051 O O . ASN D 1 74 ? 33.683 -13.015 -10.628 1.00 47.53 288 ASN D O 1
ATOM 3056 N N . ASN D 1 75 ? 33.130 -14.691 -9.260 1.00 43.81 289 ASN D N 1
ATOM 3057 C CA . ASN D 1 75 ? 33.642 -14.136 -8.004 1.00 45.84 289 ASN D CA 1
ATOM 3058 C C . ASN D 1 75 ? 32.981 -12.869 -7.448 1.00 43.31 289 ASN D C 1
ATOM 3059 O O . ASN D 1 75 ? 33.604 -12.130 -6.738 1.00 44.58 289 ASN D O 1
ATOM 3064 N N . HIS D 1 76 ? 31.728 -12.629 -7.764 1.00 44.59 290 HIS D N 1
ATOM 3065 C CA . HIS D 1 76 ? 31.054 -11.492 -7.231 1.00 39.40 290 HIS D CA 1
ATOM 3066 C C . HIS D 1 76 ? 30.658 -11.854 -5.850 1.00 40.53 290 HIS D C 1
ATOM 3067 O O . HIS D 1 76 ? 30.291 -12.964 -5.601 1.00 39.40 290 HIS D O 1
ATOM 3074 N N . LEU D 1 77 ? 30.734 -10.899 -4.952 1.00 41.77 291 LEU D N 1
ATOM 3075 C CA . LEU D 1 77 ? 30.371 -11.119 -3.583 1.00 37.24 291 LEU D CA 1
ATOM 3076 C C . LEU D 1 77 ? 28.889 -11.092 -3.423 1.00 33.37 291 LEU D C 1
ATOM 3077 O O . LEU D 1 77 ? 28.246 -10.175 -3.813 1.00 37.87 291 LEU D O 1
ATOM 3082 N N . LEU D 1 78 ? 28.365 -12.140 -2.839 1.00 33.35 292 LEU D N 1
ATOM 3083 C CA . LEU D 1 78 ? 26.972 -12.234 -2.622 1.00 32.64 292 LEU D CA 1
ATOM 3084 C C . LEU D 1 78 ? 26.589 -12.346 -1.180 1.00 36.01 292 LEU D C 1
ATOM 3085 O O . LEU D 1 78 ? 25.513 -11.975 -0.822 1.00 38.14 292 LEU D O 1
ATOM 3090 N N . GLY D 1 79 ? 27.449 -12.895 -0.360 1.00 35.23 293 GLY D N 1
ATOM 3091 C CA . GLY D 1 79 ? 27.099 -13.092 1.010 1.00 37.50 293 GLY D CA 1
ATOM 3092 C C . GLY D 1 79 ? 28.159 -13.368 2.013 1.00 33.24 293 GLY D C 1
ATOM 3093 O O . GLY D 1 79 ? 29.301 -13.467 1.716 1.00 32.80 293 GLY D O 1
ATOM 3094 N N . PHE D 1 80 ? 27.717 -13.519 3.239 1.00 38.36 294 PHE D N 1
ATOM 3095 C CA . PHE D 1 80 ? 28.577 -13.778 4.353 1.00 40.67 294 PHE D CA 1
ATOM 3096 C C . PHE D 1 80 ? 28.013 -14.824 5.299 1.00 39.02 294 PHE D C 1
ATOM 3097 O O . PHE D 1 80 ? 26.841 -14.845 5.562 1.00 34.79 294 PHE D O 1
ATOM 3105 N N . LEU D 1 81 ? 28.869 -15.699 5.788 1.00 44.63 295 LEU D N 1
ATOM 3106 C CA . LEU D 1 81 ? 28.464 -16.715 6.743 1.00 42.39 295 LEU D CA 1
ATOM 3107 C C . LEU D 1 81 ? 29.403 -16.866 7.920 1.00 39.21 295 LEU D C 1
ATOM 3108 O O . LEU D 1 81 ? 30.581 -16.857 7.760 1.00 42.48 295 LEU D O 1
ATOM 3113 N N . ASP D 1 82 ? 28.852 -17.033 9.103 1.00 46.38 296 ASP D N 1
ATOM 3114 C CA . ASP D 1 82 ? 29.607 -17.222 10.329 1.00 49.62 296 ASP D CA 1
ATOM 3115 C C . ASP D 1 82 ? 29.015 -18.397 11.041 1.00 45.65 296 ASP D C 1
ATOM 3116 O O . ASP D 1 82 ? 28.012 -18.874 10.628 1.00 47.48 296 ASP D O 1
ATOM 3121 N N . ILE D 1 83 ? 29.601 -18.833 12.132 1.00 55.54 297 ILE D N 1
ATOM 3122 C CA . ILE D 1 83 ? 29.139 -20.024 12.840 1.00 54.07 297 ILE D CA 1
ATOM 3123 C C . ILE D 1 83 ? 27.725 -19.991 13.316 1.00 49.65 297 ILE D C 1
ATOM 3124 O O . ILE D 1 83 ? 27.048 -20.963 13.156 1.00 47.87 297 ILE D O 1
ATOM 3129 N N . GLU D 1 84 ? 27.287 -18.911 13.906 1.00 47.31 298 GLU D N 1
ATOM 3130 C CA . GLU D 1 84 ? 25.930 -18.865 14.352 1.00 50.83 298 GLU D CA 1
ATOM 3131 C C . GLU D 1 84 ? 24.965 -18.973 13.195 1.00 52.88 298 GLU D C 1
ATOM 3132 O O . GLU D 1 84 ? 23.964 -19.635 13.296 1.00 52.00 298 GLU D O 1
ATOM 3138 N N . ASP D 1 85 ? 25.269 -18.333 12.085 1.00 54.78 299 ASP D N 1
ATOM 3139 C CA . ASP D 1 85 ? 24.378 -18.370 10.947 1.00 51.40 299 ASP D CA 1
ATOM 3140 C C . ASP D 1 85 ? 24.183 -19.771 10.456 1.00 51.09 299 ASP D C 1
ATOM 3141 O O . ASP D 1 85 ? 23.094 -20.162 10.132 1.00 53.12 299 ASP D O 1
ATOM 3146 N N . ILE D 1 86 ? 25.258 -20.525 10.383 1.00 54.15 300 ILE D N 1
ATOM 3147 C CA . ILE D 1 86 ? 25.203 -21.911 9.949 1.00 53.07 300 ILE D CA 1
ATOM 3148 C C . ILE D 1 86 ? 24.401 -22.830 10.868 1.00 56.49 300 ILE D C 1
ATOM 3149 O O . ILE D 1 86 ? 23.670 -23.675 10.395 1.00 51.38 300 ILE D O 1
ATOM 3154 N N . ASN D 1 87 ? 24.527 -22.657 12.170 1.00 54.88 301 ASN D N 1
ATOM 3155 C CA . ASN D 1 87 ? 23.788 -23.486 13.076 1.00 58.01 301 ASN D CA 1
ATOM 3156 C C . ASN D 1 87 ? 22.314 -23.291 12.850 1.00 61.10 301 ASN D C 1
ATOM 3157 O O . ASN D 1 87 ? 21.588 -24.248 12.817 1.00 65.76 301 ASN D O 1
ATOM 3162 N N . GLN D 1 88 ? 21.863 -22.061 12.690 1.00 55.06 302 GLN D N 1
ATOM 3163 C CA . GLN D 1 88 ? 20.446 -21.811 12.474 1.00 59.67 302 GLN D CA 1
ATOM 3164 C C . GLN D 1 88 ? 20.028 -22.448 11.184 1.00 60.85 302 GLN D C 1
ATOM 3165 O O . GLN D 1 88 ? 18.913 -22.867 11.031 1.00 61.33 302 GLN D O 1
ATOM 3171 N N . GLY D 1 89 ? 20.946 -22.488 10.251 1.00 58.64 303 GLY D N 1
ATOM 3172 C CA . GLY D 1 89 ? 20.681 -23.030 8.958 1.00 62.90 303 GLY D CA 1
ATOM 3173 C C . GLY D 1 89 ? 20.335 -24.470 9.016 1.00 59.85 303 GLY D C 1
ATOM 3174 O O . GLY D 1 89 ? 19.492 -24.928 8.301 1.00 60.85 303 GLY D O 1
ATOM 3175 N N . ILE D 1 90 ? 21.038 -25.185 9.852 1.00 61.38 304 ILE D N 1
ATOM 3176 C CA . ILE D 1 90 ? 20.789 -26.583 9.980 1.00 62.56 304 ILE D CA 1
ATOM 3177 C C . ILE D 1 90 ? 19.396 -26.776 10.484 1.00 67.53 304 ILE D C 1
ATOM 3178 O O . ILE D 1 90 ? 18.673 -27.572 9.962 1.00 70.75 304 ILE D O 1
ATOM 3183 N N . ARG D 1 91 ? 19.046 -26.062 11.542 1.00 71.20 305 ARG D N 1
ATOM 3184 C CA . ARG D 1 91 ? 17.713 -26.126 12.092 1.00 72.09 305 ARG D CA 1
ATOM 3185 C C . ARG D 1 91 ? 16.905 -25.351 11.108 1.00 77.44 305 ARG D C 1
ATOM 3186 O O . ARG D 1 91 ? 17.238 -24.231 10.769 1.00 73.78 305 ARG D O 1
ATOM 3194 N N . GLY D 1 92 ? 15.826 -25.934 10.647 1.00 82.61 306 GLY D N 1
ATOM 3195 C CA . GLY D 1 92 ? 15.024 -25.296 9.635 1.00 79.28 306 GLY D CA 1
ATOM 3196 C C . GLY D 1 92 ? 15.431 -25.861 8.303 1.00 77.86 306 GLY D C 1
ATOM 3197 O O . GLY D 1 92 ? 14.719 -25.719 7.340 1.00 81.06 306 GLY D O 1
ATOM 3198 N N . HIS D 1 93 ? 16.559 -26.524 8.290 1.00 76.53 307 HIS D N 1
ATOM 3199 C CA . HIS D 1 93 ? 16.965 -27.198 7.104 1.00 74.52 307 HIS D CA 1
ATOM 3200 C C . HIS D 1 93 ? 16.914 -26.250 5.944 1.00 72.29 307 HIS D C 1
ATOM 3201 O O . HIS D 1 93 ? 16.349 -26.556 4.919 1.00 73.40 307 HIS D O 1
ATOM 3208 N N . LYS D 1 94 ? 17.480 -25.079 6.150 1.00 70.89 308 LYS D N 1
ATOM 3209 C CA . LYS D 1 94 ? 17.507 -24.033 5.145 1.00 68.37 308 LYS D CA 1
ATOM 3210 C C . LYS D 1 94 ? 18.624 -24.182 4.119 1.00 64.82 308 LYS D C 1
ATOM 3211 O O . LYS D 1 94 ? 19.548 -24.942 4.308 1.00 66.63 308 LYS D O 1
ATOM 3217 N N . SER D 1 95 ? 18.519 -23.444 3.029 1.00 62.85 309 SER D N 1
ATOM 3218 C CA . SER D 1 95 ? 19.533 -23.432 1.995 1.00 59.28 309 SER D CA 1
ATOM 3219 C C . SER D 1 95 ? 20.633 -22.437 2.290 1.00 54.83 309 SER D C 1
ATOM 3220 O O . SER D 1 95 ? 20.517 -21.640 3.164 1.00 52.93 309 SER D O 1
ATOM 3223 N N . LEU D 1 96 ? 21.705 -22.517 1.549 1.00 50.74 310 LEU D N 1
ATOM 3224 C CA . LEU D 1 96 ? 22.803 -21.619 1.741 1.00 47.87 310 LEU D CA 1
ATOM 3225 C C . LEU D 1 96 ? 22.448 -20.188 1.411 1.00 51.56 310 LEU D C 1
ATOM 3226 O O . LEU D 1 96 ? 22.753 -19.293 2.136 1.00 47.34 310 LEU D O 1
ATOM 3231 N N . ARG D 1 97 ? 21.800 -19.984 0.291 1.00 54.87 311 ARG D N 1
ATOM 3232 C CA . ARG D 1 97 ? 21.416 -18.666 -0.129 1.00 50.33 311 ARG D CA 1
ATOM 3233 C C . ARG D 1 97 ? 20.423 -18.038 0.817 1.00 50.80 311 ARG D C 1
ATOM 3234 O O . ARG D 1 97 ? 20.453 -16.856 1.032 1.00 51.53 311 ARG D O 1
ATOM 3242 N N . ASP D 1 98 ? 19.527 -18.822 1.369 1.00 48.19 312 ASP D N 1
ATOM 3243 C CA . ASP D 1 98 ? 18.534 -18.282 2.267 1.00 54.87 312 ASP D CA 1
ATOM 3244 C C . ASP D 1 98 ? 19.082 -17.978 3.640 1.00 51.23 312 ASP D C 1
ATOM 3245 O O . ASP D 1 98 ? 18.447 -17.308 4.419 1.00 48.69 312 ASP D O 1
ATOM 3250 N N . THR D 1 99 ? 20.254 -18.503 3.930 1.00 50.46 313 THR D N 1
ATOM 3251 C CA . THR D 1 99 ? 20.879 -18.325 5.203 1.00 46.17 313 THR D CA 1
ATOM 3252 C C . THR D 1 99 ? 21.905 -17.253 5.264 1.00 46.26 313 THR D C 1
ATOM 3253 O O . THR D 1 99 ? 22.167 -16.702 6.304 1.00 50.40 313 THR D O 1
ATOM 3257 N N . MET D 1 100 ? 22.503 -16.982 4.140 1.00 40.35 314 MET D N 1
ATOM 3258 C CA . MET D 1 100 ? 23.529 -15.991 4.089 1.00 43.07 314 MET D CA 1
ATOM 3259 C C . MET D 1 100 ? 23.009 -14.591 4.345 1.00 43.25 314 MET D C 1
ATOM 3260 O O . MET D 1 100 ? 21.848 -14.281 4.152 1.00 40.73 314 MET D O 1
ATOM 3265 N N . GLN D 1 101 ? 23.913 -13.764 4.820 1.00 42.83 315 GLN D N 1
ATOM 3266 C CA . GLN D 1 101 ? 23.614 -12.406 5.136 1.00 43.78 315 GLN D CA 1
ATOM 3267 C C . GLN D 1 101 ? 24.134 -11.565 4.002 1.00 36.87 315 GLN D C 1
ATOM 3268 O O . GLN D 1 101 ? 25.261 -11.630 3.654 1.00 38.28 315 GLN D O 1
ATOM 3274 N N . GLN D 1 102 ? 23.259 -10.795 3.411 1.00 33.10 316 GLN D N 1
ATOM 3275 C CA . GLN D 1 102 ? 23.592 -10.001 2.276 1.00 33.34 316 GLN D CA 1
ATOM 3276 C C . GLN D 1 102 ? 23.868 -8.558 2.524 1.00 36.96 316 GLN D C 1
ATOM 3277 O O . GLN D 1 102 ? 24.088 -7.853 1.598 1.00 44.20 316 GLN D O 1
ATOM 3283 N N . HIS D 1 103 ? 23.849 -8.111 3.759 1.00 39.45 317 HIS D N 1
ATOM 3284 C CA . HIS D 1 103 ? 24.119 -6.723 4.056 1.00 31.10 317 HIS D CA 1
ATOM 3285 C C . HIS D 1 103 ? 25.413 -6.614 4.767 1.00 33.81 317 HIS D C 1
ATOM 3286 O O . HIS D 1 103 ? 25.543 -6.862 5.920 1.00 36.33 317 HIS D O 1
ATOM 3293 N N . ILE D 1 104 ? 26.387 -6.215 4.017 1.00 39.88 318 ILE D N 1
ATOM 3294 C CA . ILE D 1 104 ? 27.722 -6.163 4.488 1.00 41.08 318 ILE D CA 1
ATOM 3295 C C . ILE D 1 104 ? 28.403 -4.860 4.196 1.00 40.82 318 ILE D C 1
ATOM 3296 O O . ILE D 1 104 ? 28.102 -4.210 3.233 1.00 41.88 318 ILE D O 1
ATOM 3301 N N . TYR D 1 105 ? 29.356 -4.514 5.042 1.00 42.91 319 TYR D N 1
ATOM 3302 C CA . TYR D 1 105 ? 30.152 -3.313 4.893 1.00 42.42 319 TYR D CA 1
ATOM 3303 C C . TYR D 1 105 ? 31.378 -3.711 4.136 1.00 39.42 319 TYR D C 1
ATOM 3304 O O . TYR D 1 105 ? 32.057 -4.605 4.522 1.00 42.34 319 TYR D O 1
ATOM 3313 N N . THR D 1 106 ? 31.636 -3.042 3.034 1.00 40.23 320 THR D N 1
ATOM 3314 C CA . THR D 1 106 ? 32.751 -3.370 2.184 1.00 45.82 320 THR D CA 1
ATOM 3315 C C . THR D 1 106 ? 33.512 -2.171 1.796 1.00 42.04 320 THR D C 1
ATOM 3316 O O . THR D 1 106 ? 33.042 -1.099 1.940 1.00 43.18 320 THR D O 1
ATOM 3320 N N . VAL D 1 107 ? 34.701 -2.374 1.278 1.00 43.90 321 VAL D N 1
ATOM 3321 C CA . VAL D 1 107 ? 35.489 -1.282 0.784 1.00 49.71 321 VAL D CA 1
ATOM 3322 C C . VAL D 1 107 ? 36.248 -1.631 -0.478 1.00 55.61 321 VAL D C 1
ATOM 3323 O O . VAL D 1 107 ? 36.592 -2.760 -0.706 1.00 51.49 321 VAL D O 1
ATOM 3327 N N . GLN D 1 108 ? 36.464 -0.611 -1.289 1.00 59.59 322 GLN D N 1
ATOM 3328 C CA . GLN D 1 108 ? 37.151 -0.706 -2.560 1.00 54.71 322 GLN D CA 1
ATOM 3329 C C . GLN D 1 108 ? 38.619 -0.862 -2.401 1.00 57.10 322 GLN D C 1
ATOM 3330 O O . GLN D 1 108 ? 39.191 -0.406 -1.459 1.00 63.32 322 GLN D O 1
ATOM 3336 N N . ILE D 1 109 ? 39.243 -1.513 -3.351 1.00 59.02 323 ILE D N 1
ATOM 3337 C CA . ILE D 1 109 ? 40.670 -1.698 -3.322 1.00 59.17 323 ILE D CA 1
ATOM 3338 C C . ILE D 1 109 ? 41.439 -0.455 -3.736 1.00 59.99 323 ILE D C 1
ATOM 3339 O O . ILE D 1 109 ? 42.596 -0.339 -3.469 1.00 61.60 323 ILE D O 1
ATOM 3344 N N . ASP D 1 110 ? 40.788 0.464 -4.407 1.00 63.09 324 ASP D N 1
ATOM 3345 C CA . ASP D 1 110 ? 41.438 1.690 -4.793 1.00 64.20 324 ASP D CA 1
ATOM 3346 C C . ASP D 1 110 ? 41.359 2.683 -3.641 1.00 64.78 324 ASP D C 1
ATOM 3347 O O . ASP D 1 110 ? 41.823 3.795 -3.767 1.00 63.41 324 ASP D O 1
ATOM 3352 N N . SER D 1 111 ? 40.766 2.191 -2.573 1.00 66.71 325 SER D N 1
ATOM 3353 C CA . SER D 1 111 ? 40.533 2.911 -1.349 1.00 62.92 325 SER D CA 1
ATOM 3354 C C . SER D 1 111 ? 41.770 3.188 -0.567 1.00 56.98 325 SER D C 1
ATOM 3355 O O . SER D 1 111 ? 42.768 2.491 -0.616 1.00 58.71 325 SER D O 1
ATOM 3358 N N . LYS D 1 112 ? 41.640 4.223 0.210 1.00 58.95 326 LYS D N 1
ATOM 3359 C CA . LYS D 1 112 ? 42.672 4.628 1.094 1.00 59.45 326 LYS D CA 1
ATOM 3360 C C . LYS D 1 112 ? 42.229 4.054 2.413 1.00 54.92 326 LYS D C 1
ATOM 3361 O O . LYS D 1 112 ? 41.084 4.121 2.759 1.00 52.56 326 LYS D O 1
ATOM 3367 N N . LEU D 1 113 ? 43.142 3.452 3.130 1.00 56.69 327 LEU D N 1
ATOM 3368 C CA . LEU D 1 113 ? 42.808 2.873 4.403 1.00 55.93 327 LEU D CA 1
ATOM 3369 C C . LEU D 1 113 ? 42.361 3.849 5.447 1.00 54.41 327 LEU D C 1
ATOM 3370 O O . LEU D 1 113 ? 41.444 3.578 6.163 1.00 58.72 327 LEU D O 1
ATOM 3375 N N . GLN D 1 114 ? 43.006 4.983 5.537 1.00 60.13 328 GLN D N 1
ATOM 3376 C CA . GLN D 1 114 ? 42.660 5.935 6.548 1.00 60.52 328 GLN D CA 1
ATOM 3377 C C . GLN D 1 114 ? 41.268 6.474 6.379 1.00 57.57 328 GLN D C 1
ATOM 3378 O O . GLN D 1 114 ? 40.697 6.941 7.332 1.00 63.34 328 GLN D O 1
ATOM 3384 N N . ASP D 1 115 ? 40.690 6.388 5.200 1.00 56.05 329 ASP D N 1
ATOM 3385 C CA . ASP D 1 115 ? 39.336 6.885 5.023 1.00 55.43 329 ASP D CA 1
ATOM 3386 C C . ASP D 1 115 ? 38.327 5.895 5.560 1.00 51.13 329 ASP D C 1
ATOM 3387 O O . ASP D 1 115 ? 37.168 6.194 5.633 1.00 50.34 329 ASP D O 1
ATOM 3392 N N . SER D 1 116 ? 38.772 4.710 5.927 1.00 51.54 330 SER D N 1
ATOM 3393 C CA . SER D 1 116 ? 37.864 3.722 6.477 1.00 50.30 330 SER D CA 1
ATOM 3394 C C . SER D 1 116 ? 38.229 3.216 7.855 1.00 43.68 330 SER D C 1
ATOM 3395 O O . SER D 1 116 ? 37.445 2.584 8.483 1.00 43.58 330 SER D O 1
ATOM 3398 N N . VAL D 1 117 ? 39.423 3.497 8.318 1.00 41.67 331 VAL D N 1
ATOM 3399 C CA . VAL D 1 117 ? 39.887 3.002 9.593 1.00 44.29 331 VAL D CA 1
ATOM 3400 C C . VAL D 1 117 ? 39.085 3.422 10.813 1.00 46.52 331 VAL D C 1
ATOM 3401 O O . VAL D 1 117 ? 38.880 2.626 11.682 1.00 41.69 331 VAL D O 1
ATOM 3405 N N . ARG D 1 118 ? 38.635 4.658 10.865 1.00 41.32 332 ARG D N 1
ATOM 3406 C CA . ARG D 1 118 ? 37.851 5.127 11.968 1.00 36.79 332 ARG D CA 1
ATOM 3407 C C . ARG D 1 118 ? 36.539 4.377 12.089 1.00 43.65 332 ARG D C 1
ATOM 3408 O O . ARG D 1 118 ? 36.100 4.071 13.172 1.00 44.27 332 ARG D O 1
ATOM 3416 N N . THR D 1 119 ? 35.906 4.102 10.970 1.00 45.12 333 THR D N 1
ATOM 3417 C CA . THR D 1 119 ? 34.668 3.369 10.937 1.00 42.50 333 THR D CA 1
ATOM 3418 C C . THR D 1 119 ? 34.896 1.974 11.398 1.00 41.77 333 THR D C 1
ATOM 3419 O O . THR D 1 119 ? 34.102 1.438 12.099 1.00 46.43 333 THR D O 1
ATOM 3423 N N . ILE D 1 120 ? 35.984 1.378 10.967 1.00 42.85 334 ILE D N 1
ATOM 3424 C CA . ILE D 1 120 ? 36.299 0.027 11.340 1.00 45.67 334 ILE D CA 1
ATOM 3425 C C . ILE D 1 120 ? 36.548 -0.111 12.801 1.00 41.33 334 ILE D C 1
ATOM 3426 O O . ILE D 1 120 ? 36.108 -1.036 13.382 1.00 41.51 334 ILE D O 1
ATOM 3431 N N . LEU D 1 121 ? 37.332 0.782 13.364 1.00 43.98 335 LEU D N 1
ATOM 3432 C CA . LEU D 1 121 ? 37.653 0.756 14.776 1.00 42.47 335 LEU D CA 1
ATOM 3433 C C . LEU D 1 121 ? 36.463 1.064 15.640 1.00 42.84 335 LEU D C 1
ATOM 3434 O O . LEU D 1 121 ? 36.301 0.526 16.684 1.00 48.04 335 LEU D O 1
ATOM 3439 N N . LYS D 1 122 ? 35.670 2.014 15.213 1.00 45.54 336 LYS D N 1
ATOM 3440 C CA . LYS D 1 122 ? 34.494 2.430 15.941 1.00 49.42 336 LYS D CA 1
ATOM 3441 C C . LYS D 1 122 ? 33.360 1.431 15.983 1.00 47.63 336 LYS D C 1
ATOM 3442 O O . LYS D 1 122 ? 32.668 1.318 16.955 1.00 52.38 336 LYS D O 1
ATOM 3448 N N . ARG D 1 123 ? 33.145 0.750 14.889 1.00 44.26 337 ARG D N 1
ATOM 3449 C CA . ARG D 1 123 ? 32.098 -0.206 14.801 1.00 47.98 337 ARG D CA 1
ATOM 3450 C C . ARG D 1 123 ? 32.557 -1.539 15.263 1.00 45.48 337 ARG D C 1
ATOM 3451 O O . ARG D 1 123 ? 33.692 -1.744 15.542 1.00 47.71 337 ARG D O 1
ATOM 3459 N N . ASN D 1 124 ? 31.637 -2.458 15.327 1.00 45.45 338 ASN D N 1
ATOM 3460 C CA . ASN D 1 124 ? 31.937 -3.773 15.768 1.00 55.04 338 ASN D CA 1
ATOM 3461 C C . ASN D 1 124 ? 32.107 -4.790 14.670 1.00 52.19 338 ASN D C 1
ATOM 3462 O O . ASN D 1 124 ? 32.196 -5.957 14.928 1.00 51.26 338 ASN D O 1
ATOM 3467 N N . VAL D 1 125 ? 32.189 -4.341 13.444 1.00 49.49 339 VAL D N 1
ATOM 3468 C CA . VAL D 1 125 ? 32.293 -5.246 12.337 1.00 50.22 339 VAL D CA 1
ATOM 3469 C C . VAL D 1 125 ? 33.666 -5.851 12.213 1.00 47.52 339 VAL D C 1
ATOM 3470 O O . VAL D 1 125 ? 34.638 -5.169 11.998 1.00 51.93 339 VAL D O 1
ATOM 3474 N N . ARG D 1 126 ? 33.692 -7.156 12.403 1.00 48.95 340 ARG D N 1
ATOM 3475 C CA . ARG D 1 126 ? 34.873 -8.024 12.342 1.00 47.77 340 ARG D CA 1
ATOM 3476 C C . ARG D 1 126 ? 35.577 -8.306 11.016 1.00 48.11 340 ARG D C 1
ATOM 3477 O O . ARG D 1 126 ? 36.769 -8.383 10.975 1.00 46.84 340 ARG D O 1
ATOM 3485 N N . ASN D 1 127 ? 34.835 -8.512 9.947 1.00 50.66 341 ASN D N 1
ATOM 3486 C CA . ASN D 1 127 ? 35.429 -8.813 8.660 1.00 46.25 341 ASN D CA 1
ATOM 3487 C C . ASN D 1 127 ? 34.981 -7.875 7.604 1.00 44.84 341 ASN D C 1
ATOM 3488 O O . ASN D 1 127 ? 33.835 -7.845 7.281 1.00 53.52 341 ASN D O 1
ATOM 3493 N N . VAL D 1 128 ? 35.892 -7.108 7.051 1.00 46.69 342 VAL D N 1
ATOM 3494 C CA . VAL D 1 128 ? 35.542 -6.180 6.016 1.00 44.07 342 VAL D CA 1
ATOM 3495 C C . VAL D 1 128 ? 36.067 -6.621 4.664 1.00 44.21 342 VAL D C 1
ATOM 3496 O O . VAL D 1 128 ? 37.229 -6.514 4.367 1.00 44.65 342 VAL D O 1
ATOM 3500 N N . PRO D 1 129 ? 35.200 -7.130 3.830 1.00 45.07 343 PRO D N 1
ATOM 3501 C CA . PRO D 1 129 ? 35.585 -7.603 2.511 1.00 46.78 343 PRO D CA 1
ATOM 3502 C C . PRO D 1 129 ? 36.081 -6.525 1.598 1.00 43.72 343 PRO D C 1
ATOM 3503 O O . PRO D 1 129 ? 35.550 -5.468 1.615 1.00 47.00 343 PRO D O 1
ATOM 3507 N N . VAL D 1 130 ? 37.081 -6.811 0.793 1.00 46.29 344 VAL D N 1
ATOM 3508 C CA . VAL D 1 130 ? 37.606 -5.844 -0.135 1.00 48.70 344 VAL D CA 1
ATOM 3509 C C . VAL D 1 130 ? 37.202 -6.234 -1.517 1.00 49.20 344 VAL D C 1
ATOM 3510 O O . VAL D 1 130 ? 37.404 -7.334 -1.934 1.00 46.68 344 VAL D O 1
ATOM 3514 N N . VAL D 1 131 ? 36.628 -5.289 -2.226 1.00 50.05 345 VAL D N 1
ATOM 3515 C CA . VAL D 1 131 ? 36.138 -5.518 -3.564 1.00 57.22 345 VAL D CA 1
ATOM 3516 C C . VAL D 1 131 ? 36.633 -4.554 -4.613 1.00 58.89 345 VAL D C 1
ATOM 3517 O O . VAL D 1 131 ? 37.062 -3.482 -4.310 1.00 55.38 345 VAL D O 1
ATOM 3521 N N . ASP D 1 132 ? 36.550 -4.977 -5.863 1.00 60.02 346 ASP D N 1
ATOM 3522 C CA . ASP D 1 132 ? 36.922 -4.160 -6.994 1.00 60.70 346 ASP D CA 1
ATOM 3523 C C . ASP D 1 132 ? 35.715 -3.402 -7.470 1.00 59.91 346 ASP D C 1
ATOM 3524 O O . ASP D 1 132 ? 34.664 -3.576 -6.931 1.00 62.57 346 ASP D O 1
ATOM 3529 N N . ASP D 1 133 ? 35.855 -2.572 -8.482 1.00 64.44 347 ASP D N 1
ATOM 3530 C CA . ASP D 1 133 ? 34.727 -1.785 -8.947 1.00 67.87 347 ASP D CA 1
ATOM 3531 C C . ASP D 1 133 ? 33.636 -2.665 -9.473 1.00 66.81 347 ASP D C 1
ATOM 3532 O O . ASP D 1 133 ? 32.490 -2.268 -9.533 1.00 68.67 347 ASP D O 1
ATOM 3537 N N . GLN D 1 134 ? 34.010 -3.879 -9.787 1.00 67.80 348 GLN D N 1
ATOM 3538 C CA . GLN D 1 134 ? 33.105 -4.832 -10.364 1.00 63.60 348 GLN D CA 1
ATOM 3539 C C . GLN D 1 134 ? 32.395 -5.689 -9.365 1.00 62.92 348 GLN D C 1
ATOM 3540 O O . GLN D 1 134 ? 31.690 -6.603 -9.722 1.00 62.07 348 GLN D O 1
ATOM 3546 N N . GLN D 1 135 ? 32.607 -5.322 -8.107 1.00 64.79 349 GLN D N 1
ATOM 3547 C CA . GLN D 1 135 ? 31.980 -5.998 -7.000 1.00 59.40 349 GLN D CA 1
ATOM 3548 C C . GLN D 1 135 ? 32.522 -7.377 -6.826 1.00 53.51 349 GLN D C 1
ATOM 3549 O O . GLN D 1 135 ? 31.856 -8.235 -6.338 1.00 48.89 349 GLN D O 1
ATOM 3555 N N . ARG D 1 136 ? 33.771 -7.545 -7.212 1.00 56.11 350 ARG D N 1
ATOM 3556 C CA . ARG D 1 136 ? 34.462 -8.805 -7.139 1.00 54.95 350 ARG D CA 1
ATOM 3557 C C . ARG D 1 136 ? 35.360 -8.870 -5.920 1.00 52.58 350 ARG D C 1
ATOM 3558 O O . ARG D 1 136 ? 36.130 -7.981 -5.670 1.00 50.44 350 ARG D O 1
ATOM 3566 N N . LEU D 1 137 ? 35.238 -9.955 -5.179 1.00 47.83 351 LEU D N 1
ATOM 3567 C CA . LEU D 1 137 ? 35.986 -10.147 -3.953 1.00 50.01 351 LEU D CA 1
ATOM 3568 C C . LEU D 1 137 ? 37.418 -10.492 -4.187 1.00 50.45 351 LEU D C 1
ATOM 3569 O O . LEU D 1 137 ? 37.735 -11.516 -4.734 1.00 59.89 351 LEU D O 1
ATOM 3574 N N . VAL D 1 138 ? 38.294 -9.604 -3.778 1.00 49.25 352 VAL D N 1
ATOM 3575 C CA . VAL D 1 138 ? 39.690 -9.822 -3.971 1.00 52.81 352 VAL D CA 1
ATOM 3576 C C . VAL D 1 138 ? 40.484 -9.926 -2.682 1.00 50.94 352 VAL D C 1
ATOM 3577 O O . VAL D 1 138 ? 41.567 -10.451 -2.673 1.00 51.26 352 VAL D O 1
ATOM 3581 N N . GLY D 1 139 ? 39.942 -9.414 -1.603 1.00 47.02 353 GLY D N 1
ATOM 3582 C CA . GLY D 1 139 ? 40.632 -9.442 -0.347 1.00 51.87 353 GLY D CA 1
ATOM 3583 C C . GLY D 1 139 ? 39.808 -9.262 0.894 1.00 48.98 353 GLY D C 1
ATOM 3584 O O . GLY D 1 139 ? 38.649 -9.000 0.836 1.00 45.82 353 GLY D O 1
ATOM 3585 N N . LEU D 1 140 ? 40.450 -9.404 2.034 1.00 50.83 354 LEU D N 1
ATOM 3586 C CA . LEU D 1 140 ? 39.800 -9.230 3.308 1.00 49.46 354 LEU D CA 1
ATOM 3587 C C . LEU D 1 140 ? 40.592 -8.472 4.345 1.00 52.05 354 LEU D C 1
ATOM 3588 O O . LEU D 1 140 ? 41.767 -8.711 4.535 1.00 51.66 354 LEU D O 1
ATOM 3593 N N . ILE D 1 141 ? 39.935 -7.569 5.047 1.00 50.32 355 ILE D N 1
ATOM 3594 C CA . ILE D 1 141 ? 40.584 -6.883 6.125 1.00 49.91 355 ILE D CA 1
ATOM 3595 C C . ILE D 1 141 ? 39.805 -7.137 7.389 1.00 41.35 355 ILE D C 1
ATOM 3596 O O . ILE D 1 141 ? 38.653 -6.922 7.444 1.00 44.26 355 ILE D O 1
ATOM 3601 N N . THR D 1 142 ? 40.458 -7.623 8.406 1.00 43.39 356 THR D N 1
ATOM 3602 C CA . THR D 1 142 ? 39.796 -7.900 9.652 1.00 49.50 356 THR D CA 1
ATOM 3603 C C . THR D 1 142 ? 39.956 -6.764 10.624 1.00 46.04 356 THR D C 1
ATOM 3604 O O . THR D 1 142 ? 40.870 -6.005 10.527 1.00 47.47 356 THR D O 1
ATOM 3608 N N . ARG D 1 143 ? 39.050 -6.654 11.560 1.00 47.67 357 ARG D N 1
ATOM 3609 C CA . ARG D 1 143 ? 39.141 -5.635 12.560 1.00 43.79 357 ARG D CA 1
ATOM 3610 C C . ARG D 1 143 ? 40.369 -5.866 13.409 1.00 42.08 357 ARG D C 1
ATOM 3611 O O . ARG D 1 143 ? 40.999 -4.953 13.856 1.00 47.28 357 ARG D O 1
ATOM 3619 N N . ALA D 1 144 ? 40.700 -7.120 13.632 1.00 49.23 358 ALA D N 1
ATOM 3620 C CA . ALA D 1 144 ? 41.836 -7.475 14.449 1.00 45.64 358 ALA D CA 1
ATOM 3621 C C . ALA D 1 144 ? 43.102 -7.010 13.859 1.00 47.26 358 ALA D C 1
ATOM 3622 O O . ALA D 1 144 ? 43.986 -6.591 14.546 1.00 49.44 358 ALA D O 1
ATOM 3624 N N . ASN D 1 145 ? 43.203 -7.118 12.565 1.00 47.12 359 ASN D N 1
ATOM 3625 C CA . ASN D 1 145 ? 44.383 -6.667 11.877 1.00 47.09 359 ASN D CA 1
ATOM 3626 C C . ASN D 1 145 ? 44.611 -5.172 11.908 1.00 42.47 359 ASN D C 1
ATOM 3627 O O . ASN D 1 145 ? 45.712 -4.726 11.967 1.00 43.42 359 ASN D O 1
ATOM 3632 N N . VAL D 1 146 ? 43.543 -4.412 11.825 1.00 46.10 360 VAL D N 1
ATOM 3633 C CA . VAL D 1 146 ? 43.609 -2.970 11.850 1.00 45.03 360 VAL D CA 1
ATOM 3634 C C . VAL D 1 146 ? 44.128 -2.501 13.187 1.00 48.55 360 VAL D C 1
ATOM 3635 O O . VAL D 1 146 ? 44.888 -1.589 13.250 1.00 46.23 360 VAL D O 1
ATOM 3639 N N . VAL D 1 147 ? 43.690 -3.137 14.257 1.00 49.56 361 VAL D N 1
ATOM 3640 C CA . VAL D 1 147 ? 44.138 -2.804 15.582 1.00 41.44 361 VAL D CA 1
ATOM 3641 C C . VAL D 1 147 ? 45.603 -3.088 15.739 1.00 46.15 361 VAL D C 1
ATOM 3642 O O . VAL D 1 147 ? 46.319 -2.301 16.271 1.00 47.97 361 VAL D O 1
ATOM 3646 N N . ASP D 1 148 ? 46.049 -4.233 15.271 1.00 52.01 362 ASP D N 1
ATOM 3647 C CA . ASP D 1 148 ? 47.450 -4.620 15.380 1.00 51.75 362 ASP D CA 1
ATOM 3648 C C . ASP D 1 148 ? 48.393 -3.698 14.640 1.00 49.93 362 ASP D C 1
ATOM 3649 O O . ASP D 1 148 ? 49.432 -3.356 15.137 1.00 48.91 362 ASP D O 1
ATOM 3654 N N . ILE D 1 149 ? 48.023 -3.341 13.427 1.00 50.65 363 ILE D N 1
ATOM 3655 C CA . ILE D 1 149 ? 48.803 -2.450 12.597 1.00 52.21 363 ILE D CA 1
ATOM 3656 C C . ILE D 1 149 ? 48.890 -1.085 13.174 1.00 44.37 363 ILE D C 1
ATOM 3657 O O . ILE D 1 149 ? 49.924 -0.476 13.243 1.00 47.91 363 ILE D O 1
ATOM 3662 N N . VAL D 1 150 ? 47.746 -0.604 13.553 1.00 44.30 364 VAL D N 1
ATOM 3663 C CA . VAL D 1 150 ? 47.662 0.703 14.098 1.00 41.86 364 VAL D CA 1
ATOM 3664 C C . VAL D 1 150 ? 48.483 0.762 15.366 1.00 53.16 364 VAL D C 1
ATOM 3665 O O . VAL D 1 150 ? 49.261 1.660 15.560 1.00 51.85 364 VAL D O 1
ATOM 3669 N N . TYR D 1 151 ? 48.290 -0.202 16.235 1.00 50.26 365 TYR D N 1
ATOM 3670 C CA . TYR D 1 151 ? 49.018 -0.226 17.484 1.00 52.49 365 TYR D CA 1
ATOM 3671 C C . TYR D 1 151 ? 50.486 -0.371 17.280 1.00 55.35 365 TYR D C 1
ATOM 3672 O O . TYR D 1 151 ? 51.282 0.363 17.824 1.00 56.76 365 TYR D O 1
ATOM 3681 N N . ASP D 1 152 ? 50.846 -1.365 16.516 1.00 52.05 366 ASP D N 1
ATOM 3682 C CA . ASP D 1 152 ? 52.227 -1.655 16.280 1.00 54.72 366 ASP D CA 1
ATOM 3683 C C . ASP D 1 152 ? 52.884 -0.479 15.599 1.00 53.69 366 ASP D C 1
ATOM 3684 O O . ASP D 1 152 ? 54.049 -0.238 15.769 1.00 58.32 366 ASP D O 1
ATOM 3689 N N . THR D 1 153 ? 52.118 0.270 14.844 1.00 56.63 367 THR D N 1
ATOM 3690 C CA . THR D 1 153 ? 52.639 1.438 14.180 1.00 55.49 367 THR D CA 1
ATOM 3691 C C . THR D 1 153 ? 53.109 2.374 15.232 1.00 56.81 367 THR D C 1
ATOM 3692 O O . THR D 1 153 ? 54.268 2.702 15.304 1.00 60.15 367 THR D O 1
ATOM 3696 N N . ILE D 1 154 ? 52.197 2.801 16.068 1.00 55.80 368 ILE D N 1
ATOM 3697 C CA . ILE D 1 154 ? 52.578 3.630 17.150 1.00 54.03 368 ILE D CA 1
ATOM 3698 C C . ILE D 1 154 ? 53.052 2.648 18.148 1.00 58.93 368 ILE D C 1
ATOM 3699 O O . ILE D 1 154 ? 52.660 1.501 18.090 1.00 63.97 368 ILE D O 1
ATOM 3704 N N . TRP D 1 155 ? 53.856 3.080 19.081 1.00 56.70 369 TRP D N 1
ATOM 3705 C CA . TRP D 1 155 ? 54.325 2.177 20.103 1.00 62.26 369 TRP D CA 1
ATOM 3706 C C . TRP D 1 155 ? 54.901 0.938 19.492 1.00 63.13 369 TRP D C 1
ATOM 3707 O O . TRP D 1 155 ? 54.961 -0.080 20.151 1.00 64.84 369 TRP D O 1
#

InterPro domains:
  IPR000644 CBS domain [PF00571] (251-301)
  IPR000644 CBS domain [PF00571] (311-364)
  IPR000644 CBS domain [PS51371] (254-313)
  IPR000644 CBS domain [PS51371] (314-372)
  IPR000644 CBS domain [SM00116] (257-305)
  IPR000644 CBS domain [SM00116] (317-365)
  IPR003439 ABC transporter-like, ATP-binding domain [PF00005] (19-163)
  IPR003439 ABC transporter-like, ATP-binding domain [PS50893] (2-236)
  IPR003593 AAA+ ATPase domain [SM00382] (27-213)
  IPR005892 Glycine betaine/proline betaine transport system ATP-binding protein ProV-like [TIGR01186] (12-370)
  IPR017871 ABC transporter-like, conserved site [PS00211] (136-150)
  IPR027417 P-loop containing nucleoside triphosphate hydrolase [G3DSA:3.40.50.300] (1-240)
  IPR027417 P-loop containing nucleoside triphosphate hydrolase [SSF52540] (1-241)
  IPR046342 CBS domain superfamily [G3DSA:3.10.580.10] (253-369)
  IPR046342 CBS domain superfamily [SSF54631] (248-368)

Foldseek 3Di:
DVLWDDFAEDEQQDFLVVVVVRCVVVVDQKYFYAHPQQATAFIDGPVLSVVCVVVVHGSNVSGDRDADEDEPPDDPPCLVVCVVVVDQKYFYAYPVRGTDTIDGPVSSVVVVVVVD/DLLVQWDDFAEDEQQDFLVVVVVVCVVPPAKYFYAYPQQATQFIDGVLSVVVVVHGDSVSGDRDAAEDEPPDDPVVVLCVCVVVVDQWYFYAYPVNHTDTIHGPVSSVVVVVVVD/DVQWAAFAEDEQQDALVVQVVSCVVPVDQKHFYAHPVQATAFIDGPVLSVVCVVVVHGRNVSGDGDAAEDEPPDDVVVCLVVLQVDDQKYFYAYPVRGTDTIHGSVSSVVVVVVPD/DLWDDFQADEQVDFLVVQVVSCVVVVDFKHFYAYPQQATAFIDGVVLSVVCVVVVHGPNVSTDRDAAEEEPVDDCVVCLVVLQPDDDAKHFYAHPVNGTDGIDGSVSSVCCVVVVPD

Organism: Staphylococcus aureus (NCBI:txid1280)